Protein 4OH7 (pdb70)

CATH classification: 3.40.50.1370 (+1 more: 3.40.50.1370)

Radius of gyration: 27.57 Å; Cα contacts (8 Å, |Δi|>4): 1338; chains: 2; bounding box: 68×49×85 Å

Structure (mmCIF, N/CA/C/O backbone):
data_4OH7
#
_entry.id   4OH7
#
_cell.length_a   88.450
_cell.length_b   88.450
_cell.length_c   142.680
_cell.angle_alpha   90.000
_cell.angle_beta   90.000
_cell.angle_gamma   120.000
#
_symmetry.space_group_name_H-M   'P 63'
#
loop_
_entity.id
_entity.type
_entity.pdbx_description
1 polymer 'Ornithine carbamoyltransferase'
2 non-polymer 1,2-ETHANEDIOL
3 non-polymer 'CHLORIDE ION'
4 water water
#
loop_
_atom_site.group_PDB
_atom_site.id
_atom_site.type_symbol
_atom_site.label_atom_id
_atom_site.label_alt_id
_atom_site.label_comp_id
_atom_site.label_asym_id
_atom_site.label_entity_id
_atom_site.label_seq_id
_atom_site.pdbx_PDB_ins_code
_atom_site.Cartn_x
_atom_site.Cartn_y
_atom_site.Cartn_z
_atom_site.occupancy
_atom_site.B_iso_or_equiv
_atom_site.auth_seq_id
_atom_site.auth_comp_id
_atom_site.auth_asym_id
_atom_site.auth_atom_id
_atom_site.pdbx_PDB_model_num
ATOM 1 N N . GLY A 1 14 ? -30.729 103.679 6.611 1.00 35.47 6 GLY A N 1
ATOM 2 C CA . GLY A 1 14 ? -31.471 103.257 5.388 1.00 33.78 6 GLY A CA 1
ATOM 3 C C . GLY A 1 14 ? -32.496 102.157 5.644 1.00 31.37 6 GLY A C 1
ATOM 4 O O . GLY A 1 14 ? -33.493 102.059 4.930 1.00 32.25 6 GLY A O 1
ATOM 5 N N . ILE A 1 15 ? -32.252 101.334 6.667 1.00 27.99 7 ILE A N 1
ATOM 6 C CA . ILE A 1 15 ? -33.095 100.153 6.930 1.00 25.84 7 ILE A CA 1
ATOM 7 C C . ILE A 1 15 ? -34.512 100.605 7.275 1.00 23.21 7 ILE A C 1
ATOM 8 O O . ILE A 1 15 ? -34.704 101.510 8.087 1.00 23.18 7 ILE A O 1
ATOM 13 N N . LYS A 1 16 ? -35.493 99.942 6.669 1.00 20.88 8 LYS A N 1
ATOM 14 C CA . LYS A 1 16 ? -36.885 100.334 6.808 1.00 19.95 8 LYS A CA 1
ATOM 15 C C . LYS A 1 16 ? -37.533 99.691 8.034 1.00 17.68 8 LYS A C 1
ATOM 16 O O . LYS A 1 16 ? -38.398 98.817 7.896 1.00 17.20 8 LYS A O 1
ATOM 22 N N . HIS A 1 17 ? -37.122 100.145 9.220 1.00 16.90 9 HIS A N 1
ATOM 23 C CA . HIS A 1 17 ? -37.786 99.770 10.462 1.00 15.67 9 HIS A CA 1
ATOM 24 C C . HIS A 1 17 ? -39.192 100.340 10.496 1.00 15.26 9 HIS A C 1
ATOM 25 O O . HIS A 1 17 ? -39.457 101.394 9.914 1.00 15.37 9 HIS A O 1
ATOM 32 N N . PHE A 1 18 ? -40.099 99.632 11.163 1.00 14.47 10 PHE A N 1
ATOM 33 C CA . PHE A 1 18 ? -41.453 100.143 11.405 1.00 13.89 10 PHE A CA 1
ATOM 34 C C . PHE A 1 18 ? -41.682 100.197 12.913 1.00 14.11 10 PHE A C 1
ATOM 35 O O . PHE A 1 18 ? -42.177 99.249 13.503 1.00 14.33 10 PHE A O 1
ATOM 43 N N . ILE A 1 19 ? -41.287 101.316 13.522 1.00 14.90 11 ILE A N 1
ATOM 44 C CA . ILE A 1 19 ? -41.289 101.444 14.989 1.00 15.72 11 ILE A CA 1
ATOM 45 C C . ILE A 1 19 ? -42.586 102.081 15.496 1.00 15.07 11 ILE A C 1
ATOM 46 O O . ILE A 1 19 ? -43.186 101.572 16.414 1.00 15.07 11 ILE A O 1
ATOM 51 N N . ASP A 1 20 ? -42.994 103.197 14.906 1.00 14.90 12 ASP A N 1
ATOM 52 C CA . ASP A 1 20 ? -44.186 103.923 15.335 1.00 14.40 12 ASP A CA 1
ATOM 53 C C . ASP A 1 20 ? -44.669 104.776 14.188 1.00 14.39 12 ASP A C 1
ATOM 54 O O . ASP A 1 20 ? -43.909 105.097 13.280 1.00 13.80 12 ASP A O 1
ATOM 59 N N . LEU A 1 21 ? -45.922 105.184 14.250 1.00 13.44 13 LEU A N 1
ATOM 60 C CA . LEU A 1 21 ? -46.445 106.087 13.231 1.00 13.87 13 LEU A CA 1
ATOM 61 C C . LEU A 1 21 ? -45.682 107.396 13.203 1.00 14.91 13 LEU A C 1
ATOM 62 O O . LEU A 1 21 ? -45.452 107.940 12.122 1.00 15.43 13 LEU A O 1
ATOM 67 N N . SER A 1 22 ? -45.198 107.830 14.364 1.00 15.40 14 SER A N 1
ATOM 68 C CA . SER A 1 22 ? -44.433 109.074 14.447 1.00 16.76 14 SER A CA 1
ATOM 69 C C . SER A 1 22 ? -42.998 108.972 13.926 1.00 17.89 14 SER A C 1
ATOM 70 O O . SER A 1 22 ? -42.300 109.993 13.910 1.00 18.37 14 SER A O 1
ATOM 73 N N . THR A 1 23 ? -42.539 107.766 13.564 1.00 17.77 15 THR A N 1
ATOM 74 C CA . THR A 1 23 ? -41.200 107.541 12.992 1.00 18.62 15 THR A CA 1
ATOM 75 C C . THR A 1 23 ? -41.204 107.164 11.511 1.00 19.39 15 THR A C 1
ATOM 76 O O . THR A 1 23 ? -40.144 106.886 10.939 1.00 20.19 15 THR A O 1
ATOM 80 N N . VAL A 1 24 ? -42.375 107.178 10.869 1.00 17.60 16 VAL A N 1
ATOM 81 C CA . VAL A 1 24 ? -42.487 106.892 9.464 1.00 17.77 16 VAL A CA 1
ATOM 82 C C . VAL A 1 24 ? -43.170 108.087 8.799 1.00 17.90 16 VAL A C 1
ATOM 83 O O . VAL A 1 24 ? -44.161 108.614 9.328 1.00 17.50 16 VAL A O 1
ATOM 87 N N . PRO A 1 25 ? -42.682 108.531 7.633 1.00 18.89 17 PRO A N 1
ATOM 88 C CA . PRO A 1 25 ? -43.331 109.690 7.031 1.00 19.09 17 PRO A CA 1
ATOM 89 C C . PRO A 1 25 ? -44.786 109.455 6.611 1.00 17.96 17 PRO A C 1
ATOM 90 O O . PRO A 1 25 ? -45.172 108.350 6.227 1.00 16.87 17 PRO A O 1
ATOM 94 N N . ALA A 1 26 ? -45.579 110.512 6.690 1.00 18.12 18 ALA A N 1
ATOM 95 C CA . ALA A 1 26 ? -46.994 110.439 6.324 1.00 17.86 18 ALA A CA 1
ATOM 96 C C . ALA A 1 26 ? -47.210 109.853 4.929 1.00 17.69 18 ALA A C 1
ATOM 97 O O . ALA A 1 26 ? -48.099 109.030 4.723 1.00 17.27 18 ALA A O 1
ATOM 99 N N . THR A 1 27 ? -46.419 110.287 3.961 1.00 19.25 19 THR A N 1
ATOM 100 C CA . THR A 1 27 ? -46.592 109.795 2.603 1.00 19.86 19 THR A CA 1
ATOM 101 C C . THR A 1 27 ? -46.344 108.294 2.516 1.00 18.74 19 THR A C 1
ATOM 102 O O . THR A 1 27 ? -47.014 107.598 1.747 1.00 18.51 19 THR A O 1
ATOM 106 N N . GLU A 1 28 ? -45.388 107.798 3.292 1.00 18.16 20 GLU A N 1
ATOM 107 C CA . GLU A 1 28 ? -45.098 106.366 3.329 1.00 17.77 20 GLU A CA 1
ATOM 108 C C . GLU A 1 28 ? -46.208 105.581 4.028 1.00 15.88 20 GLU A C 1
ATOM 109 O O . GLU A 1 28 ? -46.589 104.485 3.592 1.00 15.49 20 GLU A O 1
ATOM 115 N N . LEU A 1 29 ? -46.726 106.117 5.132 1.00 14.99 21 LEU A N 1
ATOM 116 C CA . LEU A 1 29 ? -47.880 105.483 5.773 1.00 13.93 21 LEU A CA 1
ATOM 117 C C . LEU A 1 29 ? -49.072 105.396 4.826 1.00 13.79 21 LEU A C 1
ATOM 118 O O . LEU A 1 29 ? -49.822 104.427 4.827 1.00 13.16 21 LEU A O 1
ATOM 123 N N . ARG A 1 30 ? -49.291 106.456 4.058 1.00 14.08 22 ARG A N 1
ATOM 124 C CA . ARG A 1 30 ? -50.358 106.440 3.056 1.00 14.27 22 ARG A CA 1
ATOM 125 C C . ARG A 1 30 ? -50.068 105.381 1.975 1.00 14.16 22 ARG A C 1
ATOM 126 O O . ARG A 1 30 ? -50.949 104.596 1.619 1.00 13.71 22 ARG A O 1
ATOM 134 N N . ALA A 1 31 ? -48.819 105.290 1.527 1.00 14.56 23 ALA A N 1
ATOM 135 C CA . ALA A 1 31 ? -48.458 104.299 0.516 1.00 14.77 23 ALA A CA 1
ATOM 136 C C . ALA A 1 31 ? -48.710 102.883 1.035 1.00 14.16 23 ALA A C 1
ATOM 137 O O . ALA A 1 31 ? -49.185 102.018 0.332 1.00 14.71 23 ALA A O 1
ATOM 139 N N . ILE A 1 32 ? -48.388 102.668 2.297 1.00 13.30 24 ILE A N 1
ATOM 140 C CA . ILE A 1 32 ? -48.608 101.375 2.912 1.00 12.69 24 ILE A CA 1
ATOM 141 C C . ILE A 1 32 ? -50.117 101.052 2.951 1.00 12.62 24 ILE A C 1
ATOM 142 O O . ILE A 1 32 ? -50.524 99.924 2.625 1.00 12.46 24 ILE A O 1
ATOM 147 N N . LEU A 1 33 ? -50.941 102.014 3.343 1.00 12.83 25 LEU A N 1
ATOM 148 C CA A LEU A 1 33 ? -52.390 101.800 3.397 0.50 12.72 25 LEU A CA 1
ATOM 149 C CA B LEU A 1 33 ? -52.378 101.749 3.385 0.50 13.01 25 LEU A CA 1
ATOM 150 C C . LEU A 1 33 ? -52.935 101.452 2.003 1.00 13.09 25 LEU A C 1
ATOM 151 O O . LEU A 1 33 ? -53.788 100.563 1.841 1.00 12.92 25 LEU A O 1
ATOM 160 N N . GLU A 1 34 ? -52.469 102.175 0.985 1.00 13.14 26 GLU A N 1
ATOM 161 C CA . GLU A 1 34 ? -52.966 101.919 -0.363 1.00 13.92 26 GLU A CA 1
ATOM 162 C C . GLU A 1 34 ? -52.528 100.563 -0.887 1.00 13.99 26 GLU A C 1
ATOM 163 O O . GLU A 1 34 ? -53.296 99.878 -1.550 1.00 14.72 26 GLU A O 1
ATOM 169 N N . ASP A 1 35 ? -51.308 100.165 -0.572 1.00 13.67 27 ASP A N 1
ATOM 170 C CA . ASP A 1 35 ? -50.849 98.831 -0.903 1.00 13.86 27 ASP A CA 1
ATOM 171 C C . ASP A 1 35 ? -51.655 97.764 -0.146 1.00 13.37 27 ASP A C 1
ATOM 172 O O . ASP A 1 35 ? -51.972 96.712 -0.700 1.00 14.26 27 ASP A O 1
ATOM 177 N N . ALA A 1 36 ? -51.986 98.012 1.119 1.00 12.44 28 ALA A N 1
ATOM 178 C CA . ALA A 1 36 ? -52.826 97.075 1.844 1.00 12.46 28 ALA A CA 1
ATOM 179 C C . ALA A 1 36 ? -54.134 96.823 1.118 1.00 12.93 28 ALA A C 1
ATOM 180 O O . ALA A 1 36 ? -54.562 95.679 1.012 1.00 13.17 28 ALA A O 1
ATOM 182 N N . LYS A 1 37 ? -54.755 97.888 0.613 1.00 13.40 29 LYS A N 1
ATOM 183 C CA . LYS A 1 37 ? -56.013 97.752 -0.144 1.00 13.74 29 LYS A CA 1
ATOM 184 C C . LYS A 1 37 ? -55.783 96.954 -1.438 1.00 14.65 29 LYS A C 1
ATOM 185 O O . LYS A 1 37 ? -56.559 96.031 -1.740 1.00 15.12 29 LYS A O 1
ATOM 191 N N . ALA A 1 38 ? -54.703 97.268 -2.160 1.00 14.65 30 ALA A N 1
ATOM 192 C CA . ALA A 1 38 ? -54.380 96.569 -3.436 1.00 15.48 30 ALA A CA 1
ATOM 193 C C . ALA A 1 38 ? -54.155 95.086 -3.212 1.00 15.63 30 ALA A C 1
ATOM 194 O O . ALA A 1 38 ? -54.705 94.250 -3.922 1.00 16.23 30 ALA A O 1
ATOM 196 N N . ARG A 1 39 ? -53.339 94.733 -2.227 1.00 15.08 31 ARG A N 1
ATOM 197 C CA . ARG A 1 39 ? -53.066 93.330 -1.980 1.00 15.18 31 ARG A CA 1
ATOM 198 C C . ARG A 1 39 ? -54.314 92.568 -1.501 1.00 15.40 31 ARG A C 1
ATOM 199 O O . ARG A 1 39 ? -54.500 91.388 -1.831 1.00 16.22 31 ARG A O 1
ATOM 207 N N . LYS A 1 40 ? -55.115 93.201 -0.660 1.00 15.02 32 LYS A N 1
ATOM 208 C CA . LYS A 1 40 ? -56.361 92.618 -0.178 1.00 15.00 32 LYS A CA 1
ATOM 209 C C . LYS A 1 40 ? -57.309 92.304 -1.350 1.00 16.58 32 LYS A C 1
ATOM 210 O O . LYS A 1 40 ? -57.917 91.244 -1.379 1.00 16.64 32 LYS A O 1
ATOM 216 N N . ALA A 1 41 ? -57.403 93.229 -2.289 1.00 16.92 33 ALA A N 1
ATOM 217 C CA . ALA A 1 41 ? -58.259 93.035 -3.477 1.00 18.87 33 ALA A CA 1
ATOM 218 C C . ALA A 1 41 ? -57.793 91.817 -4.263 1.00 20.36 33 ALA A C 1
ATOM 219 O O . ALA A 1 41 ? -58.626 90.989 -4.668 1.00 21.98 33 ALA A O 1
ATOM 221 N N . ARG A 1 42 ? -56.489 91.691 -4.479 1.00 19.72 34 ARG A N 1
ATOM 222 C CA . ARG A 1 42 ? -55.969 90.521 -5.212 1.00 21.29 34 ARG A CA 1
ATOM 223 C C . ARG A 1 42 ? -56.263 89.236 -4.451 1.00 21.43 34 ARG A C 1
ATOM 224 O O . ARG A 1 42 ? -56.603 88.206 -5.045 1.00 22.97 34 ARG A O 1
ATOM 232 N N . LEU A 1 43 ? -56.168 89.277 -3.139 1.00 20.63 35 LEU A N 1
ATOM 233 C CA . LEU A 1 43 ? -56.389 88.080 -2.338 1.00 21.42 35 LEU A CA 1
ATOM 234 C C . LEU A 1 43 ? -57.850 87.631 -2.410 1.00 23.15 35 LEU A C 1
ATOM 235 O O . LEU A 1 43 ? -58.140 86.444 -2.620 1.00 23.82 35 LEU A O 1
ATOM 240 N N . LYS A 1 44 ? -58.762 88.583 -2.263 1.00 24.20 36 LYS A N 1
ATOM 241 C CA . LYS A 1 44 ? -60.189 88.287 -2.261 1.00 25.69 36 LYS A CA 1
ATOM 242 C C . LYS A 1 44 ? -60.602 87.769 -3.640 1.00 27.46 36 LYS A C 1
ATOM 243 O O . LYS A 1 44 ? -61.567 87.001 -3.748 1.00 30.30 36 LYS A O 1
ATOM 249 N N . ALA A 1 45 ? -59.881 88.185 -4.684 1.00 26.50 37 ALA A N 1
ATOM 250 C CA . ALA A 1 45 ? -60.125 87.696 -6.048 1.00 27.48 37 ALA A CA 1
ATOM 251 C C . ALA A 1 45 ? -59.576 86.289 -6.294 1.00 29.43 37 ALA A C 1
ATOM 252 O O . ALA A 1 45 ? -59.707 85.761 -7.414 1.00 30.03 37 ALA A O 1
ATOM 254 N N . GLY A 1 46 ? -58.958 85.677 -5.287 1.00 29.29 38 GLY A N 1
ATOM 255 C CA . GLY A 1 46 ? -58.523 84.269 -5.367 1.00 30.99 38 GLY A CA 1
ATOM 256 C C . GLY A 1 46 ? -57.082 84.065 -5.777 1.00 32.82 38 GLY A C 1
ATOM 257 O O . GLY A 1 46 ? -56.656 82.939 -6.070 1.00 35.27 38 GLY A O 1
ATOM 258 N N . GLU A 1 47 ? -56.301 85.135 -5.799 1.00 33.98 39 GLU A N 1
ATOM 259 C CA . GLU A 1 47 ? -54.919 85.028 -6.245 1.00 35.14 39 GLU A CA 1
ATOM 260 C C . GLU A 1 47 ? -54.029 84.594 -5.103 1.00 33.71 39 GLU A C 1
ATOM 261 O O . GLU A 1 47 ? -54.168 85.082 -3.988 1.00 31.92 39 GLU A O 1
ATOM 267 N N . VAL A 1 48 ? -53.160 83.624 -5.379 1.00 33.75 40 VAL A N 1
ATOM 268 C CA . VAL A 1 48 ? -52.168 83.158 -4.415 1.00 33.85 40 VAL A CA 1
ATOM 269 C C . VAL A 1 48 ? -50.819 83.467 -5.052 1.00 34.31 40 VAL A C 1
ATOM 270 O O . VAL A 1 48 ? -50.519 82.954 -6.118 1.00 35.10 40 VAL A O 1
ATOM 274 N N . GLU A 1 49 ? -50.019 84.316 -4.409 1.00 32.58 41 GLU A N 1
ATOM 275 C CA . GLU A 1 49 ? -48.784 84.820 -5.015 1.00 32.92 41 GLU A CA 1
ATOM 276 C C . GLU A 1 49 ? -47.676 84.742 -3.996 1.00 29.08 41 GLU A C 1
ATOM 277 O O . GLU A 1 49 ? -47.948 84.561 -2.799 1.00 27.84 41 GLU A O 1
ATOM 283 N N . ARG A 1 50 ? -46.431 84.867 -4.460 1.00 27.87 42 ARG A N 1
ATOM 284 C CA . ARG A 1 50 ? -45.284 84.671 -3.581 1.00 25.83 42 ARG A CA 1
ATOM 285 C C . ARG A 1 50 ? -44.141 85.657 -3.844 1.00 23.37 42 ARG A C 1
ATOM 286 O O . ARG A 1 50 ? -43.002 85.242 -4.043 1.00 23.49 42 ARG A O 1
ATOM 294 N N . PRO A 1 51 ? -44.426 86.970 -3.751 1.00 21.66 43 PRO A N 1
ATOM 295 C CA . PRO A 1 51 ? -43.390 87.991 -4.005 1.00 21.98 43 PRO A CA 1
ATOM 296 C C . PRO A 1 51 ? -42.199 87.956 -3.065 1.00 21.09 43 PRO A C 1
ATOM 297 O O . PRO A 1 51 ? -41.108 88.381 -3.431 1.00 21.66 43 PRO A O 1
ATOM 301 N N . TYR A 1 52 ? -42.413 87.485 -1.835 1.00 18.99 44 TYR A N 1
ATOM 302 C CA . TYR A 1 52 ? -41.348 87.395 -0.861 1.00 18.18 44 TYR A CA 1
ATOM 303 C C . TYR A 1 52 ? -41.012 85.950 -0.516 1.00 17.47 44 TYR A C 1
ATOM 304 O O . TYR A 1 52 ? -40.568 85.652 0.585 1.00 16.52 44 TYR A O 1
ATOM 313 N N . ALA A 1 53 ? -41.136 85.056 -1.501 1.00 18.37 45 ALA A N 1
ATOM 314 C CA . ALA A 1 53 ? -40.588 83.696 -1.373 1.00 18.72 45 ALA A CA 1
ATOM 315 C C . ALA A 1 53 ? -39.137 83.716 -0.890 1.00 19.01 45 ALA A C 1
ATOM 316 O O . ALA A 1 53 ? -38.346 84.532 -1.353 1.00 19.47 45 ALA A O 1
ATOM 318 N N . GLY A 1 54 ? -38.801 82.869 0.092 1.00 19.63 46 GLY A N 1
ATOM 319 C CA . GLY A 1 54 ? -37.450 82.815 0.644 1.00 19.66 46 GLY A CA 1
ATOM 320 C C . GLY A 1 54 ? -37.116 83.848 1.715 1.00 18.73 46 GLY A C 1
ATOM 321 O O . GLY A 1 54 ? -35.970 83.912 2.176 1.00 19.27 46 GLY A O 1
ATOM 322 N N . LYS A 1 55 ? -38.068 84.720 2.037 1.00 17.44 47 LYS A N 1
ATOM 323 C CA . LYS A 1 55 ? -37.877 85.681 3.117 1.00 16.82 47 LYS A CA 1
ATOM 324 C C . LYS A 1 55 ? -38.436 85.055 4.390 1.00 15.54 47 LYS A C 1
ATOM 325 O O . LYS A 1 55 ? -39.454 84.354 4.352 1.00 15.02 47 LYS A O 1
ATOM 331 N N . VAL A 1 56 ? -37.750 85.305 5.499 1.00 14.12 48 VAL A N 1
ATOM 332 C CA . VAL A 1 56 ? -38.131 84.813 6.821 1.00 13.89 48 VAL A CA 1
ATOM 333 C C . VAL A 1 56 ? -38.342 85.941 7.810 1.00 12.71 48 VAL A C 1
ATOM 334 O O . VAL A 1 56 ? -37.521 86.851 7.958 1.00 12.93 48 VAL A O 1
ATOM 338 N N . LEU A 1 57 ? -39.466 85.863 8.502 1.00 12.30 49 LEU A N 1
ATOM 339 C CA . LEU A 1 57 ? -39.807 86.778 9.590 1.00 11.98 49 LEU A CA 1
ATOM 340 C C . LEU A 1 57 ? -39.643 86.064 10.937 1.00 12.11 49 LEU A C 1
ATOM 341 O O . LEU A 1 57 ? -40.326 85.056 11.190 1.00 12.55 49 LEU A O 1
ATOM 346 N N . ALA A 1 58 ? -38.721 86.543 11.770 1.00 12.48 50 ALA A N 1
ATOM 347 C CA . ALA A 1 58 ? -38.681 86.122 13.164 1.00 12.49 50 ALA A CA 1
ATOM 348 C C . ALA A 1 58 ? -39.737 86.877 13.942 1.00 12.87 50 ALA A C 1
ATOM 349 O O . ALA A 1 58 ? -39.893 88.097 13.774 1.00 12.96 50 ALA A O 1
ATOM 351 N N . MET A 1 59 ? -40.504 86.164 14.760 1.00 12.97 51 MET A N 1
ATOM 352 C CA . MET A 1 59 ? -41.534 86.804 15.575 1.00 13.12 51 MET A CA 1
ATOM 353 C C . MET A 1 59 ? -41.195 86.594 17.032 1.00 13.21 51 MET A C 1
ATOM 354 O O . MET A 1 59 ? -41.307 85.488 17.512 1.00 13.84 51 MET A O 1
ATOM 359 N N . ILE A 1 60 ? -40.703 87.635 17.693 1.00 12.97 52 ILE A N 1
ATOM 360 C CA . ILE A 1 60 ? -40.288 87.573 19.113 1.00 13.70 52 ILE A CA 1
ATOM 361 C C . ILE A 1 60 ? -41.406 88.100 20.005 1.00 13.93 52 ILE A C 1
ATOM 362 O O . ILE A 1 60 ? -41.769 89.259 19.903 1.00 13.61 52 ILE A O 1
ATOM 367 N N . PHE A 1 61 ? -41.974 87.242 20.844 1.00 14.61 53 PHE A N 1
ATOM 368 C CA . PHE A 1 61 ? -43.041 87.637 21.761 1.00 15.70 53 PHE A CA 1
ATOM 369 C C . PHE A 1 61 ? -42.543 87.601 23.191 1.00 17.34 53 PHE A C 1
ATOM 370 O O . PHE A 1 61 ? -42.449 86.517 23.774 1.00 19.21 53 PHE A O 1
ATOM 378 N N . GLU A 1 62 ? -42.194 88.757 23.743 1.00 18.53 54 GLU A N 1
ATOM 379 C CA . GLU A 1 62 ? -41.832 88.827 25.182 1.00 21.03 54 GLU A CA 1
ATOM 380 C C . GLU A 1 62 ? -43.071 88.791 26.091 1.00 22.39 54 GLU A C 1
ATOM 381 O O . GLU A 1 62 ? -42.972 88.516 27.324 1.00 24.83 54 GLU A O 1
ATOM 387 N N . LYS A 1 63 ? -44.227 89.076 25.513 1.00 22.43 55 LYS A N 1
ATOM 388 C CA A LYS A 1 63 ? -45.516 88.899 26.177 0.50 23.65 55 LYS A CA 1
ATOM 389 C CA B LYS A 1 63 ? -45.502 88.877 26.180 0.50 23.51 55 LYS A CA 1
ATOM 390 C C . LYS A 1 63 ? -46.458 88.272 25.157 1.00 22.70 55 LYS A C 1
ATOM 391 O O . LYS A 1 63 ? -46.353 88.572 23.972 1.00 21.26 55 LYS A O 1
ATOM 402 N N . LEU A 1 64 ? -47.361 87.422 25.641 1.00 22.96 56 LEU A N 1
ATOM 403 C CA . LEU A 1 64 ? -48.363 86.727 24.833 1.00 23.08 56 LEU A CA 1
ATOM 404 C C . LEU A 1 64 ? -49.254 87.697 24.057 1.00 20.75 56 LEU A C 1
ATOM 405 O O . LEU A 1 64 ? -49.786 88.639 24.631 1.00 21.69 56 LEU A O 1
ATOM 410 N N . SER A 1 65 ? -49.416 87.475 22.747 1.00 18.39 57 SER A N 1
ATOM 411 C CA . SER A 1 65 ? -50.517 88.101 21.976 1.00 17.50 57 SER A CA 1
ATOM 412 C C . SER A 1 65 ? -50.879 87.233 20.798 1.00 16.26 57 SER A C 1
ATOM 413 O O . SER A 1 65 ? -50.334 87.388 19.690 1.00 15.09 57 SER A O 1
ATOM 416 N N . THR A 1 66 ? -51.813 86.325 21.010 1.00 16.21 58 THR A N 1
ATOM 417 C CA . THR A 1 66 ? -52.130 85.379 19.951 1.00 16.52 58 THR A CA 1
ATOM 418 C C . THR A 1 66 ? -52.729 86.021 18.701 1.00 15.19 58 THR A C 1
ATOM 419 O O . THR A 1 66 ? -52.384 85.640 17.564 1.00 14.63 58 THR A O 1
ATOM 423 N N . ARG A 1 67 ? -53.588 87.019 18.850 1.00 14.36 59 ARG A N 1
ATOM 424 C CA . ARG A 1 67 ? -54.160 87.646 17.651 1.00 14.51 59 ARG A CA 1
ATOM 425 C C . ARG A 1 67 ? -53.098 88.357 16.810 1.00 13.08 59 ARG A C 1
ATOM 426 O O . ARG A 1 67 ? -53.166 88.353 15.591 1.00 12.97 59 ARG A O 1
ATOM 434 N N . THR A 1 68 ? -52.088 88.915 17.465 1.00 12.83 60 THR A N 1
ATOM 435 C CA . THR A 1 68 ? -50.935 89.525 16.783 1.00 12.67 60 THR A CA 1
ATOM 436 C C . THR A 1 68 ? -50.088 88.443 16.063 1.00 12.30 60 THR A C 1
ATOM 437 O O . THR A 1 68 ? -49.704 88.612 14.908 1.00 11.90 60 THR A O 1
ATOM 441 N N . ARG A 1 69 ? -49.833 87.336 16.754 1.00 12.46 61 ARG A N 1
ATOM 442 C CA . ARG A 1 69 ? -49.115 86.212 16.157 1.00 12.99 61 ARG A CA 1
ATOM 443 C C . ARG A 1 69 ? -49.842 85.704 14.929 1.00 12.54 61 ARG A C 1
ATOM 444 O O . ARG A 1 69 ? -49.219 85.561 13.870 1.00 12.91 61 ARG A O 1
ATOM 452 N N . VAL A 1 70 ? -51.137 85.418 15.065 1.00 11.76 62 VAL A N 1
ATOM 453 C CA . VAL A 1 70 ? -51.825 84.767 13.955 1.00 11.65 62 VAL A CA 1
ATOM 454 C C . VAL A 1 70 ? -51.903 85.697 12.746 1.00 11.47 62 VAL A C 1
ATOM 455 O O . VAL A 1 70 ? -51.701 85.277 11.598 1.00 11.81 62 VAL A O 1
ATOM 459 N N . SER A 1 71 ? -52.232 86.954 12.997 1.00 11.51 63 SER A N 1
ATOM 460 C CA . SER A 1 71 ? -52.371 87.911 11.902 1.00 11.60 63 SER A CA 1
ATOM 461 C C . SER A 1 71 ? -51.040 88.155 11.177 1.00 11.77 63 SER A C 1
ATOM 462 O O . SER A 1 71 ? -51.030 88.185 9.931 1.00 12.28 63 SER A O 1
ATOM 465 N N . PHE A 1 72 ? -49.927 88.289 11.896 1.00 12.10 64 PHE A N 1
ATOM 466 C CA . PHE A 1 72 ? -48.628 88.416 11.216 1.00 12.10 64 PHE A CA 1
ATOM 467 C C . PHE A 1 72 ? -48.244 87.124 10.495 1.00 12.37 64 PHE A C 1
ATOM 468 O O . PHE A 1 72 ? -47.683 87.173 9.398 1.00 13.26 64 PHE A O 1
ATOM 476 N N . ASP A 1 73 ? -48.492 85.954 11.088 1.00 12.39 65 ASP A N 1
ATOM 477 C CA . ASP A 1 73 ? -48.063 84.683 10.522 1.00 13.66 65 ASP A CA 1
ATOM 478 C C . ASP A 1 73 ? -48.767 84.447 9.188 1.00 13.08 65 ASP A C 1
ATOM 479 O O . ASP A 1 73 ? -48.135 84.187 8.163 1.00 13.62 65 ASP A O 1
ATOM 484 N N . VAL A 1 74 ? -50.079 84.597 9.204 1.00 12.21 66 VAL A N 1
ATOM 485 C CA . VAL A 1 74 ? -50.833 84.371 7.983 1.00 12.23 66 VAL A CA 1
ATOM 486 C C . VAL A 1 74 ? -50.413 85.382 6.926 1.00 12.09 66 VAL A C 1
ATOM 487 O O . VAL A 1 74 ? -50.297 85.034 5.755 1.00 12.88 66 VAL A O 1
ATOM 491 N N . GLY A 1 75 ? -50.261 86.641 7.310 1.00 12.27 67 GLY A N 1
ATOM 492 C CA . GLY A 1 75 ? -49.858 87.690 6.371 1.00 12.71 67 GLY A CA 1
ATOM 493 C C . GLY A 1 75 ? -48.535 87.417 5.690 1.00 12.62 67 GLY A C 1
ATOM 494 O O . GLY A 1 75 ? -48.417 87.478 4.469 1.00 13.55 67 GLY A O 1
ATOM 495 N N . MET A 1 76 ? -47.537 87.033 6.474 1.00 12.50 68 MET A N 1
ATOM 496 C CA . MET A 1 76 ? -46.227 86.704 5.898 1.00 12.78 68 MET A CA 1
ATOM 497 C C . MET A 1 76 ? -46.315 85.519 4.945 1.00 13.18 68 MET A C 1
ATOM 498 O O . MET A 1 76 ? -45.741 85.541 3.844 1.00 13.19 68 MET A O 1
ATOM 503 N N . ARG A 1 77 ? -47.107 84.517 5.302 1.00 13.39 69 ARG A N 1
ATOM 504 C CA . ARG A 1 77 ? -47.241 83.357 4.448 1.00 14.72 69 ARG A CA 1
ATOM 505 C C . ARG A 1 77 ? -47.927 83.692 3.137 1.00 14.62 69 ARG A C 1
ATOM 506 O O . ARG A 1 77 ? -47.550 83.163 2.088 1.00 15.22 69 ARG A O 1
ATOM 514 N N . GLN A 1 78 ? -48.914 84.581 3.204 1.00 14.14 70 GLN A N 1
ATOM 515 C CA . GLN A 1 78 ? -49.595 85.032 1.976 1.00 14.22 70 GLN A CA 1
ATOM 516 C C . GLN A 1 78 ? -48.677 85.839 1.069 1.00 14.71 70 GLN A C 1
ATOM 517 O O . GLN A 1 78 ? -48.916 85.924 -0.131 1.00 15.85 70 GLN A O 1
ATOM 523 N N . LEU A 1 79 ? -47.625 86.444 1.614 1.00 14.03 71 LEU A N 1
ATOM 524 C CA . LEU A 1 79 ? -46.598 87.071 0.785 1.00 14.67 71 LEU A CA 1
ATOM 525 C C . LEU A 1 79 ? -45.601 86.063 0.188 1.00 15.28 71 LEU A C 1
ATOM 526 O O . LEU A 1 79 ? -44.706 86.457 -0.562 1.00 15.95 71 LEU A O 1
ATOM 531 N N . GLY A 1 80 ? -45.739 84.803 0.589 1.00 15.35 72 GLY A N 1
ATOM 532 C CA . GLY A 1 80 ? -44.852 83.717 0.201 1.00 16.25 72 GLY A CA 1
ATOM 533 C C . GLY A 1 80 ? -43.690 83.496 1.135 1.00 16.25 72 GLY A C 1
ATOM 534 O O . GLY A 1 80 ? -42.839 82.656 0.853 1.00 16.85 72 GLY A O 1
ATOM 535 N N . GLY A 1 81 ? -43.643 84.234 2.247 1.00 16.05 73 GLY A N 1
ATOM 536 C CA . GLY A 1 81 ? -42.549 84.076 3.188 1.00 16.44 73 GLY A CA 1
ATOM 537 C C . GLY A 1 81 ? -42.795 83.037 4.267 1.00 16.52 73 GLY A C 1
ATOM 538 O O . GLY A 1 81 ? -43.802 82.322 4.283 1.00 16.78 73 GLY A O 1
ATOM 539 N N . GLU A 1 82 ? -41.822 82.977 5.163 1.00 17.34 74 GLU A N 1
ATOM 540 C CA . GLU A 1 82 ? -41.732 82.027 6.244 1.00 18.51 74 GLU A CA 1
ATOM 541 C C . GLU A 1 82 ? -41.759 82.786 7.555 1.00 15.88 74 GLU A C 1
ATOM 542 O O . GLU A 1 82 ? -41.299 83.910 7.616 1.00 14.48 74 GLU A O 1
ATOM 548 N N . THR A 1 83 ? -42.239 82.146 8.609 1.00 15.35 75 THR A N 1
ATOM 549 C CA . THR A 1 83 ? -42.212 82.733 9.944 1.00 15.12 75 THR A CA 1
ATOM 550 C C . THR A 1 83 ? -41.631 81.766 10.946 1.00 14.36 75 THR A C 1
ATOM 551 O O . THR A 1 83 ? -41.745 80.562 10.792 1.00 14.31 75 THR A O 1
ATOM 555 N N . ILE A 1 84 ? -41.027 82.324 11.990 1.00 14.22 76 ILE A N 1
ATOM 556 C CA . ILE A 1 84 ? -40.503 81.542 13.107 1.00 14.18 76 ILE A CA 1
ATOM 557 C C . ILE A 1 84 ? -41.014 82.185 14.394 1.00 14.41 76 ILE A C 1
ATOM 558 O O . ILE A 1 84 ? -40.725 83.338 14.680 1.00 14.67 76 ILE A O 1
ATOM 563 N N . MET A 1 85 ? -41.800 81.431 15.158 1.00 14.44 77 MET A N 1
ATOM 564 C CA . MET A 1 85 ? -42.381 81.898 16.426 1.00 15.09 77 MET A CA 1
ATOM 565 C C . MET A 1 85 ? -41.426 81.667 17.587 1.00 15.59 77 MET A C 1
ATOM 566 O O . MET A 1 85 ? -41.052 80.512 17.845 1.00 16.16 77 MET A O 1
ATOM 571 N N . LEU A 1 86 ? -41.038 82.749 18.259 1.00 15.80 78 LEU A N 1
ATOM 572 C CA . LEU A 1 86 ? -40.152 82.678 19.412 1.00 17.35 78 LEU A CA 1
ATOM 573 C C . LEU A 1 86 ? -40.777 83.334 20.614 1.00 19.18 78 LEU A C 1
ATOM 574 O O . LEU A 1 86 ? -41.242 84.478 20.562 1.00 18.35 78 LEU A O 1
ATOM 579 N N . THR A 1 87 ? -40.757 82.622 21.730 1.00 22.73 79 THR A N 1
ATOM 580 C CA . THR A 1 87 ? -41.231 83.223 22.985 1.00 26.24 79 THR A CA 1
ATOM 581 C C . THR A 1 87 ? -40.163 83.929 23.786 1.00 28.37 79 THR A C 1
ATOM 582 O O . THR A 1 87 ? -38.949 83.834 23.512 1.00 28.21 79 THR A O 1
ATOM 586 N N . GLY A 1 88 ? -40.653 84.652 24.795 1.00 30.62 80 GLY A N 1
ATOM 587 C CA . GLY A 1 88 ? -39.846 85.282 25.808 1.00 31.41 80 GLY A CA 1
ATOM 588 C C . GLY A 1 88 ? -38.911 84.286 26.444 1.00 30.37 80 GLY A C 1
ATOM 589 O O . GLY A 1 88 ? -37.746 84.595 26.627 1.00 31.79 80 GLY A O 1
ATOM 590 N N . SER A 1 89 ? -39.409 83.085 26.739 1.00 32.78 81 SER A N 1
ATOM 591 C CA . SER A 1 89 ? -38.578 82.032 27.353 1.00 34.65 81 SER A CA 1
ATOM 592 C C . SER A 1 89 ? -37.524 81.478 26.381 1.00 32.60 81 SER A C 1
ATOM 593 O O . SER A 1 89 ? -36.460 81.044 26.814 1.00 34.52 81 SER A O 1
ATOM 596 N N . GLU A 1 90 ? -37.820 81.497 25.083 1.00 30.02 82 GLU A N 1
ATOM 597 C CA A GLU A 1 90 ? -36.837 81.097 24.081 0.40 30.76 82 GLU A CA 1
ATOM 598 C CA B GLU A 1 90 ? -36.842 81.128 24.047 0.60 29.69 82 GLU A CA 1
ATOM 599 C C . GLU A 1 90 ? -35.903 82.279 23.757 1.00 30.15 82 GLU A C 1
ATOM 600 O O . GLU A 1 90 ? -34.731 82.086 23.405 1.00 32.35 82 GLU A O 1
ATOM 611 N N . MET A 1 91 ? -36.422 83.486 23.905 1.00 30.20 83 MET A N 1
ATOM 612 C CA A MET A 1 91 ? -35.678 84.715 23.671 0.50 30.22 83 MET A CA 1
ATOM 613 C CA B MET A 1 91 ? -35.571 84.648 23.922 0.50 30.90 83 MET A CA 1
ATOM 614 C C . MET A 1 91 ? -36.206 85.856 24.552 1.00 31.37 83 MET A C 1
ATOM 615 O O . MET A 1 91 ? -37.324 86.330 24.256 1.00 31.76 83 MET A O 1
ATOM 624 N N . GLN A 1 92 ? -35.441 86.295 25.542 1.00 33.44 84 GLN A N 1
ATOM 625 C CA . GLN A 1 92 ? -35.673 87.554 26.218 1.00 34.24 84 GLN A CA 1
ATOM 626 C C . GLN A 1 92 ? -34.445 88.340 25.794 1.00 33.37 84 GLN A C 1
ATOM 627 O O . GLN A 1 92 ? -33.330 87.908 26.037 1.00 32.83 84 GLN A O 1
ATOM 629 N N . LEU A 1 93 ? -34.644 89.459 25.113 1.00 33.76 85 LEU A N 1
ATOM 630 C CA . LEU A 1 93 ? -33.513 90.283 24.731 1.00 33.32 85 LEU A CA 1
ATOM 631 C C . LEU A 1 93 ? -32.681 90.648 25.990 1.00 35.25 85 LEU A C 1
ATOM 632 O O . LEU A 1 93 ? -33.232 91.095 27.002 1.00 36.94 85 LEU A O 1
ATOM 637 N N . GLY A 1 94 ? -31.371 90.391 25.947 1.00 33.44 86 GLY A N 1
ATOM 638 C CA . GLY A 1 94 ? -30.451 90.836 26.986 1.00 33.65 86 GLY A CA 1
ATOM 639 C C . GLY A 1 94 ? -30.110 89.833 28.076 1.00 33.84 86 GLY A C 1
ATOM 640 O O . GLY A 1 94 ? -29.250 90.088 28.910 1.00 33.88 86 GLY A O 1
ATOM 641 N N . ARG A 1 95 ? -30.756 88.674 28.050 1.00 33.88 87 ARG A N 1
ATOM 642 C CA . ARG A 1 95 ? -30.612 87.687 29.111 1.00 34.72 87 ARG A CA 1
ATOM 643 C C . ARG A 1 95 ? -29.292 86.914 29.016 1.00 33.44 87 ARG A C 1
ATOM 644 O O . ARG A 1 95 ? -28.493 86.911 29.926 1.00 33.86 87 ARG A O 1
ATOM 652 N N . SER A 1 96 ? -29.076 86.273 27.876 1.00 30.18 88 SER A N 1
ATOM 653 C CA . SER A 1 96 ? -27.982 85.337 27.717 1.00 29.40 88 SER A CA 1
ATOM 654 C C . SER A 1 96 ? -26.809 85.930 26.957 1.00 26.16 88 SER A C 1
ATOM 655 O O . SER A 1 96 ? -25.752 85.333 26.913 1.00 25.12 88 SER A O 1
ATOM 658 N N . GLU A 1 97 ? -27.005 87.112 26.382 1.00 24.01 89 GLU A N 1
ATOM 659 C CA . GLU A 1 97 ? -25.948 87.805 25.623 1.00 22.63 89 GLU A CA 1
ATOM 660 C C . GLU A 1 97 ? -26.418 89.233 25.383 1.00 21.33 89 GLU A C 1
ATOM 661 O O . GLU A 1 97 ? -27.595 89.531 25.585 1.00 20.40 89 GLU A O 1
ATOM 667 N N . THR A 1 98 ? -25.542 90.122 24.932 1.00 20.56 90 THR A N 1
ATOM 668 C CA . THR A 1 98 ? -26.017 91.487 24.664 1.00 20.32 90 THR A CA 1
ATOM 669 C C . THR A 1 98 ? -27.068 91.502 23.569 1.00 19.30 90 THR A C 1
ATOM 670 O O . THR A 1 98 ? -27.125 90.636 22.682 1.00 17.91 90 THR A O 1
ATOM 674 N N . ILE A 1 99 ? -27.931 92.505 23.614 1.00 19.09 91 ILE A N 1
ATOM 675 C CA . ILE A 1 99 ? -28.911 92.660 22.554 1.00 18.95 91 ILE A CA 1
ATOM 676 C C . ILE A 1 99 ? -28.226 92.862 21.216 1.00 18.37 91 ILE A C 1
ATOM 677 O O . ILE A 1 99 ? -28.704 92.349 20.196 1.00 17.88 91 ILE A O 1
ATOM 682 N N . ALA A 1 100 ? -27.103 93.578 21.203 1.00 18.80 92 ALA A N 1
ATOM 683 C CA . ALA A 1 100 ? -26.344 93.743 19.962 1.00 18.45 92 ALA A CA 1
ATOM 684 C C . ALA A 1 100 ? -25.967 92.397 19.344 1.00 17.99 92 ALA A C 1
ATOM 685 O O . ALA A 1 100 ? -26.149 92.194 18.128 1.00 17.52 92 ALA A O 1
ATOM 687 N N . ASP A 1 101 ? -25.467 91.479 20.172 1.00 17.70 93 ASP A N 1
ATOM 688 C CA . ASP A 1 101 ? -25.086 90.162 19.657 1.00 17.33 93 ASP A CA 1
ATOM 689 C C . ASP A 1 101 ? -26.281 89.401 19.122 1.00 16.79 93 ASP A C 1
ATOM 690 O O . ASP A 1 101 ? -26.225 88.795 18.032 1.00 16.21 93 ASP A O 1
ATOM 695 N N . THR A 1 102 ? -27.404 89.443 19.830 1.00 16.85 94 THR A N 1
ATOM 696 C CA . THR A 1 102 ? -28.611 88.783 19.341 1.00 16.68 94 THR A CA 1
ATOM 697 C C . THR A 1 102 ? -29.051 89.354 17.996 1.00 15.74 94 THR A C 1
ATOM 698 O O . THR A 1 102 ? -29.402 88.623 17.055 1.00 16.01 94 THR A O 1
ATOM 702 N N . ALA A 1 103 ? -29.084 90.685 17.905 1.00 15.58 95 ALA A N 1
ATOM 703 C CA . ALA A 1 103 ? -29.494 91.344 16.695 1.00 15.56 95 ALA A CA 1
ATOM 704 C C . ALA A 1 103 ? -28.637 90.981 15.511 1.00 15.24 95 ALA A C 1
ATOM 705 O O . ALA A 1 103 ? -29.152 90.774 14.414 1.00 15.38 95 ALA A O 1
ATOM 707 N N . LYS A 1 104 ? -27.320 90.956 15.716 1.00 15.61 96 LYS A N 1
ATOM 708 C CA A LYS A 1 104 ? -26.424 90.689 14.615 0.50 15.72 96 LYS A CA 1
ATOM 709 C CA B LYS A 1 104 ? -26.388 90.677 14.629 0.50 15.86 96 LYS A CA 1
ATOM 710 C C . LYS A 1 104 ? -26.524 89.244 14.142 1.00 15.29 96 LYS A C 1
ATOM 711 O O . LYS A 1 104 ? -26.505 89.000 12.951 1.00 15.11 96 LYS A O 1
ATOM 722 N N . VAL A 1 105 ? -26.698 88.307 15.067 1.00 14.94 97 VAL A N 1
ATOM 723 C CA . VAL A 1 105 ? -26.866 86.911 14.668 1.00 14.96 97 VAL A CA 1
ATOM 724 C C . VAL A 1 105 ? -28.218 86.667 14.024 1.00 14.73 97 VAL A C 1
ATOM 725 O O . VAL A 1 105 ? -28.298 86.047 12.960 1.00 13.91 97 VAL A O 1
ATOM 729 N N . LEU A 1 106 ? -29.302 87.179 14.604 1.00 14.53 98 LEU A N 1
ATOM 730 C CA A LEU A 1 106 ? -30.588 86.937 14.007 0.50 14.58 98 LEU A CA 1
ATOM 731 C CA B LEU A 1 106 ? -30.634 87.042 13.990 0.50 14.57 98 LEU A CA 1
ATOM 732 C C . LEU A 1 106 ? -30.614 87.561 12.593 1.00 14.45 98 LEU A C 1
ATOM 733 O O . LEU A 1 106 ? -31.216 86.997 11.685 1.00 15.23 98 LEU A O 1
ATOM 742 N N . SER A 1 107 ? -29.939 88.699 12.402 1.00 14.75 99 SER A N 1
ATOM 743 C CA . SER A 1 107 ? -29.815 89.323 11.069 1.00 15.19 99 SER A CA 1
ATOM 744 C C . SER A 1 107 ? -29.133 88.462 10.027 1.00 15.30 99 SER A C 1
ATOM 745 O O . SER A 1 107 ? -29.361 88.657 8.838 1.00 16.81 99 SER A O 1
ATOM 748 N N . ARG A 1 108 ? -28.275 87.530 10.446 1.00 15.04 100 ARG A N 1
ATOM 749 C CA . ARG A 1 108 ? -27.660 86.586 9.522 1.00 15.07 100 ARG A CA 1
ATOM 750 C C . ARG A 1 108 ? -28.608 85.454 9.103 1.00 14.62 100 ARG A C 1
ATOM 751 O O . ARG A 1 108 ? -28.320 84.758 8.123 1.00 15.65 100 ARG A O 1
ATOM 759 N N . TYR A 1 109 ? -29.705 85.239 9.848 1.00 13.56 101 TYR A N 1
ATOM 760 C CA . TYR A 1 109 ? -30.601 84.107 9.585 1.00 12.98 101 TYR A CA 1
ATOM 761 C C . TYR A 1 109 ? -31.926 84.503 8.954 1.00 12.99 101 TYR A C 1
ATOM 762 O O . TYR A 1 109 ? -32.471 83.745 8.186 1.00 13.89 101 TYR A O 1
ATOM 771 N N . VAL A 1 110 ? -32.448 85.672 9.311 1.00 13.09 102 VAL A N 1
ATOM 772 C CA . VAL A 1 110 ? -33.794 86.089 8.895 1.00 13.25 102 VAL A CA 1
ATOM 773 C C . VAL A 1 110 ? -33.751 87.426 8.175 1.00 13.46 102 VAL A C 1
ATOM 774 O O . VAL A 1 110 ? -32.690 88.077 8.100 1.00 14.03 102 VAL A O 1
ATOM 778 N N . ASP A 1 111 ? -34.903 87.811 7.623 1.00 13.96 103 ASP A N 1
ATOM 779 C CA . ASP A 1 111 ? -35.002 89.007 6.781 1.00 14.61 103 ASP A CA 1
ATOM 780 C C . ASP A 1 111 ? -35.749 90.176 7.404 1.00 13.95 103 ASP A C 1
ATOM 781 O O . ASP A 1 111 ? -35.687 91.301 6.889 1.00 14.20 103 ASP A O 1
ATOM 786 N N . ALA A 1 112 ? -36.449 89.929 8.512 1.00 13.00 104 ALA A N 1
ATOM 787 C CA . ALA A 1 112 ? -37.135 90.959 9.262 1.00 12.87 104 ALA A CA 1
ATOM 788 C C . ALA A 1 112 ? -37.420 90.370 10.633 1.00 12.48 104 ALA A C 1
ATOM 789 O O . ALA A 1 112 ? -37.499 89.139 10.772 1.00 12.82 104 ALA A O 1
ATOM 791 N N . ILE A 1 113 ? -37.573 91.230 11.619 1.00 12.86 105 ILE A N 1
ATOM 792 C CA . ILE A 1 113 ? -37.847 90.798 12.993 1.00 13.54 105 ILE A CA 1
ATOM 793 C C . ILE A 1 113 ? -39.031 91.592 13.503 1.00 13.99 105 ILE A C 1
ATOM 794 O O . ILE A 1 113 ? -38.950 92.813 13.641 1.00 16.46 105 ILE A O 1
ATOM 799 N N . MET A 1 114 ? -40.108 90.906 13.819 1.00 13.37 106 MET A N 1
ATOM 800 C CA A MET A 1 114 ? -41.291 91.449 14.492 0.50 13.59 106 MET A CA 1
ATOM 801 C CA B MET A 1 114 ? -41.179 91.589 14.508 0.50 13.79 106 MET A CA 1
ATOM 802 C C . MET A 1 114 ? -41.043 91.260 15.970 1.00 14.00 106 MET A C 1
ATOM 803 O O . MET A 1 114 ? -40.595 90.154 16.341 1.00 13.99 106 MET A O 1
ATOM 812 N N . ILE A 1 115 ? -41.348 92.256 16.790 1.00 13.99 107 ILE A N 1
ATOM 813 C CA . ILE A 1 115 ? -41.214 92.082 18.243 1.00 15.32 107 ILE A CA 1
ATOM 814 C C . ILE A 1 115 ? -42.409 92.644 18.976 1.00 15.71 107 ILE A C 1
ATOM 815 O O . ILE A 1 115 ? -42.885 93.738 18.661 1.00 14.82 107 ILE A O 1
ATOM 820 N N . ARG A 1 116 ? -42.904 91.867 19.946 1.00 16.11 108 ARG A N 1
ATOM 821 C CA . ARG A 1 116 ? -43.872 92.331 20.922 1.00 18.09 108 ARG A CA 1
ATOM 822 C C . ARG A 1 116 ? -43.105 92.412 22.218 1.00 18.88 108 ARG A C 1
ATOM 823 O O . ARG A 1 116 ? -42.741 91.382 22.781 1.00 18.96 108 ARG A O 1
ATOM 831 N N . THR A 1 117 ? -42.835 93.623 22.673 1.00 20.29 109 THR A N 1
ATOM 832 C CA . THR A 1 117 ? -42.109 93.811 23.929 1.00 23.24 109 THR A CA 1
ATOM 833 C C . THR A 1 117 ? -42.986 94.606 24.916 1.00 24.70 109 THR A C 1
ATOM 834 O O . THR A 1 117 ? -44.124 95.005 24.626 1.00 25.06 109 THR A O 1
ATOM 838 N N . THR A 1 118 ? -42.488 94.763 26.126 1.00 28.88 110 THR A N 1
ATOM 839 C CA . THR A 1 118 ? -43.208 95.505 27.128 1.00 31.25 110 THR A CA 1
ATOM 840 C C . THR A 1 118 ? -42.792 96.950 26.918 1.00 31.00 110 THR A C 1
ATOM 841 O O . THR A 1 118 ? -43.553 97.755 26.360 1.00 29.16 110 THR A O 1
ATOM 845 N N . ALA A 1 119 ? -41.551 97.243 27.314 1.00 33.03 111 ALA A N 1
ATOM 846 C CA . ALA A 1 119 ? -40.981 98.577 27.179 1.00 33.23 111 ALA A CA 1
ATOM 847 C C . ALA A 1 119 ? -40.344 98.782 25.803 1.00 30.50 111 ALA A C 1
ATOM 848 O O . ALA A 1 119 ? -39.738 97.890 25.229 1.00 34.30 111 ALA A O 1
ATOM 850 N N . HIS A 1 120 ? -40.445 100.014 25.351 1.00 28.75 112 HIS A N 1
ATOM 851 C CA A HIS A 1 120 ? -39.929 100.413 24.032 0.70 26.62 112 HIS A CA 1
ATOM 852 C CA B HIS A 1 120 ? -39.932 100.488 24.086 0.30 27.19 112 HIS A CA 1
ATOM 853 C C . HIS A 1 120 ? -38.435 100.239 23.866 1.00 26.25 112 HIS A C 1
ATOM 854 O O . HIS A 1 120 ? -37.980 99.926 22.768 1.00 22.78 112 HIS A O 1
ATOM 867 N N . GLU A 1 121 ? -37.666 100.453 24.932 1.00 24.81 113 GLU A N 1
ATOM 868 C CA . GLU A 1 121 ? -36.205 100.560 24.814 1.00 25.46 113 GLU A CA 1
ATOM 869 C C . GLU A 1 121 ? -35.534 99.323 24.221 1.00 24.80 113 GLU A C 1
ATOM 870 O O . GLU A 1 121 ? -34.553 99.432 23.487 1.00 24.51 113 GLU A O 1
ATOM 872 N N . ARG A 1 122 ? -36.028 98.141 24.544 1.00 25.60 114 ARG A N 1
ATOM 873 C CA . ARG A 1 122 ? -35.350 96.953 24.032 1.00 26.57 114 ARG A CA 1
ATOM 874 C C . ARG A 1 122 ? -35.633 96.740 22.555 1.00 23.99 114 ARG A C 1
ATOM 875 O O . ARG A 1 122 ? -34.772 96.236 21.835 1.00 22.71 114 ARG A O 1
ATOM 883 N N . MET A 1 123 ? -36.802 97.179 22.111 1.00 22.40 115 MET A N 1
ATOM 884 C CA . MET A 1 123 ? -37.085 97.168 20.682 1.00 21.06 115 MET A CA 1
ATOM 885 C C . MET A 1 123 ? -36.128 98.129 19.945 1.00 20.57 115 MET A C 1
ATOM 886 O O . MET A 1 123 ? -35.596 97.797 18.879 1.00 18.85 115 MET A O 1
ATOM 891 N N . LEU A 1 124 ? -35.915 99.320 20.503 1.00 20.33 116 LEU A N 1
ATOM 892 C CA . LEU A 1 124 ? -35.061 100.309 19.847 1.00 21.36 116 LEU A CA 1
ATOM 893 C C . LEU A 1 124 ? -33.609 99.841 19.798 1.00 21.07 116 LEU A C 1
ATOM 894 O O . LEU A 1 124 ? -32.905 100.097 18.843 1.00 21.60 116 LEU A O 1
ATOM 899 N N . GLU A 1 125 ? -33.148 99.167 20.839 1.00 21.61 117 GLU A N 1
ATOM 900 C CA . GLU A 1 125 ? -31.781 98.642 20.794 1.00 22.19 117 GLU A CA 1
ATOM 901 C C . GLU A 1 125 ? -31.633 97.494 19.796 1.00 21.11 117 GLU A C 1
ATOM 902 O O . GLU A 1 125 ? -30.617 97.391 19.127 1.00 20.78 117 GLU A O 1
ATOM 908 N N . LEU A 1 126 ? -32.648 96.654 19.696 1.00 20.18 118 LEU A N 1
ATOM 909 C CA . LEU A 1 126 ? -32.646 95.629 18.673 1.00 19.59 118 LEU A CA 1
ATOM 910 C C . LEU A 1 126 ? -32.535 96.285 17.306 1.00 19.20 118 LEU A C 1
ATOM 911 O O . LEU A 1 126 ? -31.707 95.892 16.495 1.00 19.19 118 LEU A O 1
ATOM 916 N N . ALA A 1 127 ? -33.348 97.308 17.074 1.00 18.47 119 ALA A N 1
ATOM 917 C CA . ALA A 1 127 ? -33.314 98.008 15.794 1.00 19.46 119 ALA A CA 1
ATOM 918 C C . ALA A 1 127 ? -31.972 98.708 15.563 1.00 20.69 119 ALA A C 1
ATOM 919 O O . ALA A 1 127 ? -31.482 98.728 14.439 1.00 22.09 119 ALA A O 1
ATOM 921 N N . GLU A 1 128 ? -31.339 99.212 16.616 1.00 22.00 120 GLU A N 1
ATOM 922 C CA . GLU A 1 128 ? -30.048 99.890 16.455 1.00 24.12 120 GLU A CA 1
ATOM 923 C C . GLU A 1 128 ? -28.993 98.970 15.837 1.00 23.14 120 GLU A C 1
ATOM 924 O O . GLU A 1 128 ? -28.203 99.383 14.976 1.00 24.60 120 GLU A O 1
ATOM 930 N N . TYR A 1 129 ? -28.978 97.721 16.298 1.00 20.28 121 TYR A N 1
ATOM 931 C CA . TYR A 1 129 ? -27.949 96.789 15.899 1.00 19.99 121 TYR A CA 1
ATOM 932 C C . TYR A 1 129 ? -28.333 95.801 14.805 1.00 18.51 121 TYR A C 1
ATOM 933 O O . TYR A 1 129 ? -27.446 95.178 14.235 1.00 18.62 121 TYR A O 1
ATOM 942 N N . ALA A 1 130 ? -29.628 95.655 14.516 1.00 17.25 122 ALA A N 1
ATOM 943 C CA . ALA A 1 130 ? -30.046 94.749 13.452 1.00 17.03 122 ALA A CA 1
ATOM 944 C C . ALA A 1 130 ? -29.684 95.316 12.113 1.00 17.98 122 ALA A C 1
ATOM 945 O O . ALA A 1 130 ? -29.636 96.526 11.942 1.00 19.32 122 ALA A O 1
ATOM 947 N N . THR A 1 131 ? -29.426 94.448 11.143 1.00 18.44 123 THR A N 1
ATOM 948 C CA . THR A 1 131 ? -29.224 94.912 9.776 1.00 19.42 123 THR A CA 1
ATOM 949 C C . THR A 1 131 ? -30.393 94.510 8.899 1.00 17.75 123 THR A C 1
ATOM 950 O O . THR A 1 131 ? -30.293 94.537 7.692 1.00 18.94 123 THR A O 1
ATOM 954 N N . VAL A 1 132 ? -31.489 94.107 9.540 1.00 15.68 124 VAL A N 1
ATOM 955 C CA . VAL A 1 132 ? -32.777 93.813 8.893 1.00 15.22 124 VAL A CA 1
ATOM 956 C C . VAL A 1 132 ? -33.818 94.646 9.613 1.00 14.69 124 VAL A C 1
ATOM 957 O O . VAL A 1 132 ? -33.603 95.056 10.772 1.00 14.60 124 VAL A O 1
ATOM 961 N N . PRO A 1 133 ? -34.972 94.911 8.960 1.00 14.36 125 PRO A N 1
ATOM 962 C CA . PRO A 1 133 ? -36.009 95.718 9.606 1.00 14.42 125 PRO A CA 1
ATOM 963 C C . PRO A 1 133 ? -36.589 95.069 10.855 1.00 14.01 125 PRO A C 1
ATOM 964 O O . PRO A 1 133 ? -36.850 93.869 10.877 1.00 13.99 125 PRO A O 1
ATOM 968 N N . VAL A 1 134 ? -36.833 95.927 11.828 1.00 13.88 126 VAL A N 1
ATOM 969 C CA . VAL A 1 134 ? -37.488 95.610 13.077 1.00 13.90 126 VAL A CA 1
ATOM 970 C C . VAL A 1 134 ? -38.881 96.254 13.045 1.00 13.53 126 VAL A C 1
ATOM 971 O O . VAL A 1 134 ? -39.026 97.415 12.645 1.00 14.14 126 VAL A O 1
ATOM 975 N N . ILE A 1 135 ? -39.905 95.472 13.399 1.00 12.97 127 ILE A N 1
ATOM 976 C CA . ILE A 1 135 ? -41.298 95.899 13.345 1.00 12.98 127 ILE A CA 1
ATOM 977 C C . ILE A 1 135 ? -41.904 95.813 14.741 1.00 12.62 127 ILE A C 1
ATOM 978 O O . ILE A 1 135 ? -41.847 94.765 15.407 1.00 12.72 127 ILE A O 1
ATOM 983 N N . ASN A 1 136 ? -42.525 96.910 15.163 1.00 12.45 128 ASN A N 1
ATOM 984 C CA . ASN A 1 136 ? -43.228 96.973 16.437 1.00 12.91 128 ASN A CA 1
ATOM 985 C C . ASN A 1 136 ? -44.574 96.307 16.305 1.00 12.65 128 ASN A C 1
ATOM 986 O O . ASN A 1 136 ? -45.537 96.905 15.826 1.00 12.05 128 ASN A O 1
ATOM 991 N N . ALA A 1 137 ? -44.657 95.058 16.735 1.00 12.83 129 ALA A N 1
ATOM 992 C CA . ALA A 1 137 ? -45.934 94.370 16.699 1.00 13.24 129 ALA A CA 1
ATOM 993 C C . ALA A 1 137 ? -46.944 94.972 17.663 1.00 14.06 129 ALA A C 1
ATOM 994 O O . ALA A 1 137 ? -48.150 95.031 17.351 1.00 13.50 129 ALA A O 1
ATOM 996 N N . LEU A 1 138 ? -46.436 95.361 18.834 1.00 14.87 130 LEU A N 1
ATOM 997 C CA . LEU A 1 138 ? -47.044 96.278 19.821 1.00 16.63 130 LEU A CA 1
ATOM 998 C C . LEU A 1 138 ? -46.172 96.317 21.051 1.00 16.72 130 LEU A C 1
ATOM 999 O O . LEU A 1 138 ? -45.323 95.442 21.272 1.00 16.52 130 LEU A O 1
ATOM 1004 N N . THR A 1 139 ? -46.370 97.373 21.824 1.00 17.51 131 THR A N 1
ATOM 1005 C CA . THR A 1 139 ? -45.696 97.527 23.090 1.00 18.43 131 THR A CA 1
ATOM 1006 C C . THR A 1 139 ? -46.738 97.967 24.104 1.00 18.21 131 THR A C 1
ATOM 1007 O O . THR A 1 139 ? -47.904 98.161 23.766 1.00 17.32 131 THR A O 1
ATOM 1011 N N . ASP A 1 140 ? -46.300 98.133 25.349 1.00 19.49 132 ASP A N 1
ATOM 1012 C CA . ASP A 1 140 ? -47.198 98.690 26.338 1.00 20.51 132 ASP A CA 1
ATOM 1013 C C . ASP A 1 140 ? -47.613 100.123 26.022 1.00 19.62 132 ASP A C 1
ATOM 1014 O O . ASP A 1 140 ? -48.689 100.538 26.430 1.00 20.49 132 ASP A O 1
ATOM 1019 N N . ASP A 1 141 ? -46.767 100.875 25.325 1.00 19.09 133 ASP A N 1
ATOM 1020 C CA . ASP A 1 141 ? -47.012 102.287 25.107 1.00 19.31 133 ASP A CA 1
ATOM 1021 C C . ASP A 1 141 ? -47.584 102.675 23.747 1.00 17.03 133 ASP A C 1
ATOM 1022 O O . ASP A 1 141 ? -48.227 103.696 23.656 1.00 15.55 133 ASP A O 1
ATOM 1027 N N . THR A 1 142 ? -47.340 101.889 22.700 1.00 15.47 134 THR A N 1
ATOM 1028 C CA . THR A 1 142 ? -47.928 102.190 21.388 1.00 14.42 134 THR A CA 1
ATOM 1029 C C . THR A 1 142 ? -48.345 100.928 20.634 1.00 13.58 134 THR A C 1
ATOM 1030 O O . THR A 1 142 ? -47.879 99.824 20.937 1.00 13.22 134 THR A O 1
ATOM 1034 N N . HIS A 1 143 ? -49.229 101.113 19.645 1.00 12.58 135 HIS A N 1
ATOM 1035 C CA . HIS A 1 143 ? -49.773 99.991 18.868 1.00 12.09 135 HIS A CA 1
ATOM 1036 C C . HIS A 1 143 ? -50.009 100.446 17.429 1.00 11.61 135 HIS A C 1
ATOM 1037 O O . HIS A 1 143 ? -51.171 100.570 16.982 1.00 11.26 135 HIS A O 1
ATOM 1044 N N . PRO A 1 144 ? -48.943 100.768 16.712 1.00 11.37 136 PRO A N 1
ATOM 1045 C CA . PRO A 1 144 ? -49.106 101.292 15.354 1.00 11.53 136 PRO A CA 1
ATOM 1046 C C . PRO A 1 144 ? -49.830 100.362 14.421 1.00 11.31 136 PRO A C 1
ATOM 1047 O O . PRO A 1 144 ? -50.573 100.847 13.531 1.00 10.84 136 PRO A O 1
ATOM 1051 N N . CYS A 1 145 ? -49.617 99.063 14.546 1.00 10.88 137 CYS A N 1
ATOM 1052 C CA . CYS A 1 145 ? -50.257 98.117 13.604 1.00 10.71 137 CYS A CA 1
ATOM 1053 C C . CYS A 1 145 ? -51.776 98.085 13.802 1.00 10.55 137 CYS A C 1
ATOM 1054 O O . CYS A 1 145 ? -52.505 98.054 12.833 1.00 10.08 137 CYS A O 1
ATOM 1057 N N . GLN A 1 146 ? -52.264 98.147 15.034 1.00 10.82 138 GLN A N 1
ATOM 1058 C CA . GLN A 1 146 ? -53.688 98.206 15.272 1.00 11.35 138 GLN A CA 1
ATOM 1059 C C . GLN A 1 146 ? -54.289 99.457 14.636 1.00 10.68 138 GLN A C 1
ATOM 1060 O O . GLN A 1 146 ? -55.347 99.386 14.003 1.00 10.16 138 GLN A O 1
ATOM 1066 N N . ILE A 1 147 ? -53.609 100.589 14.760 1.00 10.33 139 ILE A N 1
ATOM 1067 C CA . ILE A 1 147 ? -54.130 101.825 14.236 1.00 10.46 139 ILE A CA 1
ATOM 1068 C C . ILE A 1 147 ? -54.066 101.860 12.707 1.00 10.08 139 ILE A C 1
ATOM 1069 O O . ILE A 1 147 ? -55.002 102.366 12.068 1.00 10.04 139 ILE A O 1
ATOM 1074 N N . MET A 1 148 ? -53.064 101.239 12.094 1.00 9.70 140 MET A N 1
ATOM 1075 C CA . MET A 1 148 ? -53.085 101.092 10.625 1.00 10.17 140 MET A CA 1
ATOM 1076 C C . MET A 1 148 ? -54.308 100.263 10.232 1.00 10.08 140 MET A C 1
ATOM 1077 O O . MET A 1 148 ? -54.974 100.575 9.210 1.00 10.35 140 MET A O 1
ATOM 1082 N N . ALA A 1 149 ? -54.568 99.172 10.946 1.00 10.04 141 ALA A N 1
ATOM 1083 C CA . ALA A 1 149 ? -55.794 98.400 10.668 1.00 9.76 141 ALA A CA 1
ATOM 1084 C C . ALA A 1 149 ? -57.055 99.243 10.826 1.00 10.05 141 ALA A C 1
ATOM 1085 O O . ALA A 1 149 ? -57.986 99.127 10.017 1.00 10.29 141 ALA A O 1
ATOM 1087 N N . ASP A 1 150 ? -57.096 100.095 11.833 1.00 10.14 142 ASP A N 1
ATOM 1088 C CA . ASP A 1 150 ? -58.280 100.944 12.071 1.00 10.55 142 ASP A CA 1
ATOM 1089 C C . ASP A 1 150 ? -58.511 101.969 10.967 1.00 10.81 142 ASP A C 1
ATOM 1090 O O . ASP A 1 150 ? -59.646 102.206 10.525 1.00 10.63 142 ASP A O 1
ATOM 1095 N N . VAL A 1 151 ? -57.447 102.617 10.533 1.00 10.46 143 VAL A N 1
ATOM 1096 C CA . VAL A 1 151 ? -57.562 103.625 9.469 1.00 10.97 143 VAL A CA 1
ATOM 1097 C C . VAL A 1 151 ? -57.995 102.925 8.184 1.00 10.67 143 VAL A C 1
ATOM 1098 O O . VAL A 1 151 ? -58.906 103.405 7.480 1.00 11.02 143 VAL A O 1
ATOM 1102 N N . LEU A 1 152 ? -57.404 101.763 7.888 1.00 10.44 144 LEU A N 1
ATOM 1103 C CA . LEU A 1 152 ? -57.840 100.964 6.734 1.00 10.56 144 LEU A CA 1
ATOM 1104 C C . LEU A 1 152 ? -59.347 100.672 6.811 1.00 10.25 144 LEU A C 1
ATOM 1105 O O . LEU A 1 152 ? -60.072 100.827 5.820 1.00 10.45 144 LEU A O 1
ATOM 1110 N N . THR A 1 153 ? -59.780 100.205 7.968 1.00 9.95 145 THR A N 1
ATOM 1111 C CA . THR A 1 153 ? -61.196 99.825 8.155 1.00 9.95 145 THR A CA 1
ATOM 1112 C C . THR A 1 153 ? -62.088 101.060 7.952 1.00 10.27 145 THR A C 1
ATOM 1113 O O . THR A 1 153 ? -63.105 100.975 7.251 1.00 10.51 145 THR A O 1
ATOM 1117 N N . TYR A 1 154 ? -61.704 102.179 8.544 1.00 10.25 146 TYR A N 1
ATOM 1118 C CA . TYR A 1 154 ? -62.487 103.397 8.408 1.00 10.58 146 TYR A CA 1
ATOM 1119 C C . TYR A 1 154 ? -62.673 103.746 6.912 1.00 10.99 146 TYR A C 1
ATOM 1120 O O . TYR A 1 154 ? -63.803 103.974 6.442 1.00 10.98 146 TYR A O 1
ATOM 1129 N N . GLU A 1 155 ? -61.576 103.781 6.185 1.00 11.28 147 GLU A N 1
ATOM 1130 C CA . GLU A 1 155 ? -61.634 104.198 4.793 1.00 12.03 147 GLU A CA 1
ATOM 1131 C C . GLU A 1 155 ? -62.418 103.194 3.960 1.00 12.37 147 GLU A C 1
ATOM 1132 O O . GLU A 1 155 ? -63.144 103.583 3.028 1.00 12.53 147 GLU A O 1
ATOM 1138 N N . GLU A 1 156 ? -62.333 101.910 4.282 1.00 12.34 148 GLU A N 1
ATOM 1139 C CA . GLU A 1 156 ? -63.122 100.928 3.547 1.00 13.12 148 GLU A CA 1
ATOM 1140 C C . GLU A 1 156 ? -64.607 101.114 3.702 1.00 12.94 148 GLU A C 1
ATOM 1141 O O . GLU A 1 156 ? -65.363 100.815 2.786 1.00 13.52 148 GLU A O 1
ATOM 1147 N N . HIS A 1 157 ? -65.026 101.520 4.886 1.00 12.16 149 HIS A N 1
ATOM 1148 C CA . HIS A 1 157 ? -66.456 101.689 5.191 1.00 12.27 149 HIS A CA 1
ATOM 1149 C C . HIS A 1 157 ? -66.958 103.062 4.867 1.00 12.17 149 HIS A C 1
ATOM 1150 O O . HIS A 1 157 ? -68.155 103.215 4.653 1.00 12.24 149 HIS A O 1
ATOM 1157 N N . ARG A 1 158 ? -66.081 104.074 4.853 1.00 11.84 150 ARG A N 1
ATOM 1158 C CA . ARG A 1 158 ? -66.558 105.485 4.882 1.00 12.10 150 ARG A CA 1
ATOM 1159 C C . ARG A 1 158 ? -65.830 106.435 3.940 1.00 12.27 150 ARG A C 1
ATOM 1160 O O . ARG A 1 158 ? -66.210 107.588 3.823 1.00 12.65 150 ARG A O 1
ATOM 1168 N N . GLY A 1 159 ? -64.797 105.942 3.256 1.00 12.25 151 GLY A N 1
ATOM 1169 C CA . GLY A 1 159 ? -63.983 106.788 2.397 1.00 12.74 151 GLY A CA 1
ATOM 1170 C C . GLY A 1 159 ? -62.860 107.543 3.087 1.00 12.56 151 GLY A C 1
ATOM 1171 O O . GLY A 1 159 ? -62.514 107.230 4.233 1.00 12.28 151 GLY A O 1
ATOM 1172 N N . PRO A 1 160 ? -62.332 108.566 2.417 1.00 13.14 152 PRO A N 1
ATOM 1173 C CA . PRO A 1 160 ? -61.151 109.276 2.954 1.00 13.19 152 PRO A CA 1
ATOM 1174 C C . PRO A 1 160 ? -61.337 109.710 4.391 1.00 12.95 152 PRO A C 1
ATOM 1175 O O . PRO A 1 160 ? -62.369 110.257 4.750 1.00 12.95 152 PRO A O 1
ATOM 1179 N N . ILE A 1 161 ? -60.314 109.469 5.206 1.00 12.80 153 ILE A N 1
ATOM 1180 C CA . ILE A 1 161 ? -60.377 109.777 6.637 1.00 12.63 153 ILE A CA 1
ATOM 1181 C C . ILE A 1 161 ? -60.066 111.240 6.903 1.00 13.33 153 ILE A C 1
ATOM 1182 O O . ILE A 1 161 ? -60.382 111.736 7.988 1.00 12.95 153 ILE A O 1
ATOM 1187 N N . LYS A 1 162 ? -59.511 111.941 5.917 1.00 14.56 154 LYS A N 1
ATOM 1188 C CA . LYS A 1 162 ? -59.082 113.345 6.154 1.00 16.34 154 LYS A CA 1
ATOM 1189 C C . LYS A 1 162 ? -60.224 114.197 6.710 1.00 16.15 154 LYS A C 1
ATOM 1190 O O . LYS A 1 162 ? -61.341 114.195 6.170 1.00 16.69 154 LYS A O 1
ATOM 1196 N N . GLY A 1 163 ? -59.949 114.918 7.808 1.00 16.23 155 GLY A N 1
ATOM 1197 C CA . GLY A 1 163 ? -60.908 115.818 8.413 1.00 16.95 155 GLY A CA 1
ATOM 1198 C C . GLY A 1 163 ? -61.987 115.192 9.272 1.00 16.29 155 GLY A C 1
ATOM 1199 O O . GLY A 1 163 ? -62.789 115.917 9.852 1.00 17.13 155 GLY A O 1
ATOM 1200 N N . LYS A 1 164 ? -62.026 113.865 9.330 1.00 15.50 156 LYS A N 1
ATOM 1201 C CA . LYS A 1 164 ? -63.010 113.175 10.152 1.00 15.01 156 LYS A CA 1
ATOM 1202 C C . LYS A 1 164 ? -62.658 113.327 11.629 1.00 14.69 156 LYS A C 1
ATOM 1203 O O . LYS A 1 164 ? -61.547 113.759 11.966 1.00 15.20 156 LYS A O 1
ATOM 1209 N N . THR A 1 165 ? -63.581 112.969 12.501 1.00 14.91 157 THR A N 1
ATOM 1210 C CA . THR A 1 165 ? -63.343 113.030 13.957 1.00 15.24 157 THR A CA 1
ATOM 1211 C C . THR A 1 165 ? -63.640 111.682 14.614 1.00 14.38 157 THR A C 1
ATOM 1212 O O . THR A 1 165 ? -64.737 111.125 14.476 1.00 15.05 157 THR A O 1
ATOM 1216 N N . PHE A 1 166 ? -62.646 111.164 15.318 1.00 13.95 158 PHE A N 1
ATOM 1217 C CA . PHE A 1 166 ? -62.763 109.954 16.109 1.00 13.43 158 PHE A CA 1
ATOM 1218 C C . PHE A 1 166 ? -62.903 110.392 17.550 1.00 13.84 158 PHE A C 1
ATOM 1219 O O . PHE A 1 166 ? -62.299 111.389 17.939 1.00 15.33 158 PHE A O 1
ATOM 1227 N N . ALA A 1 167 ? -63.728 109.712 18.321 1.00 13.24 159 ALA A N 1
ATOM 1228 C CA . ALA A 1 167 ? -63.880 110.009 19.749 1.00 13.71 159 ALA A CA 1
ATOM 1229 C C . ALA A 1 167 ? -63.505 108.745 20.536 1.00 13.95 159 ALA A C 1
ATOM 1230 O O . ALA A 1 167 ? -64.090 107.692 20.337 1.00 14.57 159 ALA A O 1
ATOM 1232 N N . TRP A 1 168 ? -62.525 108.897 21.420 1.00 14.11 160 TRP A N 1
ATOM 1233 C CA . TRP A 1 168 ? -62.074 107.862 22.309 1.00 14.05 160 TRP A CA 1
ATOM 1234 C C . TRP A 1 168 ? -62.728 108.051 23.670 1.00 14.63 160 TRP A C 1
ATOM 1235 O O . TRP A 1 168 ? -62.692 109.163 24.223 1.00 15.27 160 TRP A O 1
ATOM 1246 N N . MET A 1 169 ? -63.290 106.963 24.204 1.00 15.18 161 MET A N 1
ATOM 1247 C CA . MET A 1 169 ? -63.882 106.980 25.564 1.00 16.70 161 MET A CA 1
ATOM 1248 C C . MET A 1 169 ? -63.034 106.181 26.536 1.00 17.08 161 MET A C 1
ATOM 1249 O O . MET A 1 169 ? -62.729 105.031 26.295 1.00 16.96 161 MET A O 1
ATOM 1254 N N A GLY A 1 170 ? -62.738 106.805 27.672 0.50 17.72 162 GLY A N 1
ATOM 1255 N N B GLY A 1 170 ? -62.637 106.789 27.654 0.50 17.45 162 GLY A N 1
ATOM 1256 C CA A GLY A 1 170 ? -61.933 106.198 28.721 0.50 18.73 162 GLY A CA 1
ATOM 1257 C CA B GLY A 1 170 ? -61.953 106.042 28.729 0.50 18.24 162 GLY A CA 1
ATOM 1258 C C A GLY A 1 170 ? -60.560 106.830 28.690 0.50 18.96 162 GLY A C 1
ATOM 1259 C C B GLY A 1 170 ? -60.753 106.747 29.346 0.50 18.54 162 GLY A C 1
ATOM 1260 O O A GLY A 1 170 ? -60.360 107.894 28.068 0.50 19.07 162 GLY A O 1
ATOM 1261 O O B GLY A 1 170 ? -60.914 107.751 30.002 0.50 18.84 162 GLY A O 1
ATOM 1262 N N . ASP A 1 171 ? -59.576 106.138 29.238 1.00 18.91 163 ASP A N 1
ATOM 1263 C CA . ASP A 1 171 ? -58.295 106.773 29.480 1.00 19.67 163 ASP A CA 1
ATOM 1264 C C . ASP A 1 171 ? -57.328 106.202 28.461 1.00 19.21 163 ASP A C 1
ATOM 1265 O O . ASP A 1 171 ? -57.683 105.326 27.668 1.00 18.03 163 ASP A O 1
ATOM 1270 N N . GLY A 1 172 ? -56.103 106.697 28.495 1.00 18.78 164 GLY A N 1
ATOM 1271 C CA . GLY A 1 172 ? -55.119 106.316 27.508 1.00 18.53 164 GLY A CA 1
ATOM 1272 C C . GLY A 1 172 ? -54.562 104.925 27.648 1.00 17.75 164 GLY A C 1
ATOM 1273 O O . GLY A 1 172 ? -54.572 104.306 28.702 1.00 18.43 164 GLY A O 1
ATOM 1274 N N . ASN A 1 173 ? -54.070 104.444 26.520 1.00 16.70 165 ASN A N 1
ATOM 1275 C CA . ASN A 1 173 ? -53.347 103.209 26.442 1.00 16.30 165 ASN A CA 1
ATOM 1276 C C . ASN A 1 173 ? -52.582 103.208 25.112 1.00 15.65 165 ASN A C 1
ATOM 1277 O O . ASN A 1 173 ? -52.557 104.207 24.400 1.00 15.22 165 ASN A O 1
ATOM 1282 N N . ASN A 1 174 ? -51.932 102.093 24.819 1.00 15.34 166 ASN A N 1
ATOM 1283 C CA . ASN A 1 174 ? -51.153 101.981 23.604 1.00 14.61 166 ASN A CA 1
ATOM 1284 C C . ASN A 1 174 ? -51.902 102.302 22.328 1.00 13.54 166 ASN A C 1
ATOM 1285 O O . ASN A 1 174 ? -51.353 102.942 21.458 1.00 12.56 166 ASN A O 1
ATOM 1290 N N . VAL A 1 175 ? -53.161 101.860 22.242 1.00 12.95 167 VAL A N 1
ATOM 1291 C CA . VAL A 1 175 ? -53.975 102.109 21.062 1.00 13.04 167 VAL A CA 1
ATOM 1292 C C . VAL A 1 175 ? -54.279 103.595 20.919 1.00 12.93 167 VAL A C 1
ATOM 1293 O O . VAL A 1 175 ? -54.100 104.161 19.850 1.00 12.66 167 VAL A O 1
ATOM 1297 N N . LEU A 1 176 ? -54.743 104.245 21.986 1.00 12.77 168 LEU A N 1
ATOM 1298 C CA . LEU A 1 176 ? -55.036 105.674 21.896 1.00 13.11 168 LEU A CA 1
ATOM 1299 C C . LEU A 1 176 ? -53.750 106.437 21.523 1.00 13.37 168 LEU A C 1
ATOM 1300 O O . LEU A 1 176 ? -53.789 107.386 20.732 1.00 12.94 168 LEU A O 1
ATOM 1305 N N . HIS A 1 177 ? -52.607 106.050 22.090 1.00 13.52 169 HIS A N 1
ATOM 1306 C CA . HIS A 1 177 ? -51.394 106.786 21.778 1.00 13.95 169 HIS A CA 1
ATOM 1307 C C . HIS A 1 177 ? -51.091 106.772 20.279 1.00 13.30 169 HIS A C 1
ATOM 1308 O O . HIS A 1 177 ? -50.717 107.781 19.685 1.00 13.19 169 HIS A O 1
ATOM 1315 N N . SER A 1 178 ? -51.235 105.601 19.661 1.00 12.21 170 SER A N 1
ATOM 1316 C CA . SER A 1 178 ? -51.024 105.511 18.232 1.00 11.83 170 SER A CA 1
ATOM 1317 C C . SER A 1 178 ? -52.140 106.196 17.453 1.00 11.81 170 SER A C 1
ATOM 1318 O O . SER A 1 178 ? -51.903 106.733 16.368 1.00 11.64 170 SER A O 1
ATOM 1321 N N . LEU A 1 179 ? -53.358 106.205 17.986 1.00 11.70 171 LEU A N 1
ATOM 1322 C CA . LEU A 1 179 ? -54.463 106.879 17.297 1.00 11.66 171 LEU A CA 1
ATOM 1323 C C . LEU A 1 179 ? -54.212 108.376 17.162 1.00 12.36 171 LEU A C 1
ATOM 1324 O O . LEU A 1 179 ? -54.463 108.981 16.109 1.00 12.71 171 LEU A O 1
ATOM 1329 N N . VAL A 1 180 ? -53.736 108.982 18.248 1.00 12.35 172 VAL A N 1
ATOM 1330 C CA A VAL A 1 180 ? -53.458 110.410 18.150 0.50 12.99 172 VAL A CA 1
ATOM 1331 C CA B VAL A 1 180 ? -53.349 110.384 18.283 0.50 13.11 172 VAL A CA 1
ATOM 1332 C C . VAL A 1 180 ? -52.285 110.672 17.214 1.00 12.86 172 VAL A C 1
ATOM 1333 O O . VAL A 1 180 ? -52.344 111.651 16.472 1.00 13.66 172 VAL A O 1
ATOM 1340 N N . GLU A 1 181 ? -51.272 109.801 17.164 1.00 12.57 173 GLU A N 1
ATOM 1341 C CA . GLU A 1 181 ? -50.236 109.936 16.134 1.00 12.95 173 GLU A CA 1
ATOM 1342 C C . GLU A 1 181 ? -50.832 109.838 14.722 1.00 12.76 173 GLU A C 1
ATOM 1343 O O . GLU A 1 181 ? -50.440 110.586 13.826 1.00 13.65 173 GLU A O 1
ATOM 1349 N N . ALA A 1 182 ? -51.749 108.902 14.526 1.00 12.01 174 ALA A N 1
ATOM 1350 C CA . ALA A 1 182 ? -52.417 108.743 13.222 1.00 12.06 174 ALA A CA 1
ATOM 1351 C C . ALA A 1 182 ? -53.218 109.966 12.832 1.00 12.15 174 ALA A C 1
ATOM 1352 O O . ALA A 1 182 ? -53.277 110.313 11.621 1.00 12.27 174 ALA A O 1
ATOM 1354 N N . ALA A 1 183 ? -53.821 110.644 13.801 1.00 12.64 175 ALA A N 1
ATOM 1355 C CA . ALA A 1 183 ? -54.580 111.887 13.525 1.00 13.05 175 ALA A CA 1
ATOM 1356 C C . ALA A 1 183 ? -53.682 112.922 12.866 1.00 13.88 175 ALA A C 1
ATOM 1357 O O . ALA A 1 183 ? -54.103 113.632 11.942 1.00 14.17 175 ALA A O 1
ATOM 1359 N N . ALA A 1 184 ? -52.419 112.983 13.297 1.00 14.08 176 ALA A N 1
ATOM 1360 C CA . ALA A 1 184 ? -51.461 113.846 12.654 1.00 15.08 176 ALA A CA 1
ATOM 1361 C C . ALA A 1 184 ? -51.104 113.346 11.241 1.00 15.11 176 ALA A C 1
ATOM 1362 O O . ALA A 1 184 ? -51.164 114.092 10.249 1.00 16.58 176 ALA A O 1
ATOM 1364 N N . ARG A 1 185 ? -50.680 112.089 11.163 1.00 14.89 177 ARG A N 1
ATOM 1365 C CA . ARG A 1 185 ? -50.176 111.542 9.906 1.00 15.28 177 ARG A CA 1
ATOM 1366 C C . ARG A 1 185 ? -51.226 111.457 8.792 1.00 15.24 177 ARG A C 1
ATOM 1367 O O . ARG A 1 185 ? -50.868 111.573 7.605 1.00 16.52 177 ARG A O 1
ATOM 1375 N N . PHE A 1 186 ? -52.494 111.233 9.167 1.00 14.73 178 PHE A N 1
ATOM 1376 C CA . PHE A 1 186 ? -53.606 111.122 8.197 1.00 14.74 178 PHE A CA 1
ATOM 1377 C C . PHE A 1 186 ? -54.584 112.320 8.241 1.00 15.47 178 PHE A C 1
ATOM 1378 O O . PHE A 1 186 ? -55.647 112.293 7.616 1.00 15.34 178 PHE A O 1
ATOM 1386 N N . ASP A 1 187 ? -54.205 113.372 8.971 1.00 15.73 179 ASP A N 1
ATOM 1387 C CA A ASP A 1 187 ? -54.914 114.646 8.934 0.70 16.86 179 ASP A CA 1
ATOM 1388 C CA B ASP A 1 187 ? -54.903 114.647 8.936 0.30 16.38 179 ASP A CA 1
ATOM 1389 C C . ASP A 1 187 ? -56.369 114.511 9.354 1.00 16.09 179 ASP A C 1
ATOM 1390 O O . ASP A 1 187 ? -57.285 114.944 8.633 1.00 16.44 179 ASP A O 1
ATOM 1399 N N . PHE A 1 188 ? -56.584 113.958 10.546 1.00 15.02 180 PHE A N 1
ATOM 1400 C CA . PHE A 1 188 ? -57.920 113.912 11.123 1.00 14.79 180 PHE A CA 1
ATOM 1401 C C . PHE A 1 188 ? -57.892 114.366 12.574 1.00 15.20 180 PHE A C 1
ATOM 1402 O O . PHE A 1 188 ? -56.860 114.900 13.031 1.00 16.30 180 PHE A O 1
ATOM 1410 N N . ASN A 1 189 ? -59.033 114.261 13.244 1.00 15.20 181 ASN A N 1
ATOM 1411 C CA . ASN A 1 189 ? -59.206 114.795 14.582 1.00 16.28 181 ASN A CA 1
ATOM 1412 C C . ASN A 1 189 ? -59.581 113.717 15.558 1.00 15.32 181 ASN A C 1
ATOM 1413 O O . ASN A 1 189 ? -60.273 112.746 15.203 1.00 14.57 181 ASN A O 1
ATOM 1418 N N . VAL A 1 190 ? -59.161 113.907 16.812 1.00 15.19 182 VAL A N 1
ATOM 1419 C CA . VAL A 1 190 ? -59.540 112.997 17.865 1.00 15.04 182 VAL A CA 1
ATOM 1420 C C . VAL A 1 190 ? -60.055 113.782 19.068 1.00 15.44 182 VAL A C 1
ATOM 1421 O O . VAL A 1 190 ? -59.382 114.700 19.545 1.00 15.77 182 VAL A O 1
ATOM 1425 N N . ASN A 1 191 ? -61.267 113.421 19.509 1.00 15.37 183 ASN A N 1
ATOM 1426 C CA . ASN A 1 191 ? -61.827 113.904 20.772 1.00 15.96 183 ASN A CA 1
ATOM 1427 C C . ASN A 1 191 ? -61.659 112.805 21.803 1.00 16.27 183 ASN A C 1
ATOM 1428 O O . ASN A 1 191 ? -61.943 111.626 21.529 1.00 15.88 183 ASN A O 1
ATOM 1433 N N . ILE A 1 192 ? -61.198 113.180 22.988 1.00 16.39 184 ILE A N 1
ATOM 1434 C CA . ILE A 1 192 ? -60.833 112.199 23.995 1.00 17.05 184 ILE A CA 1
ATOM 1435 C C . ILE A 1 192 ? -61.572 112.541 25.272 1.00 17.66 184 ILE A C 1
ATOM 1436 O O . ILE A 1 192 ? -61.345 113.616 25.837 1.00 18.35 184 ILE A O 1
ATOM 1441 N N . ALA A 1 193 ? -62.458 111.635 25.702 1.00 17.68 185 ALA A N 1
ATOM 1442 C CA . ALA A 1 193 ? -63.199 111.807 26.945 1.00 17.96 185 ALA A CA 1
ATOM 1443 C C . ALA A 1 193 ? -62.610 110.894 27.994 1.00 18.63 185 ALA A C 1
ATOM 1444 O O . ALA A 1 193 ? -62.693 109.687 27.899 1.00 17.40 185 ALA A O 1
ATOM 1446 N N . THR A 1 194 ? -62.030 111.498 29.016 1.00 19.45 186 THR A N 1
ATOM 1447 C CA A THR A 1 194 ? -61.250 110.805 30.018 0.60 20.76 186 THR A CA 1
ATOM 1448 C CA B THR A 1 194 ? -61.374 110.723 30.077 0.40 20.15 186 THR A CA 1
ATOM 1449 C C . THR A 1 194 ? -61.518 111.434 31.384 1.00 21.77 186 THR A C 1
ATOM 1450 O O . THR A 1 194 ? -61.781 112.641 31.440 1.00 22.02 186 THR A O 1
ATOM 1457 N N . PRO A 1 195 ? -61.394 110.669 32.483 1.00 23.62 187 PRO A N 1
ATOM 1458 C CA . PRO A 1 195 ? -61.500 111.340 33.773 1.00 25.80 187 PRO A CA 1
ATOM 1459 C C . PRO A 1 195 ? -60.421 112.391 33.985 1.00 26.97 187 PRO A C 1
ATOM 1460 O O . PRO A 1 195 ? -60.550 113.222 34.882 1.00 28.82 187 PRO A O 1
ATOM 1464 N N . LYS A 1 196 ? -59.333 112.314 33.226 1.00 27.99 188 LYS A N 1
ATOM 1465 C CA . LYS A 1 196 ? -58.241 113.291 33.329 1.00 31.27 188 LYS A CA 1
ATOM 1466 C C . LYS A 1 196 ? -58.580 114.682 32.814 1.00 31.23 188 LYS A C 1
ATOM 1467 O O . LYS A 1 196 ? -57.904 115.636 33.178 1.00 33.08 188 LYS A O 1
ATOM 1473 N N . GLY A 1 197 ? -59.611 114.800 31.978 1.00 29.69 189 GLY A N 1
ATOM 1474 C CA . GLY A 1 197 ? -60.134 116.103 31.578 1.00 30.77 189 GLY A CA 1
ATOM 1475 C C . GLY A 1 197 ? -59.319 116.754 30.491 1.00 32.05 189 GLY A C 1
ATOM 1476 O O . GLY A 1 197 ? -58.716 116.062 29.677 1.00 30.82 189 GLY A O 1
ATOM 1477 N N . SER A 1 198 ? -59.303 118.086 30.467 1.00 33.99 190 SER A N 1
ATOM 1478 C CA . SER A 1 198 ? -58.512 118.814 29.475 1.00 37.09 190 SER A CA 1
ATOM 1479 C C . SER A 1 198 ? -57.036 118.944 29.895 1.00 40.11 190 SER A C 1
ATOM 1480 O O . SER A 1 198 ? -56.280 119.640 29.228 1.00 44.14 190 SER A O 1
ATOM 1483 N N . GLU A 1 199 ? -56.636 118.262 30.978 1.00 43.00 191 GLU A N 1
ATOM 1484 C CA . GLU A 1 199 ? -55.244 118.227 31.468 1.00 43.72 191 GLU A CA 1
ATOM 1485 C C . GLU A 1 199 ? -54.647 116.817 31.387 1.00 44.33 191 GLU A C 1
ATOM 1486 O O . GLU A 1 199 ? -54.238 116.240 32.408 1.00 45.87 191 GLU A O 1
ATOM 1488 N N . PRO A 1 200 ? -54.588 116.239 30.172 1.00 41.26 192 PRO A N 1
ATOM 1489 C CA . PRO A 1 200 ? -54.093 114.864 30.110 1.00 41.06 192 PRO A CA 1
ATOM 1490 C C . PRO A 1 200 ? -52.584 114.720 30.351 1.00 41.07 192 PRO A C 1
ATOM 1491 O O . PRO A 1 200 ? -52.150 113.663 30.821 1.00 44.87 192 PRO A O 1
ATOM 1495 N N . LYS A 1 201 ? -51.806 115.758 30.026 1.00 40.32 193 LYS A N 1
ATOM 1496 C CA . LYS A 1 201 ? -50.336 115.697 30.067 1.00 39.26 193 LYS A CA 1
ATOM 1497 C C . LYS A 1 201 ? -49.781 114.506 29.271 1.00 36.03 193 LYS A C 1
ATOM 1498 O O . LYS A 1 201 ? -49.311 113.526 29.854 1.00 38.05 193 LYS A O 1
ATOM 1500 N N . SER A 1 202 ? -49.837 114.596 27.941 1.00 33.20 194 SER A N 1
ATOM 1501 C CA . SER A 1 202 ? -49.482 113.476 27.062 1.00 28.58 194 SER A CA 1
ATOM 1502 C C . SER A 1 202 ? -48.468 113.894 25.985 1.00 27.25 194 SER A C 1
ATOM 1503 O O . SER A 1 202 ? -48.712 114.837 25.204 1.00 26.57 194 SER A O 1
ATOM 1506 N N . GLN A 1 203 ? -47.328 113.201 25.964 1.00 25.96 195 GLN A N 1
ATOM 1507 C CA . GLN A 1 203 ? -46.308 113.381 24.921 1.00 26.48 195 GLN A CA 1
ATOM 1508 C C . GLN A 1 203 ? -46.884 113.095 23.541 1.00 23.96 195 GLN A C 1
ATOM 1509 O O . GLN A 1 203 ? -46.457 113.686 22.553 1.00 23.23 195 GLN A O 1
ATOM 1515 N N . TYR A 1 204 ? -47.828 112.167 23.477 1.00 22.59 196 TYR A N 1
ATOM 1516 C CA . TYR A 1 204 ? -48.413 111.806 22.178 1.00 21.58 196 TYR A CA 1
ATOM 1517 C C . TYR A 1 204 ? -49.287 112.912 21.640 1.00 20.27 196 TYR A C 1
ATOM 1518 O O . TYR A 1 204 ? -49.194 113.270 20.452 1.00 20.39 196 TYR A O 1
ATOM 1527 N N . ILE A 1 205 ? -50.140 113.463 22.507 1.00 20.25 197 ILE A N 1
ATOM 1528 C CA . ILE A 1 205 ? -51.005 114.599 22.135 1.00 20.32 197 ILE A CA 1
ATOM 1529 C C . ILE A 1 205 ? -50.135 115.781 21.723 1.00 21.37 197 ILE A C 1
ATOM 1530 O O . ILE A 1 205 ? -50.378 116.442 20.707 1.00 21.35 197 ILE A O 1
ATOM 1535 N N . ASP A 1 206 ? -49.114 116.065 22.519 1.00 23.21 198 ASP A N 1
ATOM 1536 C CA . ASP A 1 206 ? -48.237 117.177 22.188 1.00 24.84 198 ASP A CA 1
ATOM 1537 C C . ASP A 1 206 ? -47.574 116.993 20.818 1.00 23.59 198 ASP A C 1
ATOM 1538 O O . ASP A 1 206 ? -47.538 117.917 20.011 1.00 24.80 198 ASP A O 1
ATOM 1543 N N . TRP A 1 207 ? -47.068 115.798 20.544 1.00 22.01 199 TRP A N 1
ATOM 1544 C CA . TRP A 1 207 ? -46.470 115.525 19.228 1.00 21.40 199 TRP A CA 1
ATOM 1545 C C . TRP A 1 207 ? -47.506 115.638 18.109 1.00 20.73 199 TRP A C 1
ATOM 1546 O O . TRP A 1 207 ? -47.258 116.244 17.063 1.00 20.95 199 TRP A O 1
ATOM 1557 N N . ALA A 1 208 ? -48.681 115.058 18.324 1.00 20.09 200 ALA A N 1
ATOM 1558 C CA . ALA A 1 208 ? -49.717 115.084 17.285 1.00 19.64 200 ALA A CA 1
ATOM 1559 C C . ALA A 1 208 ? -50.139 116.512 16.902 1.00 21.03 200 ALA A C 1
ATOM 1560 O O . ALA A 1 208 ? -50.291 116.862 15.722 1.00 20.47 200 ALA A O 1
ATOM 1562 N N . ARG A 1 209 ? -50.347 117.337 17.909 1.00 22.48 201 ARG A N 1
ATOM 1563 C CA . ARG A 1 209 ? -50.719 118.720 17.649 1.00 24.56 201 ARG A CA 1
ATOM 1564 C C . ARG A 1 209 ? -49.657 119.466 16.876 1.00 25.36 201 ARG A C 1
ATOM 1565 O O . ARG A 1 209 ? -49.971 120.272 15.990 1.00 26.27 201 ARG A O 1
ATOM 1573 N N . ALA A 1 210 ? -48.398 119.181 17.195 1.00 25.99 202 ALA A N 1
ATOM 1574 C CA . ALA A 1 210 ? -47.277 119.846 16.524 1.00 27.21 202 ALA A CA 1
ATOM 1575 C C . ALA A 1 210 ? -47.149 119.364 15.088 1.00 28.01 202 ALA A C 1
ATOM 1576 O O . ALA A 1 210 ? -46.539 120.054 14.263 1.00 28.78 202 ALA A O 1
ATOM 1578 N N . ASN A 1 211 ? -47.724 118.191 14.795 1.00 26.97 203 ASN A N 1
ATOM 1579 C CA . ASN A 1 211 ? -47.641 117.557 13.469 1.00 27.07 203 ASN A CA 1
ATOM 1580 C C . ASN A 1 211 ? -48.950 117.436 12.679 1.00 27.00 203 ASN A C 1
ATOM 1581 O O . ASN A 1 211 ? -49.042 116.601 11.788 1.00 28.28 203 ASN A O 1
ATOM 1586 N N . GLY A 1 212 ? -49.932 118.280 12.993 1.00 28.43 204 GLY A N 1
ATOM 1587 C CA . GLY A 1 212 ? -51.131 118.440 12.144 1.00 28.37 204 GLY A CA 1
ATOM 1588 C C . GLY A 1 212 ? -52.467 117.913 12.655 1.00 27.14 204 GLY A C 1
ATOM 1589 O O . GLY A 1 212 ? -53.493 118.082 11.992 1.00 29.03 204 GLY A O 1
ATOM 1590 N N . ALA A 1 213 ? -52.484 117.285 13.824 1.00 24.74 205 ALA A N 1
ATOM 1591 C CA . ALA A 1 213 ? -53.723 116.742 14.363 1.00 22.90 205 ALA A CA 1
ATOM 1592 C C . ALA A 1 213 ? -54.544 117.801 15.098 1.00 21.98 205 ALA A C 1
ATOM 1593 O O . ALA A 1 213 ? -54.006 118.660 15.770 1.00 23.01 205 ALA A O 1
ATOM 1595 N N . GLY A 1 214 ? -55.860 117.667 15.035 1.00 20.85 206 GLY A N 1
ATOM 1596 C CA . GLY A 1 214 ? -56.750 118.388 15.931 1.00 20.60 206 GLY A CA 1
ATOM 1597 C C . GLY A 1 214 ? -57.098 117.444 17.074 1.00 19.92 206 GLY A C 1
ATOM 1598 O O . GLY A 1 214 ? -57.654 116.382 16.842 1.00 19.22 206 GLY A O 1
ATOM 1599 N N . ILE A 1 215 ? -56.747 117.818 18.300 1.00 19.64 20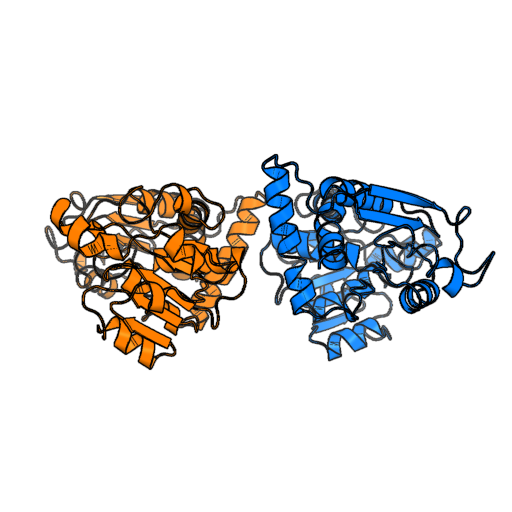7 ILE A N 1
ATOM 1600 C CA . ILE A 1 215 ? -57.035 117.004 19.481 1.00 19.58 207 ILE A CA 1
ATOM 1601 C C . ILE A 1 215 ? -57.813 117.844 20.492 1.00 20.15 207 ILE A C 1
ATOM 1602 O O . ILE A 1 215 ? -57.442 118.976 20.767 1.00 21.27 207 ILE A O 1
ATOM 1607 N N . MET A 1 216 ? -58.927 117.323 20.983 1.00 19.80 208 MET A N 1
ATOM 1608 C CA . MET A 1 216 ? -59.690 117.958 22.052 1.00 21.19 208 MET A CA 1
ATOM 1609 C C . MET A 1 216 ? -59.836 116.948 23.190 1.00 21.03 208 MET A C 1
ATOM 1610 O O . MET A 1 216 ? -60.188 115.788 22.974 1.00 20.17 208 MET A O 1
ATOM 1615 N N . SER A 1 217 ? -59.529 117.380 24.407 1.00 21.52 209 SER A N 1
ATOM 1616 C CA . SER A 1 217 ? -59.596 116.525 25.590 1.00 22.52 209 SER A CA 1
ATOM 1617 C C . SER A 1 217 ? -60.674 117.085 26.525 1.00 22.18 209 SER A C 1
ATOM 1618 O O . SER A 1 217 ? -60.744 118.300 26.725 1.00 22.40 209 SER A O 1
ATOM 1621 N N . THR A 1 218 ? -61.525 116.201 27.060 1.00 21.13 210 THR A N 1
ATOM 1622 C CA . THR A 1 218 ? -62.659 116.604 27.895 1.00 21.39 210 THR A CA 1
ATOM 1623 C C . THR A 1 218 ? -62.955 115.508 28.911 1.00 21.01 210 THR A C 1
ATOM 1624 O O . THR A 1 218 ? -62.610 114.355 28.688 1.00 20.21 210 THR A O 1
ATOM 1628 N N . THR A 1 219 ? -63.591 115.869 30.029 1.00 21.66 211 THR A N 1
ATOM 1629 C CA . THR A 1 219 ? -64.174 114.842 30.911 1.00 21.69 211 THR A CA 1
ATOM 1630 C C . THR A 1 219 ? -65.524 114.285 30.431 1.00 21.36 211 THR A C 1
ATOM 1631 O O . THR A 1 219 ? -65.982 113.269 30.941 1.00 21.28 211 THR A O 1
ATOM 1635 N N . ASP A 1 220 ? -66.154 114.936 29.448 1.00 21.05 212 ASP A N 1
ATOM 1636 C CA . ASP A 1 220 ? -67.550 114.727 29.121 1.00 22.19 212 ASP A CA 1
ATOM 1637 C C . ASP A 1 220 ? -67.717 113.830 27.879 1.00 21.29 212 ASP A C 1
ATOM 1638 O O . ASP A 1 220 ? -67.392 114.244 26.759 1.00 20.67 212 ASP A O 1
ATOM 1643 N N . PRO A 1 221 ? -68.257 112.605 28.062 1.00 21.06 213 PRO A N 1
ATOM 1644 C CA . PRO A 1 221 ? -68.372 111.723 26.893 1.00 20.80 213 PRO A CA 1
ATOM 1645 C C . PRO A 1 221 ? -69.258 112.291 25.811 1.00 20.50 213 PRO A C 1
ATOM 1646 O O . PRO A 1 221 ? -68.963 112.107 24.619 1.00 19.51 213 PRO A O 1
ATOM 1650 N N . GLU A 1 222 ? -70.369 112.927 26.192 1.00 20.54 214 GLU A N 1
ATOM 1651 C CA . GLU A 1 222 ? -71.281 113.484 25.213 1.00 20.90 214 GLU A CA 1
ATOM 1652 C C . GLU A 1 222 ? -70.589 114.562 24.380 1.00 20.77 214 GLU A C 1
ATOM 1653 O O . GLU A 1 222 ? -70.768 114.620 23.171 1.00 20.85 214 GLU A O 1
ATOM 1655 N N . LYS A 1 223 ? -69.762 115.399 24.997 1.00 20.54 215 LYS A N 1
ATOM 1656 C CA . LYS A 1 223 ? -69.045 116.443 24.252 1.00 20.69 215 LYS A CA 1
ATOM 1657 C C . LYS A 1 223 ? -68.082 115.850 23.231 1.00 19.84 215 LYS A C 1
ATOM 1658 O O . LYS A 1 223 ? -67.954 116.365 22.105 1.00 20.01 215 LYS A O 1
ATOM 1664 N N . ALA A 1 224 ? -67.385 114.800 23.625 1.00 19.08 216 ALA A N 1
ATOM 1665 C CA . ALA A 1 224 ? -66.456 114.114 22.693 1.00 18.29 216 ALA A CA 1
ATOM 1666 C C . ALA A 1 224 ? -67.180 113.405 21.575 1.00 17.89 216 ALA A C 1
ATOM 1667 O O . ALA A 1 224 ? -66.743 113.468 20.417 1.00 17.46 216 ALA A O 1
ATOM 1669 N N . ALA A 1 225 ? -68.275 112.725 21.918 1.00 17.53 217 ALA A N 1
ATOM 1670 C CA . ALA A 1 225 ? -68.990 111.900 20.946 1.00 17.56 217 ALA A CA 1
ATOM 1671 C C . ALA A 1 225 ? -69.778 112.723 19.948 1.00 17.45 217 ALA A C 1
ATOM 1672 O O . ALA A 1 225 ? -70.010 112.247 18.845 1.00 16.70 217 ALA A O 1
ATOM 1674 N N . SER A 1 226 ? -70.206 113.928 20.332 1.00 18.31 218 SER A N 1
ATOM 1675 C CA . SER A 1 226 ? -71.178 114.668 19.525 1.00 18.93 218 SER A CA 1
ATOM 1676 C C . SER A 1 226 ? -70.691 114.835 18.096 1.00 18.07 218 SER A C 1
ATOM 1677 O O . SER A 1 226 ? -69.651 115.459 17.855 1.00 19.11 218 SER A O 1
ATOM 1680 N N . GLY A 1 227 ? -71.454 114.298 17.152 1.00 17.34 219 GLY A N 1
ATOM 1681 C CA . GLY A 1 227 ? -71.192 114.448 15.730 1.00 17.25 219 GLY A CA 1
ATOM 1682 C C . GLY A 1 227 ? -69.998 113.649 15.226 1.00 17.00 219 GLY A C 1
ATOM 1683 O O . GLY A 1 227 ? -69.649 113.764 14.056 1.00 17.33 219 GLY A O 1
ATOM 1684 N N . ALA A 1 228 ? -69.375 112.845 16.084 1.00 15.94 220 ALA A N 1
ATOM 1685 C CA . ALA A 1 228 ? -68.169 112.104 15.687 1.00 15.21 220 ALA A CA 1
ATOM 1686 C C . ALA A 1 228 ? -68.438 111.039 14.632 1.00 15.26 220 ALA A C 1
ATOM 1687 O O . ALA A 1 228 ? -69.523 110.471 14.560 1.00 14.94 220 ALA A O 1
ATOM 1689 N N . ASP A 1 229 ? -67.402 110.722 13.868 1.00 14.68 221 ASP A N 1
ATOM 1690 C CA . ASP A 1 229 ? -67.483 109.768 12.766 1.00 14.52 221 ASP A CA 1
ATOM 1691 C C . ASP A 1 229 ? -67.134 108.351 13.191 1.00 14.03 221 ASP A C 1
ATOM 1692 O O . ASP A 1 229 ? -67.448 107.400 12.504 1.00 13.67 221 ASP A O 1
ATOM 1697 N N . CYS A 1 230 ? -66.491 108.216 14.361 1.00 13.70 222 CYS A N 1
ATOM 1698 C CA . CYS A 1 230 ? -66.093 106.905 14.854 1.00 13.60 222 CYS A CA 1
ATOM 1699 C C . CYS A 1 230 ? -65.954 107.036 16.349 1.00 13.33 222 CYS A C 1
ATOM 1700 O O . CYS A 1 230 ? -65.420 108.026 16.807 1.00 13.83 222 CYS A O 1
ATOM 1703 N N . ILE A 1 231 ? -66.522 106.073 17.061 1.00 13.02 223 ILE A N 1
ATOM 1704 C CA . ILE A 1 231 ? -66.448 106.010 18.520 1.00 13.48 223 ILE A CA 1
ATOM 1705 C C . ILE A 1 231 ? -65.584 104.793 18.805 1.00 13.27 223 ILE A C 1
ATOM 1706 O O . ILE A 1 231 ? -65.860 103.703 18.286 1.00 13.52 223 ILE A O 1
ATOM 1711 N N . VAL A 1 232 ? -64.579 104.974 19.683 1.00 12.88 224 VAL A N 1
ATOM 1712 C CA . VAL A 1 232 ? -63.594 103.949 19.979 1.00 13.22 224 VAL A CA 1
ATOM 1713 C C . VAL A 1 232 ? -63.442 103.854 21.489 1.00 13.16 224 VAL A C 1
ATOM 1714 O O . VAL A 1 232 ? -63.489 104.881 22.203 1.00 13.41 224 VAL A O 1
ATOM 1718 N N . THR A 1 233 ? -63.259 102.621 21.968 1.00 12.94 225 THR A N 1
ATOM 1719 C CA . THR A 1 233 ? -62.914 102.428 23.392 1.00 13.40 225 THR A CA 1
ATOM 1720 C C . THR A 1 233 ? -62.091 101.153 23.528 1.00 13.38 225 THR A C 1
ATOM 1721 O O . THR A 1 233 ? -61.692 100.550 22.540 1.00 13.19 225 THR A O 1
ATOM 1725 N N . ASP A 1 234 ? -61.772 100.784 24.766 1.00 13.74 226 ASP A N 1
ATOM 1726 C CA . ASP A 1 234 ? -60.998 99.575 25.010 1.00 13.91 226 ASP A CA 1
ATOM 1727 C C . ASP A 1 234 ? -61.348 99.129 26.430 1.00 14.20 226 ASP A C 1
ATOM 1728 O O . ASP A 1 234 ? -62.157 99.773 27.089 1.00 14.03 226 ASP A O 1
ATOM 1733 N N . THR A 1 235 ? -60.782 98.009 26.867 1.00 14.35 227 THR A N 1
ATOM 1734 C CA . THR A 1 235 ? -61.133 97.450 28.177 1.00 15.09 227 THR A CA 1
ATOM 1735 C C . THR A 1 235 ? -60.667 98.323 29.328 1.00 15.68 227 THR A C 1
ATOM 1736 O O . THR A 1 235 ? -59.670 99.048 29.214 1.00 15.38 227 THR A O 1
ATOM 1740 N N . TRP A 1 236 ? -61.385 98.202 30.432 1.00 16.27 228 TRP A N 1
ATOM 1741 C CA . TRP A 1 236 ? -61.033 98.892 31.673 1.00 17.15 228 TRP A CA 1
ATOM 1742 C C . TRP A 1 236 ? -59.623 98.541 32.124 1.00 17.77 228 TRP A C 1
ATOM 1743 O O . TRP A 1 236 ? -58.858 99.456 32.458 1.00 17.87 228 TRP A O 1
ATOM 1754 N N . VAL A 1 237 ? -59.230 97.268 32.065 1.00 17.83 229 VAL A N 1
ATOM 1755 C CA A VAL A 1 237 ? -57.856 96.887 32.390 0.70 18.60 229 VAL A CA 1
ATOM 1756 C CA B VAL A 1 237 ? -57.848 96.914 32.409 0.30 18.56 229 VAL A CA 1
ATOM 1757 C C . VAL A 1 237 ? -56.829 97.550 31.475 1.00 18.24 229 VAL A C 1
ATOM 1758 O O . VAL A 1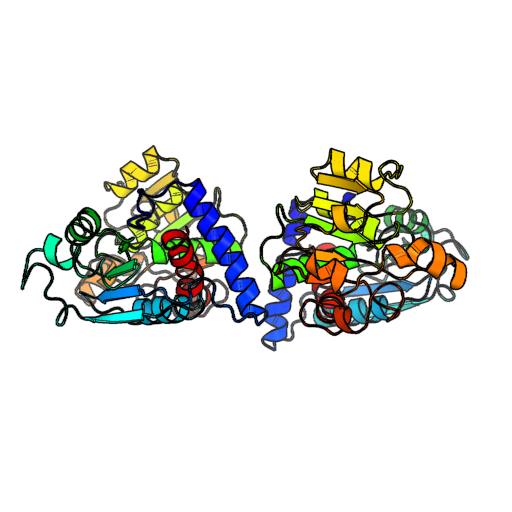 237 ? -55.783 98.008 31.935 1.00 19.16 229 VAL A O 1
ATOM 1765 N N . SER A 1 238 ? -57.108 97.584 30.170 1.00 17.57 230 SER A N 1
ATOM 1766 C CA . SER A 1 238 ? -56.136 98.134 29.257 1.00 18.25 230 SER A CA 1
ATOM 1767 C C . SER A 1 238 ? -55.949 99.623 29.472 1.00 19.24 230 SER A C 1
ATOM 1768 O O . SER A 1 238 ? -54.902 100.148 29.126 1.00 19.41 230 SER A O 1
ATOM 1771 N N . MET A 1 239 ? -56.983 100.271 30.011 1.00 20.06 231 MET A N 1
ATOM 1772 C CA . MET A 1 239 ? -57.005 101.705 30.293 1.00 20.65 231 MET A CA 1
ATOM 1773 C C . MET A 1 239 ? -56.578 102.058 31.708 1.00 22.20 231 MET A C 1
ATOM 1774 O O . MET A 1 239 ? -56.794 103.197 32.137 1.00 23.50 231 MET A O 1
ATOM 1779 N N . GLY A 1 240 ? -55.968 101.099 32.414 1.00 22.73 232 GLY A N 1
ATOM 1780 C CA . GLY A 1 240 ? -55.261 101.372 33.658 1.00 24.40 232 GLY A CA 1
ATOM 1781 C C . GLY A 1 240 ? -55.981 101.011 34.936 1.00 25.67 232 GLY A C 1
ATOM 1782 O O . GLY A 1 240 ? -55.472 101.297 36.021 1.00 26.49 232 GLY A O 1
ATOM 1783 N N . GLN A 1 241 ? -57.161 100.403 34.845 1.00 25.91 233 GLN A N 1
ATOM 1784 C CA . GLN A 1 241 ? -57.880 99.986 36.061 1.00 28.11 233 GLN A CA 1
ATOM 1785 C C . GLN A 1 241 ? -57.830 98.480 36.199 1.00 30.23 233 GLN A C 1
ATOM 1786 O O . GLN A 1 241 ? -58.579 97.752 35.540 1.00 28.25 233 GLN A O 1
ATOM 1792 N N . GLU A 1 242 ? -56.932 98.020 37.070 1.00 33.46 234 GLU A N 1
ATOM 1793 C CA . GLU A 1 242 ? -56.739 96.600 37.335 1.00 36.27 234 GLU A CA 1
ATOM 1794 C C . GLU A 1 242 ? -57.915 96.046 38.152 1.00 38.61 234 GLU A C 1
ATOM 1795 O O . GLU A 1 242 ? -58.264 94.881 38.017 1.00 40.92 234 GLU A O 1
ATOM 1797 N N . ASP A 1 243 ? -58.522 96.881 38.985 1.00 40.85 235 ASP A N 1
ATOM 1798 C CA . ASP A 1 243 ? -59.656 96.453 39.802 1.00 44.09 235 ASP A CA 1
ATOM 1799 C C . ASP A 1 243 ? -60.968 96.544 39.015 1.00 44.97 235 ASP A C 1
ATOM 1800 O O . ASP A 1 243 ? -61.219 97.549 38.346 1.00 45.24 235 ASP A O 1
ATOM 1805 N N . HIS A 1 244 ? -61.807 95.508 39.117 1.00 46.28 236 HIS A N 1
ATOM 1806 C CA . HIS A 1 244 ? -63.072 95.452 38.372 1.00 45.33 236 HIS A CA 1
ATOM 1807 C C . HIS A 1 244 ? -64.081 96.473 38.889 1.00 45.08 236 HIS A C 1
ATOM 1808 O O . HIS A 1 244 ? -64.657 97.226 38.108 1.00 43.30 236 HIS A O 1
ATOM 1810 N N . ALA A 1 245 ? -64.287 96.495 40.206 1.00 44.84 237 ALA A N 1
ATOM 1811 C CA . ALA A 1 245 ? -65.222 97.437 40.830 1.00 45.01 237 ALA A CA 1
ATOM 1812 C C . ALA A 1 245 ? -64.744 98.874 40.710 1.00 43.96 237 ALA A C 1
ATOM 1813 O O . ALA A 1 245 ? -65.549 99.770 40.494 1.00 44.13 237 ALA A O 1
ATOM 1815 N N . ARG A 1 246 ? -63.442 99.092 40.877 1.00 43.51 238 ARG A N 1
ATOM 1816 C CA . ARG A 1 246 ? -62.860 100.421 40.689 1.00 42.72 238 ARG A CA 1
ATOM 1817 C C . ARG A 1 246 ? -62.997 100.836 39.210 1.00 41.21 238 ARG A C 1
ATOM 1818 O O . ARG A 1 246 ? -63.470 101.943 38.902 1.00 40.69 238 ARG A O 1
ATOM 1820 N N . GLY A 1 247 ? -62.615 99.924 38.313 1.00 40.57 239 GLY A N 1
ATOM 1821 C CA . GLY A 1 247 ? -62.776 100.101 36.863 1.00 37.13 239 GLY A CA 1
ATOM 1822 C C . GLY A 1 247 ? -64.206 100.509 36.556 1.00 37.43 239 GLY A C 1
ATOM 1823 O O . GLY A 1 247 ? -64.441 101.579 36.000 1.00 34.49 239 GLY A O 1
ATOM 1824 N N . HIS A 1 248 ? -65.160 99.659 36.951 1.00 37.06 240 HIS A N 1
ATOM 1825 C CA . HIS A 1 248 ? -66.580 99.960 36.826 1.00 35.60 240 HIS A CA 1
ATOM 1826 C C . HIS A 1 248 ? -66.833 101.346 37.346 1.00 37.05 240 HIS A C 1
ATOM 1827 O O . HIS A 1 248 ? -67.517 102.154 36.693 1.00 37.28 240 HIS A O 1
ATOM 1829 N N . ASN A 1 249 ? -66.277 101.620 38.528 1.00 35.53 241 ASN A N 1
ATOM 1830 C CA . ASN A 1 249 ? -66.437 102.917 39.138 1.00 37.28 241 ASN A CA 1
ATOM 1831 C C . ASN A 1 249 ? -65.911 104.083 38.288 1.00 33.12 241 ASN A C 1
ATOM 1832 O O . ASN A 1 249 ? -66.713 104.982 38.040 1.00 36.95 241 ASN A O 1
ATOM 1837 N N . VAL A 1 250 ? -64.627 104.132 37.879 1.00 29.92 242 VAL A N 1
ATOM 1838 C CA . VAL A 1 250 ? -64.177 105.362 37.173 1.00 27.98 242 VAL A CA 1
ATOM 1839 C C . VAL A 1 250 ? -64.604 105.378 35.718 1.00 25.16 242 VAL A C 1
ATOM 1840 O O . VAL A 1 250 ? -64.809 106.453 35.159 1.00 24.40 242 VAL A O 1
ATOM 1844 N N . PHE A 1 251 ? -64.768 104.197 35.141 1.00 23.75 243 PHE A N 1
ATOM 1845 C CA . PHE A 1 251 ? -65.083 104.116 33.705 1.00 22.25 243 PHE A CA 1
ATOM 1846 C C . PHE A 1 251 ? -66.555 103.954 33.347 1.00 23.07 243 PHE A C 1
ATOM 1847 O O . PHE A 1 251 ? -66.909 104.188 32.178 1.00 21.59 243 PHE A O 1
ATOM 1855 N N . ILE A 1 252 ? -67.444 103.581 34.281 1.00 24.97 244 ILE A N 1
ATOM 1856 C CA . ILE A 1 252 ? -68.846 103.371 33.856 1.00 26.27 244 ILE A CA 1
ATOM 1857 C C . ILE A 1 252 ? -69.453 104.606 33.176 1.00 25.11 244 ILE A C 1
ATOM 1858 O O . ILE A 1 252 ? -70.194 104.445 32.217 1.00 24.93 244 ILE A O 1
ATOM 1863 N N . PRO A 1 253 ? -69.106 105.841 33.620 1.00 24.13 245 PRO A N 1
ATOM 1864 C CA . PRO A 1 253 ? -69.693 106.960 32.872 1.00 23.60 245 PRO A CA 1
ATOM 1865 C C . PRO A 1 253 ? -69.237 107.078 31.407 1.00 21.75 245 PRO A C 1
ATOM 1866 O O . PRO A 1 253 ? -69.886 107.755 30.613 1.00 22.28 245 PRO A O 1
ATOM 1870 N N . TYR A 1 254 ? -68.130 106.413 31.076 1.00 20.70 246 TYR A N 1
ATOM 1871 C CA . TYR A 1 254 ? -67.540 106.451 29.734 1.00 19.53 246 TYR A CA 1
ATOM 1872 C C . TYR A 1 254 ? -67.976 105.288 28.867 1.00 18.91 246 TYR A C 1
ATOM 1873 O O . TYR A 1 254 ? -67.503 105.161 27.730 1.00 18.20 246 TYR A O 1
ATOM 1882 N N . GLN A 1 255 ? -68.887 104.448 29.373 1.00 18.60 247 GLN A N 1
ATOM 1883 C CA . GLN A 1 255 ? -69.347 103.303 28.601 1.00 18.53 247 GLN A CA 1
ATOM 1884 C C . GLN A 1 255 ? -69.911 103.691 27.239 1.00 17.77 247 GLN A C 1
ATOM 1885 O O . GLN A 1 255 ? -70.715 104.636 27.140 1.00 17.95 247 GLN A O 1
ATOM 1891 N N . VAL A 1 256 ? -69.553 102.921 26.209 1.00 16.79 248 VAL A N 1
ATOM 1892 C CA . VAL A 1 256 ? -70.142 103.087 24.888 1.00 16.60 248 VAL A CA 1
ATOM 1893 C C . VAL A 1 256 ? -71.432 102.250 24.843 1.00 16.75 248 VAL A C 1
ATOM 1894 O O . VAL A 1 256 ? -71.397 101.036 24.814 1.00 17.37 248 VAL A O 1
ATOM 1898 N N . ASN A 1 257 ? -72.565 102.938 24.832 1.00 17.14 249 ASN A N 1
ATOM 1899 C CA . ASN A 1 257 ? -73.886 102.305 24.848 1.00 18.04 249 ASN A CA 1
ATOM 1900 C C . ASN A 1 257 ? -74.703 102.979 23.745 1.00 18.52 249 ASN A C 1
ATOM 1901 O O . ASN A 1 257 ? -74.225 103.925 23.083 1.00 17.07 249 ASN A O 1
ATOM 1906 N N . ALA A 1 258 ? -75.950 102.542 23.563 1.00 19.58 250 ALA A N 1
ATOM 1907 C CA . ALA A 1 258 ? -76.778 103.100 22.506 1.00 19.68 250 ALA A CA 1
ATOM 1908 C C . ALA A 1 258 ? -77.011 104.600 22.665 1.00 20.18 250 ALA A C 1
ATOM 1909 O O . ALA A 1 258 ? -76.977 105.353 21.689 1.00 20.02 250 ALA A O 1
ATOM 1911 N N . ASN A 1 259 ? -77.216 105.051 23.892 1.00 21.48 251 ASN A N 1
ATOM 1912 C CA . ASN A 1 259 ? -77.370 106.470 24.136 1.00 23.07 251 ASN A CA 1
ATOM 1913 C C . ASN A 1 259 ? -76.164 107.297 23.695 1.00 21.42 251 ASN A C 1
ATOM 1914 O O . ASN A 1 259 ? -76.314 108.366 23.146 1.00 21.98 251 ASN A O 1
ATOM 1919 N N . LEU A 1 260 ? -74.962 106.790 23.915 1.00 20.25 252 LEU A N 1
ATOM 1920 C CA . LEU A 1 260 ? -73.783 107.500 23.493 1.00 19.37 252 LEU A CA 1
ATOM 1921 C C . LEU A 1 260 ? -73.637 107.499 21.963 1.00 18.53 252 LEU A C 1
ATOM 1922 O O . LEU A 1 260 ? -73.316 108.521 21.369 1.00 18.44 252 LEU A O 1
ATOM 1927 N N . MET A 1 261 ? -73.843 106.338 21.347 1.00 17.88 253 MET A N 1
ATOM 1928 C CA . MET A 1 261 ? -73.747 106.231 19.895 1.00 17.97 253 MET A CA 1
ATOM 1929 C C . MET A 1 261 ? -74.743 107.160 19.208 1.00 18.49 253 MET A C 1
ATOM 1930 O O . MET A 1 261 ? -74.444 107.723 18.144 1.00 18.14 253 MET A O 1
ATOM 1935 N N . ALA A 1 262 ? -75.923 107.358 19.802 1.00 19.53 254 ALA A N 1
ATOM 1936 C CA . ALA A 1 262 ? -76.926 108.249 19.201 1.00 20.54 254 ALA A CA 1
ATOM 1937 C C . ALA A 1 262 ? -76.479 109.724 19.169 1.00 20.54 254 ALA A C 1
ATOM 1938 O O . ALA A 1 262 ? -77.032 110.525 18.397 1.00 22.27 254 ALA A O 1
ATOM 1940 N N . LYS A 1 263 ? -75.496 110.095 19.993 1.00 20.37 255 LYS A N 1
ATOM 1941 C CA . LYS A 1 263 ? -74.939 111.456 19.968 1.00 20.75 255 LYS A CA 1
ATOM 1942 C C . LYS A 1 263 ? -73.970 111.658 18.815 1.00 19.29 255 LYS A C 1
ATOM 1943 O O . LYS A 1 263 ? -73.672 112.765 18.426 1.00 18.63 255 LYS A O 1
ATOM 1949 N N . ALA A 1 264 ? -73.425 110.566 18.302 1.00 18.02 256 ALA A N 1
ATOM 1950 C CA . ALA A 1 264 ? -72.474 110.668 17.197 1.00 17.36 256 ALA A CA 1
ATOM 1951 C C . ALA A 1 264 ? -73.153 110.915 15.840 1.00 17.65 256 ALA A C 1
ATOM 1952 O O . ALA A 1 264 ? -74.379 110.944 15.750 1.00 17.82 256 ALA A O 1
ATOM 1954 N N . ASP A 1 265 ? -72.359 111.147 14.798 1.00 17.15 257 ASP A N 1
ATOM 1955 C CA . ASP A 1 265 ? -72.909 111.242 13.459 1.00 17.11 257 ASP A CA 1
ATOM 1956 C C . ASP A 1 265 ? -73.746 110.004 13.204 1.00 16.85 257 ASP A C 1
ATOM 1957 O O . ASP A 1 265 ? -73.379 108.931 13.626 1.00 16.20 257 ASP A O 1
ATOM 1962 N N . PRO A 1 266 ? -74.852 110.124 12.450 1.00 17.22 258 PRO A N 1
ATOM 1963 C CA . PRO A 1 266 ? -75.672 108.955 12.179 1.00 17.91 258 PRO A CA 1
ATOM 1964 C C . PRO A 1 266 ? -74.955 107.828 11.470 1.00 17.00 258 PRO A C 1
ATOM 1965 O O . PRO A 1 266 ? -75.362 106.684 11.615 1.00 17.87 258 PRO A O 1
ATOM 1969 N N . LYS A 1 267 ? -73.883 108.137 10.730 1.00 16.19 259 LYS A N 1
ATOM 1970 C CA . LYS A 1 267 ? -73.136 107.120 10.034 1.00 15.62 259 LYS A CA 1
ATOM 1971 C C . LYS A 1 267 ? -71.911 106.672 10.835 1.00 14.64 259 LYS A C 1
ATOM 1972 O O . LYS A 1 267 ? -71.030 105.998 10.282 1.00 15.24 259 LYS A O 1
ATOM 1978 N N . ALA A 1 268 ? -71.852 107.019 12.123 1.00 14.40 260 ALA A N 1
ATOM 1979 C CA . ALA A 1 268 ? -70.657 106.676 12.903 1.00 13.67 260 ALA A CA 1
ATOM 1980 C C . ALA A 1 268 ? -70.409 105.184 12.940 1.00 13.16 260 ALA A C 1
ATOM 1981 O O . ALA A 1 268 ? -71.323 104.365 12.933 1.00 13.53 260 ALA A O 1
ATOM 1983 N N . LEU A 1 269 ? -69.124 104.855 12.985 1.00 12.76 261 LEU A N 1
ATOM 1984 C CA . LEU A 1 269 ? -68.679 103.490 13.216 1.00 12.69 261 LEU A CA 1
ATOM 1985 C C . LEU A 1 269 ? -68.305 103.344 14.700 1.00 12.53 261 LEU A C 1
ATOM 1986 O O . LEU A 1 269 ? -67.980 104.329 15.359 1.00 12.80 261 LEU A O 1
ATOM 1991 N N . PHE A 1 270 ? -68.349 102.103 15.163 1.00 12.25 262 PHE A N 1
ATOM 1992 C CA . PHE A 1 270 ? -67.796 101.735 16.484 1.00 12.21 262 PHE A CA 1
ATOM 1993 C C . PHE A 1 270 ? -66.599 100.797 16.302 1.00 12.03 262 PHE A C 1
ATOM 1994 O O . PHE A 1 270 ? -66.682 99.798 15.560 1.00 12.03 262 PHE A O 1
ATOM 2002 N N . MET A 1 271 ? -65.488 101.147 16.948 1.00 11.97 263 MET A N 1
ATOM 2003 C CA . MET A 1 271 ? -64.249 100.351 16.918 1.00 12.12 263 MET A CA 1
ATOM 2004 C C . MET A 1 271 ? -63.761 99.998 18.299 1.00 12.42 263 MET A C 1
ATOM 2005 O O . MET A 1 271 ? -64.036 100.698 19.270 1.00 13.26 263 MET A O 1
ATOM 2010 N N . HIS A 1 272 ? -63.055 98.869 18.370 1.00 12.73 264 HIS A N 1
ATOM 2011 C CA . HIS A 1 272 ? -62.503 98.348 19.631 1.00 13.49 264 HIS A CA 1
ATOM 2012 C C . HIS A 1 272 ? -61.458 97.321 19.231 1.00 14.03 264 HIS A C 1
ATOM 2013 O O . HIS A 1 272 ? -61.770 96.374 18.472 1.00 14.11 264 HIS A O 1
ATOM 2020 N N A CYS A 1 273 ? -60.227 97.566 19.692 0.50 13.76 265 CYS A N 1
ATOM 2021 N N B CYS A 1 273 ? -60.244 97.423 19.752 0.50 13.98 265 CYS A N 1
ATOM 2022 C CA A CYS A 1 273 ? -59.156 96.571 19.644 0.50 14.52 265 CYS A CA 1
ATOM 2023 C CA B CYS A 1 273 ? -59.144 96.551 19.267 0.50 14.68 265 CYS A CA 1
ATOM 2024 C C A CYS A 1 273 ? -59.539 95.548 20.689 0.50 15.54 265 CYS A C 1
ATOM 2025 C C B CYS A 1 273 ? -59.121 95.044 19.655 0.50 15.68 265 CYS A C 1
ATOM 2026 O O A CYS A 1 273 ? -59.580 95.839 21.863 0.50 16.82 265 CYS A O 1
ATOM 2027 O O B CYS A 1 273 ? -58.249 94.333 19.169 0.50 16.60 265 CYS A O 1
ATOM 2032 N N . LEU A 1 274 ? -60.171 94.519 20.253 1.00 16.95 266 LEU A N 1
ATOM 2033 C CA . LEU A 1 274 ? -60.256 93.242 20.942 1.00 16.73 266 LEU A CA 1
ATOM 2034 C C . LEU A 1 274 ? -59.092 92.738 21.793 1.00 16.96 266 LEU A C 1
ATOM 2035 O O . LEU A 1 274 ? -57.927 93.002 21.511 1.00 18.81 266 LEU A O 1
ATOM 2040 N N . PRO A 1 275 ? -59.400 91.980 22.850 1.00 16.47 267 PRO A N 1
ATOM 2041 C CA . PRO A 1 275 ? -60.710 91.516 23.274 1.00 16.31 267 PRO A CA 1
ATOM 2042 C C . PRO A 1 275 ? -61.567 92.599 23.911 1.00 16.21 267 PRO A C 1
ATOM 2043 O O . PRO A 1 275 ? -61.018 93.575 24.421 1.00 16.31 267 PRO A O 1
ATOM 2047 N N . ALA A 1 276 ? -62.880 92.404 23.872 1.00 15.88 268 ALA A N 1
ATOM 2048 C CA . ALA A 1 276 ? -63.859 93.291 24.487 1.00 16.23 268 ALA A CA 1
ATOM 2049 C C . ALA A 1 276 ? -64.600 92.580 25.603 1.00 17.28 268 ALA A C 1
ATOM 2050 O O . ALA A 1 276 ? -64.694 91.351 25.613 1.00 17.02 268 ALA A O 1
ATOM 2052 N N . HIS A 1 277 ? -65.122 93.366 26.547 1.00 17.92 269 HIS A N 1
ATOM 2053 C CA . HIS A 1 277 ? -65.984 92.839 27.622 1.00 19.47 269 HIS A CA 1
ATOM 2054 C C . HIS A 1 277 ? -67.356 93.455 27.607 1.00 19.37 269 HIS A C 1
ATOM 2055 O O . HIS A 1 277 ? -67.543 94.560 28.106 1.00 18.44 269 HIS A O 1
ATOM 2062 N N . ARG A 1 278 ? -68.326 92.763 27.000 1.00 18.73 270 ARG A N 1
ATOM 2063 C CA . ARG A 1 278 ? -69.668 93.269 26.877 1.00 19.48 270 ARG A CA 1
ATOM 2064 C C . ARG A 1 278 ? -70.235 93.553 28.248 1.00 20.00 270 ARG A C 1
ATOM 2065 O O . ARG A 1 278 ? -70.039 92.761 29.185 1.00 20.93 270 ARG A O 1
ATOM 2073 N N . GLY A 1 279 ? -70.907 94.694 28.341 1.00 19.82 271 GLY A N 1
ATOM 2074 C CA . GLY A 1 279 ? -71.533 95.158 29.558 1.00 21.16 271 GLY A CA 1
ATOM 2075 C C . GLY A 1 279 ? -70.610 96.012 30.409 1.00 20.97 271 GLY A C 1
ATOM 2076 O O . GLY A 1 279 ? -71.055 96.551 31.422 1.00 22.42 271 GLY A O 1
ATOM 2077 N N . GLU A 1 280 ? -69.325 96.070 30.062 1.00 19.59 272 GLU A N 1
ATOM 2078 C CA . GLU A 1 280 ? -68.370 96.941 30.732 1.00 19.28 272 GLU A CA 1
ATOM 2079 C C . GLU A 1 280 ? -68.130 98.191 29.890 1.00 18.28 272 GLU A C 1
ATOM 2080 O O . GLU A 1 280 ? -68.947 99.096 29.937 1.00 18.41 272 GLU A O 1
ATOM 2086 N N . GLU A 1 281 ? -67.078 98.215 29.060 1.00 17.06 273 GLU A N 1
ATOM 2087 C CA . GLU A 1 281 ? -66.769 99.419 28.257 1.00 16.54 273 GLU A CA 1
ATOM 2088 C C . GLU A 1 281 ? -67.735 99.628 27.058 1.00 16.67 273 GLU A C 1
ATOM 2089 O O . GLU A 1 281 ? -67.811 100.725 26.497 1.00 16.26 273 GLU A O 1
ATOM 2095 N N . VAL A 1 282 ? -68.450 98.563 26.674 1.00 16.67 274 VAL A N 1
ATOM 2096 C CA . VAL A 1 282 ? -69.389 98.628 25.541 1.00 16.64 274 VAL A CA 1
ATOM 2097 C C . VAL A 1 282 ? -70.509 97.638 25.820 1.00 17.28 274 VAL A C 1
ATOM 2098 O O . VAL A 1 282 ? -70.252 96.603 26.402 1.00 17.46 274 VAL A O 1
ATOM 2102 N N . THR A 1 283 ? -71.728 97.965 25.405 1.00 17.91 275 THR A N 1
ATOM 2103 C CA . THR A 1 283 ? -72.838 97.049 25.542 1.00 19.52 275 THR A CA 1
ATOM 2104 C C . THR A 1 283 ? -72.942 96.113 24.347 1.00 20.10 275 THR A C 1
ATOM 2105 O O . THR A 1 283 ? -72.450 96.432 23.256 1.00 19.07 275 THR A O 1
ATOM 2109 N N . ASP A 1 284 ? -73.627 94.992 24.546 1.00 22.19 276 ASP A N 1
ATOM 2110 C CA . ASP A 1 284 ? -73.867 94.016 23.480 1.00 23.71 276 ASP A CA 1
ATOM 2111 C C . ASP A 1 284 ? -74.470 94.707 22.291 1.00 22.41 276 ASP A C 1
ATOM 2112 O O . ASP A 1 284 ? -74.071 94.444 21.148 1.00 22.03 276 ASP A O 1
ATOM 2117 N N . GLU A 1 285 ? -75.445 95.577 22.531 1.00 23.13 277 GLU A N 1
ATOM 2118 C CA . GLU A 1 285 ? -76.222 96.083 21.428 1.00 22.83 277 GLU A CA 1
ATOM 2119 C C . GLU A 1 285 ? -75.376 96.981 20.518 1.00 20.81 277 GLU A C 1
ATOM 2120 O O . GLU A 1 285 ? -75.648 97.060 19.358 1.00 20.34 277 GLU A O 1
ATOM 2126 N N . VAL A 1 286 ? -74.364 97.663 21.056 1.00 18.60 278 VAL A N 1
ATOM 2127 C CA . VAL A 1 286 ? -73.440 98.429 20.226 1.00 17.19 278 VAL A CA 1
ATOM 2128 C C . VAL A 1 286 ? -72.430 97.516 19.511 1.00 16.50 278 VAL A C 1
ATOM 2129 O O . VAL A 1 286 ? -72.308 97.561 18.281 1.00 15.89 278 VAL A O 1
ATOM 2133 N N . ILE A 1 287 ? -71.670 96.695 20.240 1.00 16.15 279 ILE A N 1
ATOM 2134 C CA . ILE A 1 287 ? -70.602 95.928 19.604 1.00 15.93 279 ILE A CA 1
ATOM 2135 C C . ILE A 1 287 ? -71.127 94.891 18.627 1.00 16.36 279 ILE A C 1
ATOM 2136 O O . ILE A 1 287 ? -70.444 94.556 17.653 1.00 16.05 279 ILE A O 1
ATOM 2141 N N . ASP A 1 288 ? -72.335 94.400 18.870 1.00 17.15 280 ASP A N 1
ATOM 2142 C CA . ASP A 1 288 ? -72.950 93.408 17.957 1.00 18.64 280 ASP A CA 1
ATOM 2143 C C . ASP A 1 288 ? -74.023 94.053 17.077 1.00 19.30 280 ASP A C 1
ATOM 2144 O O . ASP A 1 288 ? -74.781 93.334 16.385 1.00 21.62 280 ASP A O 1
ATOM 2149 N N . GLY A 1 289 ? -74.060 95.373 17.046 1.00 18.28 281 GLY A N 1
ATOM 2150 C CA . GLY A 1 289 ? -75.059 96.105 16.290 1.00 18.54 281 GLY A CA 1
ATOM 2151 C C . GLY A 1 289 ? -74.540 96.589 14.954 1.00 18.00 281 GLY A C 1
ATOM 2152 O O . GLY A 1 289 ? -73.382 96.335 14.580 1.00 17.02 281 GLY A O 1
ATOM 2153 N N . PRO A 1 290 ? -75.362 97.353 14.246 1.00 18.92 282 PRO A N 1
ATOM 2154 C CA . PRO A 1 290 ? -75.031 97.700 12.877 1.00 19.06 282 PRO A CA 1
ATOM 2155 C C . PRO A 1 290 ? -73.953 98.762 12.654 1.00 17.71 282 PRO A C 1
ATOM 2156 O O . PRO A 1 290 ? -73.516 98.930 11.510 1.00 18.22 282 PRO A O 1
ATOM 2160 N N . GLN A 1 291 ? -73.517 99.470 13.693 1.00 16.14 283 GLN A N 1
ATOM 2161 C CA . GLN A 1 291 ? -72.465 100.450 13.567 1.00 15.41 283 GLN A CA 1
ATOM 2162 C C . GLN A 1 291 ? -71.109 99.851 13.898 1.00 14.11 283 GLN A C 1
ATOM 2163 O O . GLN A 1 291 ? -70.093 100.482 13.641 1.00 13.39 283 GLN A O 1
ATOM 2169 N N . SER A 1 292 ? -71.087 98.639 14.422 1.00 13.92 284 SER A N 1
ATOM 2170 C CA . SER A 1 292 ? -69.823 98.038 14.849 1.00 13.71 284 SER A CA 1
ATOM 2171 C C . SER A 1 292 ? -69.050 97.484 13.664 1.00 13.82 284 SER A C 1
ATOM 2172 O O . SER A 1 292 ? -69.615 96.802 12.814 1.00 14.80 284 SER A O 1
ATOM 2175 N N . VAL A 1 293 ? -67.737 97.716 13.649 1.00 12.99 285 VAL A N 1
ATOM 2176 C CA . VAL A 1 293 ? -66.863 97.152 12.621 1.00 13.24 285 VAL A CA 1
ATOM 2177 C C . VAL A 1 293 ? -65.713 96.367 13.281 1.00 13.28 285 VAL A C 1
ATOM 2178 O O . VAL A 1 293 ? -64.663 96.133 12.684 1.00 13.22 285 VAL A O 1
ATOM 2182 N N . VAL A 1 294 ? -65.928 95.907 14.517 1.00 13.24 286 VAL A N 1
ATOM 2183 C CA . VAL A 1 294 ? -64.827 95.304 15.272 1.00 12.92 286 VAL A CA 1
ATOM 2184 C C . VAL A 1 294 ? -64.232 94.075 14.593 1.00 13.01 286 VAL A C 1
ATOM 2185 O O . VAL A 1 294 ? -63.036 93.866 14.686 1.00 12.41 286 VAL A O 1
ATOM 2189 N N . PHE A 1 295 ? -65.047 93.261 13.914 1.00 13.07 287 PHE A N 1
ATOM 2190 C CA . PHE A 1 295 ? -64.505 92.038 13.282 1.00 13.83 287 PHE A CA 1
ATOM 2191 C C . PHE A 1 295 ? -63.781 92.344 11.974 1.00 13.81 287 PHE A C 1
ATOM 2192 O O . PHE A 1 295 ? -62.762 91.726 11.669 1.00 13.15 287 PHE A O 1
ATOM 2200 N N . ASP A 1 296 ? -64.274 93.322 11.226 1.00 14.65 288 ASP A N 1
ATOM 2201 C CA . ASP A 1 296 ? -63.552 93.805 10.047 1.00 14.47 288 ASP A CA 1
ATOM 2202 C C . ASP A 1 296 ? -62.217 94.432 10.459 1.00 13.71 288 ASP A C 1
ATOM 2203 O O . ASP A 1 296 ? -61.173 94.249 9.829 1.00 13.35 288 ASP A O 1
ATOM 2208 N N . GLU A 1 297 ? -62.242 95.183 11.534 1.00 13.47 289 GLU A N 1
ATOM 2209 C CA . GLU A 1 297 ? -61.065 95.793 12.111 1.00 13.67 289 GLU A CA 1
ATOM 2210 C C . GLU A 1 297 ? -60.014 94.702 12.449 1.00 12.62 289 GLU A C 1
ATOM 2211 O O . GLU A 1 297 ? -58.826 94.806 12.131 1.00 12.30 289 GLU A O 1
ATOM 2217 N N . ALA A 1 298 ? -60.479 93.629 13.086 1.00 12.29 290 ALA A N 1
ATOM 2218 C CA . ALA A 1 298 ? -59.626 92.484 13.422 1.00 11.99 290 ALA A CA 1
ATOM 2219 C C . ALA A 1 298 ? -59.072 91.828 12.168 1.00 11.86 290 ALA A C 1
ATOM 2220 O O . ALA A 1 298 ? -57.890 91.550 12.078 1.00 11.41 290 ALA A O 1
ATOM 2222 N N . GLU A 1 299 ? -59.920 91.611 11.170 1.00 11.67 291 GLU A N 1
ATOM 2223 C CA . GLU A 1 299 ? -59.441 91.035 9.914 1.00 11.94 291 GLU A CA 1
ATOM 2224 C C . GLU A 1 299 ? -58.351 91.911 9.335 1.00 11.40 291 GLU A C 1
ATOM 2225 O O . GLU A 1 299 ? -57.364 91.409 8.805 1.00 11.38 291 GLU A O 1
ATOM 2231 N N . ASN A 1 300 ? -58.528 93.218 9.426 1.00 10.73 292 ASN A N 1
ATOM 2232 C CA . ASN A 1 300 ? -57.584 94.138 8.831 1.00 10.62 292 ASN A CA 1
ATOM 2233 C C . ASN A 1 300 ? -56.231 94.209 9.512 1.00 10.55 292 ASN A C 1
ATOM 2234 O O . ASN A 1 300 ? -55.311 94.794 8.969 1.00 11.07 292 ASN A O 1
ATOM 2239 N N . ARG A 1 301 ? -56.091 93.602 10.697 1.00 10.48 293 ARG A N 1
ATOM 2240 C CA . ARG A 1 301 ? -54.745 93.368 11.185 1.00 10.67 293 ARG A CA 1
ATOM 2241 C C . ARG A 1 301 ? -53.929 92.585 10.170 1.00 10.55 293 ARG A C 1
ATOM 2242 O O . ARG A 1 301 ? -52.777 92.907 9.922 1.00 10.36 293 ARG A O 1
ATOM 2250 N N . LEU A 1 302 ? -54.502 91.516 9.639 1.00 10.72 294 LEU A N 1
ATOM 2251 C CA . LEU A 1 302 ? -53.831 90.715 8.608 1.00 11.11 294 LEU A CA 1
ATOM 2252 C C . LEU A 1 302 ? -53.468 91.601 7.400 1.00 11.04 294 LEU A C 1
ATOM 2253 O O . LEU A 1 302 ? -52.308 91.670 6.974 1.00 10.56 294 LEU A O 1
ATOM 2258 N N . HIS A 1 303 ? -54.449 92.336 6.864 1.00 10.61 295 HIS A N 1
ATOM 2259 C CA . HIS A 1 303 ? -54.216 93.030 5.591 1.00 10.71 295 HIS A CA 1
ATOM 2260 C C . HIS A 1 303 ? -53.284 94.223 5.746 1.00 10.47 295 HIS A C 1
ATOM 2261 O O . HIS A 1 303 ? -52.436 94.438 4.903 1.00 10.76 295 HIS A O 1
ATOM 2268 N N . ALA A 1 304 ? -53.409 94.944 6.858 1.00 10.33 296 ALA A N 1
ATOM 2269 C CA . ALA A 1 304 ? -52.513 96.075 7.124 1.00 10.51 296 ALA A CA 1
ATOM 2270 C C . ALA A 1 304 ? -51.083 95.608 7.390 1.00 10.55 296 ALA A C 1
ATOM 2271 O O . ALA A 1 304 ? -50.119 96.190 6.889 1.00 10.88 296 ALA A O 1
ATOM 2273 N N . GLN A 1 305 ? -50.955 94.558 8.187 1.00 10.61 297 GLN A N 1
ATOM 2274 C CA . GLN A 1 305 ? -49.626 94.069 8.555 1.00 10.84 297 GLN A CA 1
ATOM 2275 C C . GLN A 1 305 ? -48.921 93.445 7.365 1.00 11.32 297 GLN A C 1
ATOM 2276 O O . GLN A 1 305 ? -47.699 93.509 7.276 1.00 11.68 297 GLN A O 1
ATOM 2282 N N . LYS A 1 306 ? -49.665 92.898 6.409 1.00 11.27 298 LYS A N 1
ATOM 2283 C CA A LYS A 1 306 ? -49.065 92.404 5.161 0.50 11.54 298 LYS A CA 1
ATOM 2284 C CA B LYS A 1 306 ? -49.048 92.393 5.212 0.50 11.55 298 LYS A CA 1
ATOM 2285 C C . LYS A 1 306 ? -48.363 93.529 4.430 1.00 11.68 298 LYS A C 1
ATOM 2286 O O . LYS A 1 306 ? -47.263 93.375 3.909 1.00 11.63 298 LYS A O 1
ATOM 2297 N N . ALA A 1 307 ? -49.035 94.672 4.340 1.00 11.34 299 ALA A N 1
ATOM 2298 C CA . ALA A 1 307 ? -48.489 95.815 3.643 1.00 11.35 299 ALA A CA 1
ATOM 2299 C C . ALA A 1 307 ? -47.299 96.405 4.407 1.00 11.35 299 ALA A C 1
ATOM 2300 O O . ALA A 1 307 ? -46.340 96.829 3.819 1.00 12.41 299 ALA A O 1
ATOM 2302 N N . ILE A 1 308 ? -47.342 96.383 5.731 1.00 10.83 300 ILE A N 1
ATOM 2303 C CA . ILE A 1 308 ? -46.163 96.818 6.524 1.00 10.87 300 ILE A CA 1
ATOM 2304 C C . ILE A 1 308 ? -44.972 95.871 6.255 1.00 11.13 300 ILE A C 1
ATOM 2305 O O . ILE A 1 308 ? -43.854 96.321 5.974 1.00 11.90 300 ILE A O 1
ATOM 2310 N N . LEU A 1 309 ? -45.220 94.572 6.289 1.00 10.95 301 LEU A N 1
ATOM 2311 C CA . LEU A 1 309 ? -44.161 93.596 5.992 1.00 11.40 301 LEU A CA 1
ATOM 2312 C C . LEU A 1 309 ? -43.575 93.836 4.598 1.00 12.07 301 LEU A C 1
ATOM 2313 O O . LEU A 1 309 ? -42.373 93.844 4.433 1.00 12.74 301 LEU A O 1
ATOM 2318 N N . ALA A 1 310 ? -44.440 94.037 3.619 1.00 12.08 302 ALA A N 1
ATOM 2319 C CA . ALA A 1 310 ? -43.991 94.234 2.258 1.00 12.62 302 ALA A CA 1
ATOM 2320 C C . ALA A 1 310 ? -43.140 95.485 2.131 1.00 13.14 302 ALA A C 1
ATOM 2321 O O . ALA A 1 310 ? -42.129 95.489 1.395 1.00 15.20 302 ALA A O 1
ATOM 2323 N N . TRP A 1 311 ? -43.530 96.548 2.814 1.00 12.87 303 TRP A N 1
ATOM 2324 C CA . TRP A 1 311 ? -42.799 97.795 2.834 1.00 13.97 303 TRP A CA 1
ATOM 2325 C C . TRP A 1 311 ? -41.418 97.614 3.455 1.00 14.33 303 TRP A C 1
ATOM 2326 O O . TRP A 1 311 ? -40.422 98.129 2.971 1.00 15.18 303 TRP A O 1
ATOM 2337 N N . CYS A 1 312 ? -41.374 96.910 4.571 1.00 13.59 304 CYS A N 1
ATOM 2338 C CA . CYS A 1 312 ? -40.093 96.633 5.248 1.00 14.40 304 CYS A CA 1
ATOM 2339 C C . CYS A 1 312 ? -39.158 95.766 4.399 1.00 14.88 304 CYS A C 1
ATOM 2340 O O . CYS A 1 312 ? -37.934 95.968 4.399 1.00 15.36 304 CYS A O 1
ATOM 2343 N N . LEU A 1 313 ? -39.728 94.794 3.700 1.00 16.16 305 LEU A N 1
ATOM 2344 C CA . LEU A 1 313 ? -38.943 93.797 2.950 1.00 16.71 305 LEU A CA 1
ATOM 2345 C C . LEU A 1 313 ? -38.498 94.266 1.561 1.00 19.33 305 LEU A C 1
ATOM 2346 O O . LEU A 1 313 ? -37.610 93.659 0.986 1.00 21.50 305 LEU A O 1
ATOM 2351 N N . GLN A 1 314 ? -39.078 95.359 1.073 1.00 20.14 306 GLN A N 1
ATOM 2352 C CA . GLN A 1 314 ? -38.865 95.818 -0.304 1.00 22.27 306 GLN A CA 1
ATOM 2353 C C . GLN A 1 314 ? -37.392 96.137 -0.539 1.00 25.67 306 GLN A C 1
ATOM 2354 O O . GLN A 1 314 ? -36.682 96.490 0.386 1.00 26.05 306 GLN A O 1
ATOM 2356 N N . ASP A 1 315 ? -36.970 96.012 -1.798 1.00 30.06 307 ASP A N 1
ATOM 2357 C CA . ASP A 1 315 ? -35.648 96.474 -2.295 1.00 35.62 307 ASP A CA 1
ATOM 2358 C C . ASP A 1 315 ? -34.532 95.553 -1.859 1.00 37.82 307 ASP A C 1
ATOM 2359 O O . ASP A 1 315 ? -33.834 94.993 -2.709 1.00 46.16 307 ASP A O 1
ATOM 2361 N N . GLY B 1 14 ? -78.749 130.518 -9.105 1.00 34.08 6 GLY B N 1
ATOM 2362 C CA . GLY B 1 14 ? -78.054 129.559 -8.181 1.00 32.98 6 GLY B CA 1
ATOM 2363 C C . GLY B 1 14 ? -78.327 128.062 -8.385 1.00 29.82 6 GLY B C 1
ATOM 2364 O O . GLY B 1 14 ? -77.941 127.233 -7.550 1.00 31.67 6 GLY B O 1
ATOM 2365 N N . ILE B 1 15 ? -78.972 127.705 -9.490 1.00 25.80 7 ILE B N 1
ATOM 2366 C CA . ILE B 1 15 ? -79.251 126.284 -9.789 1.00 22.75 7 ILE B CA 1
ATOM 2367 C C . ILE B 1 15 ? -77.928 125.600 -10.110 1.00 20.74 7 ILE B C 1
ATOM 2368 O O . ILE B 1 15 ? -77.148 126.126 -10.899 1.00 21.48 7 ILE B O 1
ATOM 2373 N N . LYS B 1 16 ? -77.701 124.418 -9.526 1.00 18.12 8 LYS B N 1
ATOM 2374 C CA . LYS B 1 16 ? -76.422 123.743 -9.642 1.00 17.08 8 LYS B CA 1
ATOM 2375 C C . LYS B 1 16 ? -76.423 122.852 -10.873 1.00 15.22 8 LYS B C 1
ATOM 2376 O O . LYS B 1 16 ? -76.418 121.613 -10.784 1.00 14.49 8 LYS B O 1
ATOM 2382 N N . HIS B 1 17 ? -76.378 123.478 -12.035 1.00 14.60 9 HIS B N 1
ATOM 2383 C CA . HIS B 1 17 ? -76.201 122.730 -13.263 1.00 13.73 9 HIS B CA 1
ATOM 2384 C C . HIS B 1 17 ? -74.821 122.096 -13.311 1.00 13.38 9 HIS B C 1
ATOM 2385 O O . HIS B 1 17 ? -73.861 122.628 -12.717 1.00 13.42 9 HIS B O 1
ATOM 2392 N N . PHE B 1 18 ? -74.694 121.004 -14.067 1.00 12.62 10 PHE B N 1
ATOM 2393 C CA . PHE B 1 18 ? -73.390 120.376 -14.273 1.00 11.85 10 PHE B CA 1
ATOM 2394 C C . PHE B 1 18 ? -73.173 120.249 -15.771 1.00 12.04 10 PHE B C 1
ATOM 2395 O O . PHE B 1 18 ? -73.458 119.194 -16.370 1.00 11.55 10 PHE B O 1
ATOM 2403 N N . ILE B 1 19 ? -72.716 121.341 -16.371 1.00 12.45 11 ILE B N 1
ATOM 2404 C CA . ILE B 1 19 ? -72.595 121.454 -17.836 1.00 13.68 11 ILE B CA 1
ATOM 2405 C C . ILE B 1 19 ? -71.241 120.987 -18.338 1.00 13.63 11 ILE B C 1
ATOM 2406 O O . ILE B 1 19 ? -71.167 120.243 -19.323 1.00 13.96 11 ILE B O 1
ATOM 2411 N N . ASP B 1 20 ? -70.161 121.472 -17.729 1.00 13.11 12 ASP B N 1
ATOM 2412 C CA . ASP B 1 20 ? -68.815 121.099 -18.153 1.00 13.10 12 ASP B CA 1
ATOM 2413 C C . ASP B 1 20 ? -67.864 121.305 -16.979 1.00 12.87 12 ASP B C 1
ATOM 2414 O O . ASP B 1 20 ? -68.147 122.071 -16.054 1.00 13.10 12 ASP B O 1
ATOM 2419 N N . LEU B 1 21 ? -66.692 120.683 -17.050 1.00 11.95 13 LEU B N 1
ATOM 2420 C CA . LEU B 1 21 ? -65.677 120.892 -16.036 1.00 12.42 13 LEU B CA 1
ATOM 2421 C C . LEU B 1 21 ? -65.269 122.380 -15.975 1.00 13.19 13 LEU B C 1
ATOM 2422 O O . LEU B 1 21 ? -65.020 122.887 -14.887 1.00 13.40 13 LEU B O 1
ATOM 2427 N N . SER B 1 22 ? -65.276 123.058 -17.132 1.00 13.69 14 SER B N 1
ATOM 2428 C CA . SER B 1 22 ? -64.928 124.492 -17.173 1.00 14.95 14 SER B CA 1
ATOM 2429 C C . SER B 1 22 ? -66.021 125.410 -16.650 1.00 15.56 14 SER B C 1
ATOM 2430 O O . SER B 1 22 ? -65.781 126.610 -16.603 1.00 16.98 14 SER B O 1
ATOM 2433 N N . THR B 1 23 ? -67.185 124.877 -16.265 1.00 15.37 15 THR B N 1
ATOM 2434 C CA . THR B 1 23 ? -68.279 125.697 -15.759 1.00 16.22 15 THR B CA 1
ATOM 2435 C C . THR B 1 23 ? -68.562 125.417 -14.302 1.00 15.82 15 THR B C 1
ATOM 2436 O O . THR B 1 23 ? -69.504 125.988 -13.743 1.00 17.29 15 THR B O 1
ATOM 2440 N N . VAL B 1 24 ? -67.736 124.564 -13.688 1.00 14.81 16 VAL B N 1
ATOM 2441 C CA . VAL B 1 24 ? -67.878 124.246 -12.269 1.00 14.84 16 VAL B CA 1
ATOM 2442 C C . VAL B 1 24 ? -66.562 124.566 -11.570 1.00 15.32 16 VAL B C 1
ATOM 2443 O O . VAL B 1 24 ? -65.493 124.244 -12.081 1.00 15.70 16 VAL B O 1
ATOM 2447 N N . PRO B 1 25 ? -66.598 125.196 -10.382 1.00 15.86 17 PRO B N 1
ATOM 2448 C CA . PRO B 1 25 ? -65.321 125.543 -9.741 1.00 16.30 17 PRO B CA 1
ATOM 2449 C C . PRO B 1 25 ? -64.477 124.331 -9.382 1.00 16.08 17 PRO B C 1
ATOM 2450 O O . PRO B 1 25 ? -64.998 123.280 -8.979 1.00 15.10 17 PRO B O 1
ATOM 2454 N N . ALA B 1 26 ? -63.171 124.507 -9.487 1.00 16.54 18 ALA B N 1
ATOM 2455 C CA . ALA B 1 26 ? -62.203 123.486 -9.118 1.00 16.51 18 ALA B CA 1
ATOM 2456 C C . ALA B 1 26 ? -62.448 122.914 -7.721 1.00 16.11 18 ALA B C 1
ATOM 2457 O O . ALA B 1 26 ? -62.433 121.682 -7.573 1.00 15.79 18 ALA B O 1
ATOM 2459 N N . THR B 1 27 ? -62.744 123.749 -6.728 1.00 16.90 19 THR B N 1
ATOM 2460 C CA . THR B 1 27 ? -62.950 123.214 -5.377 1.00 16.96 19 THR B CA 1
ATOM 2461 C C . THR B 1 27 ? -64.198 122.363 -5.278 1.00 16.48 19 THR B C 1
ATOM 2462 O O . THR B 1 27 ? -64.234 121.387 -4.503 1.00 15.87 19 THR B O 1
ATOM 2466 N N . GLU B 1 28 ? -65.209 122.705 -6.064 1.00 15.34 20 GLU B N 1
ATOM 2467 C CA . GLU B 1 28 ? -66.461 121.917 -6.082 1.00 15.04 20 GLU B CA 1
ATOM 2468 C C . GLU B 1 28 ? -66.203 120.573 -6.771 1.00 13.76 20 GLU B C 1
ATOM 2469 O O . GLU B 1 28 ? -66.704 119.526 -6.340 1.00 13.42 20 GLU B O 1
ATOM 2475 N N . LEU B 1 29 ? -65.489 120.588 -7.892 1.00 12.99 21 LEU B N 1
ATOM 2476 C CA . LEU B 1 29 ? -65.147 119.342 -8.569 1.00 12.45 21 LEU B CA 1
ATOM 2477 C C . LEU B 1 29 ? -64.354 118.409 -7.672 1.00 12.42 21 LEU B C 1
ATOM 2478 O O . LEU B 1 29 ? -64.591 117.194 -7.648 1.00 12.43 21 LEU B O 1
ATOM 2483 N N . ARG B 1 30 ? -63.400 118.951 -6.916 1.00 12.91 22 ARG B N 1
ATOM 2484 C CA . ARG B 1 30 ? -62.661 118.143 -5.953 1.00 13.37 22 ARG B CA 1
ATOM 2485 C C . ARG B 1 30 ? -63.624 117.606 -4.875 1.00 13.10 22 ARG B C 1
ATOM 2486 O O . ARG B 1 30 ? -63.580 116.414 -4.542 1.00 12.77 22 ARG B O 1
ATOM 2494 N N . ALA B 1 31 ? -64.525 118.439 -4.374 1.00 13.19 23 ALA B N 1
ATOM 2495 C CA . ALA B 1 31 ? -65.479 117.978 -3.356 1.00 13.41 23 ALA B CA 1
ATOM 2496 C C . ALA B 1 31 ? -66.348 116.842 -3.902 1.00 12.60 23 ALA B C 1
ATOM 2497 O O . ALA B 1 31 ? -66.635 115.877 -3.195 1.00 12.40 23 ALA B O 1
ATOM 2499 N N . ILE B 1 32 ? -66.710 116.911 -5.178 1.00 11.66 24 ILE B N 1
ATOM 2500 C CA . ILE B 1 32 ? -67.530 115.867 -5.795 1.00 11.26 24 ILE B CA 1
ATOM 2501 C C . ILE B 1 32 ? -66.715 114.573 -5.836 1.00 11.11 24 ILE B C 1
ATOM 2502 O O . ILE B 1 32 ? -67.245 113.509 -5.508 1.00 10.50 24 ILE B O 1
ATOM 2507 N N . LEU B 1 33 ? -65.439 114.648 -6.237 1.00 11.51 25 LEU B N 1
ATOM 2508 C CA . LEU B 1 33 ? -64.617 113.445 -6.289 1.00 12.08 25 LEU B CA 1
ATOM 2509 C C . LEU B 1 33 ? -64.426 112.815 -4.919 1.00 11.59 25 LEU B C 1
ATOM 2510 O O . LEU B 1 33 ? -64.505 111.590 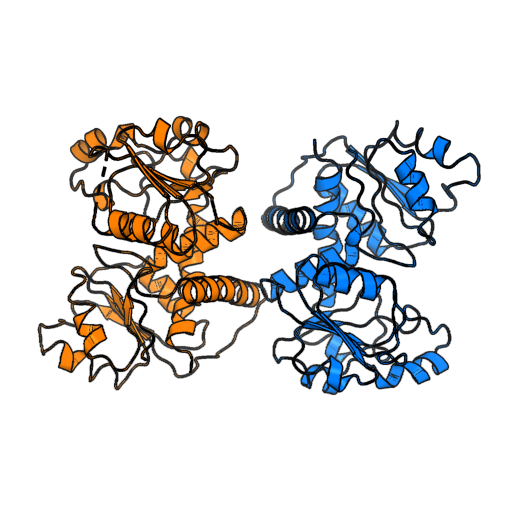-4.763 1.00 11.39 25 LEU B O 1
ATOM 2515 N N . GLU B 1 34 ? -64.218 113.640 -3.915 1.00 11.76 26 GLU B N 1
ATOM 2516 C CA . GLU B 1 34 ? -64.037 113.082 -2.554 1.00 11.81 26 GLU B CA 1
ATOM 2517 C C . GLU B 1 34 ? -65.340 112.454 -2.054 1.00 11.57 26 GLU B C 1
ATOM 2518 O O . GLU B 1 34 ? -65.334 111.384 -1.436 1.00 11.52 26 GLU B O 1
ATOM 2524 N N . ASP B 1 35 ? -66.461 113.091 -2.338 1.00 10.92 27 ASP B N 1
ATOM 2525 C CA . ASP B 1 35 ? -67.752 112.488 -2.010 1.00 10.77 27 ASP B CA 1
ATOM 2526 C C . ASP B 1 35 ? -67.978 111.188 -2.795 1.00 10.15 27 ASP B C 1
ATOM 2527 O O . ASP B 1 35 ? -68.565 110.229 -2.267 1.00 10.53 27 ASP B O 1
ATOM 2532 N N . ALA B 1 36 ? -67.554 111.137 -4.059 1.00 9.71 28 ALA B N 1
ATOM 2533 C CA . ALA B 1 36 ? -67.659 109.875 -4.802 1.00 9.29 28 ALA B CA 1
ATOM 2534 C C . ALA B 1 36 ? -66.943 108.726 -4.108 1.00 9.34 28 ALA B C 1
ATOM 2535 O O . ALA B 1 36 ? -67.440 107.608 -4.065 1.00 9.07 28 ALA B O 1
ATOM 2537 N N . LYS B 1 37 ? -65.764 109.017 -3.559 1.00 9.74 29 LYS B N 1
ATOM 2538 C CA . LYS B 1 37 ? -64.995 107.997 -2.826 1.00 10.05 29 LYS B CA 1
ATOM 2539 C C . LYS B 1 37 ? -65.737 107.532 -1.581 1.00 10.36 29 LYS B C 1
ATOM 2540 O O . LYS B 1 37 ? -65.804 106.325 -1.282 1.00 10.65 29 LYS B O 1
ATOM 2546 N N . ALA B 1 38 ? -66.330 108.479 -0.863 1.00 10.41 30 ALA B N 1
ATOM 2547 C CA . ALA B 1 38 ? -67.068 108.167 0.349 1.00 10.67 30 ALA B CA 1
ATOM 2548 C C . ALA B 1 38 ? -68.298 107.321 0.064 1.00 10.26 30 ALA B C 1
ATOM 2549 O O . ALA B 1 38 ? -68.534 106.301 0.710 1.00 10.56 30 ALA B O 1
ATOM 2551 N N . ARG B 1 39 ? -69.113 107.747 -0.917 1.00 9.80 31 ARG B N 1
ATOM 2552 C CA . ARG B 1 39 ? -70.330 107.018 -1.214 1.00 9.73 31 ARG B CA 1
ATOM 2553 C C . ARG B 1 39 ? -70.028 105.617 -1.737 1.00 9.44 31 ARG B C 1
ATOM 2554 O O . ARG B 1 39 ? -70.746 104.664 -1.440 1.00 10.14 31 ARG B O 1
ATOM 2562 N N . LYS B 1 40 ? -68.957 105.491 -2.514 1.00 8.98 32 LYS B N 1
ATOM 2563 C CA . LYS B 1 40 ? -68.562 104.185 -3.044 1.00 9.16 32 LYS B CA 1
ATOM 2564 C C . LYS B 1 40 ? -68.172 103.251 -1.916 1.00 9.69 32 LYS B C 1
ATOM 2565 O O . LYS B 1 40 ? -68.586 102.082 -1.892 1.00 9.55 32 LYS B O 1
ATOM 2571 N N . ALA B 1 41 ? -67.409 103.762 -0.951 1.00 9.92 33 ALA B N 1
ATOM 2572 C CA . ALA B 1 41 ? -67.015 102.940 0.192 1.00 10.60 33 ALA B CA 1
ATOM 2573 C C . ALA B 1 41 ? -68.237 102.484 0.967 1.00 10.74 33 ALA B C 1
ATOM 2574 O O . ALA B 1 41 ? -68.377 101.320 1.303 1.00 11.09 33 ALA B O 1
ATOM 2576 N N . ARG B 1 42 ? -69.164 103.408 1.251 1.00 10.79 34 ARG B N 1
ATOM 2577 C CA . ARG B 1 42 ? -70.358 103.027 1.999 1.00 11.05 34 ARG B CA 1
ATOM 2578 C C . ARG B 1 42 ? -71.158 101.964 1.252 1.00 10.95 34 ARG B C 1
ATOM 2579 O O . ARG B 1 42 ? -71.642 100.984 1.866 1.00 11.48 34 ARG B O 1
ATOM 2587 N N . LEU B 1 43 ? -71.236 102.111 -0.065 1.00 10.91 35 LEU B N 1
ATOM 2588 C CA . LEU B 1 43 ? -71.969 101.134 -0.880 1.00 11.15 35 LEU B CA 1
ATOM 2589 C C . LEU B 1 43 ? -71.308 99.757 -0.812 1.00 11.55 35 LEU B C 1
ATOM 2590 O O . LEU B 1 43 ? -71.979 98.740 -0.584 1.00 12.37 35 LEU B O 1
ATOM 2595 N N . LYS B 1 44 ? -69.998 99.732 -1.006 1.00 12.10 36 LYS B N 1
ATOM 2596 C CA . LYS B 1 44 ? -69.264 98.482 -0.981 1.00 13.18 36 LYS B CA 1
ATOM 2597 C C . LYS B 1 44 ? -69.356 97.817 0.377 1.00 13.84 36 LYS B C 1
ATOM 2598 O O . LYS B 1 44 ? -69.281 96.584 0.465 1.00 15.12 36 LYS B O 1
ATOM 2604 N N . ALA B 1 45 ? -69.456 98.602 1.448 1.00 13.41 37 ALA B N 1
ATOM 2605 C CA . ALA B 1 45 ? -69.587 98.070 2.782 1.00 14.38 37 ALA B CA 1
ATOM 2606 C C . ALA B 1 45 ? -70.995 97.626 3.146 1.00 14.83 37 ALA B C 1
ATOM 2607 O O . ALA B 1 45 ? -71.225 97.115 4.257 1.00 16.30 37 ALA B O 1
ATOM 2609 N N . GLY B 1 46 ? -71.954 97.772 2.254 1.00 14.34 38 GLY B N 1
ATOM 2610 C CA . GLY B 1 46 ? -73.285 97.246 2.457 1.00 14.79 38 GLY B CA 1
ATOM 2611 C C . GLY B 1 46 ? -74.392 98.235 2.809 1.00 15.04 38 GLY B C 1
ATOM 2612 O O . GLY B 1 46 ? -75.555 97.849 3.023 1.00 16.90 38 GLY B O 1
ATOM 2613 N N . GLU B 1 47 ? -74.082 99.525 2.818 1.00 14.64 39 GLU B N 1
ATOM 2614 C CA . GLU B 1 47 ? -75.100 100.514 3.080 1.00 14.89 39 GLU B CA 1
ATOM 2615 C C . GLU B 1 47 ? -76.086 100.623 1.932 1.00 14.23 39 GLU B C 1
ATOM 2616 O O . GLU B 1 47 ? -75.690 100.808 0.794 1.00 14.13 39 GLU B O 1
ATOM 2622 N N . VAL B 1 48 ? -77.362 100.592 2.287 1.00 14.79 40 VAL B N 1
ATOM 2623 C CA . VAL B 1 48 ? -78.453 100.944 1.409 1.00 14.96 40 VAL B CA 1
ATOM 2624 C C . VAL B 1 48 ? -79.147 102.116 2.069 1.00 15.22 40 VAL B C 1
ATOM 2625 O O . VAL B 1 48 ? -79.692 101.994 3.194 1.00 16.81 40 VAL B O 1
ATOM 2629 N N . GLU B 1 49 ? -79.067 103.268 1.423 1.00 13.86 41 GLU B N 1
ATOM 2630 C CA . GLU B 1 49 ? -79.654 104.490 1.959 1.00 14.59 41 GLU B CA 1
ATOM 2631 C C . GLU B 1 49 ? -80.474 105.198 0.920 1.00 14.11 41 GLU B C 1
ATOM 2632 O O . GLU B 1 49 ? -80.321 104.940 -0.293 1.00 13.29 41 GLU B O 1
ATOM 2638 N N . ARG B 1 50 ? -81.283 106.148 1.386 1.00 14.95 42 ARG B N 1
ATOM 2639 C CA . ARG B 1 50 ? -82.216 106.879 0.528 1.00 15.32 42 ARG B CA 1
ATOM 2640 C C . ARG B 1 50 ? -82.254 108.370 0.828 1.00 14.68 42 ARG B C 1
ATOM 2641 O O . ARG B 1 50 ? -83.346 108.928 1.010 1.00 14.77 42 ARG B O 1
ATOM 2649 N N . PRO B 1 51 ? -81.094 109.053 0.764 1.00 13.95 43 PRO B N 1
ATOM 2650 C CA . PRO B 1 51 ? -81.044 110.480 1.035 1.00 14.51 43 PRO B CA 1
ATOM 2651 C C . PRO B 1 51 ? -81.862 111.345 0.086 1.00 14.48 43 PRO B C 1
ATOM 2652 O O . PRO B 1 51 ? -82.277 112.439 0.460 1.00 15.64 43 PRO B O 1
ATOM 2656 N N . TYR B 1 52 ? -82.055 110.877 -1.148 1.00 13.13 44 TYR B N 1
ATOM 2657 C CA . TYR B 1 52 ? -82.834 111.616 -2.146 1.00 13.43 44 TYR B CA 1
ATOM 2658 C C . TYR B 1 52 ? -84.107 110.860 -2.528 1.00 12.95 44 TYR B C 1
ATOM 2659 O O . TYR B 1 52 ? -84.605 110.970 -3.669 1.00 12.23 44 TYR B O 1
ATOM 2668 N N . ALA B 1 53 ? -84.681 110.165 -1.542 1.00 13.27 45 ALA B N 1
ATOM 2669 C CA . ALA B 1 53 ? -86.022 109.606 -1.694 1.00 13.57 45 ALA B CA 1
ATOM 2670 C C . ALA B 1 53 ? -86.977 110.738 -2.154 1.00 13.75 45 ALA B C 1
ATOM 2671 O O . ALA B 1 53 ? -86.912 111.884 -1.683 1.00 14.66 45 ALA B O 1
ATOM 2673 N N . GLY B 1 54 ? -87.834 110.424 -3.131 1.00 14.10 46 GLY B N 1
ATOM 2674 C CA . GLY B 1 54 ? -88.758 111.403 -3.655 1.00 14.56 46 GLY B CA 1
ATOM 2675 C C . GLY B 1 54 ? -88.240 112.325 -4.733 1.00 14.05 46 GLY B C 1
ATOM 2676 O O . GLY B 1 54 ? -88.972 113.210 -5.223 1.00 16.34 46 GLY B O 1
ATOM 2677 N N . LYS B 1 55 ? -86.954 112.189 -5.089 1.00 13.32 47 LYS B N 1
ATOM 2678 C CA . LYS B 1 55 ? -86.406 112.948 -6.185 1.00 13.30 47 LYS B CA 1
ATOM 2679 C C . LYS B 1 55 ? -86.410 112.105 -7.453 1.00 11.83 47 LYS B C 1
ATOM 2680 O O . LYS B 1 55 ? -86.204 110.902 -7.405 1.00 12.05 47 LYS B O 1
ATOM 2686 N N . VAL B 1 56 ? -86.607 112.783 -8.584 1.00 11.31 48 VAL B N 1
ATOM 2687 C CA . VAL B 1 56 ? -86.688 112.113 -9.893 1.00 10.61 48 VAL B CA 1
ATOM 2688 C C . VAL B 1 56 ? -85.747 112.757 -10.865 1.00 10.25 48 VAL B C 1
ATOM 2689 O O . VAL B 1 56 ? -85.675 113.996 -10.988 1.00 10.31 48 VAL B O 1
ATOM 2693 N N . LEU B 1 57 ? -84.992 111.902 -11.562 1.00 9.53 49 LEU B N 1
ATOM 2694 C CA . LEU B 1 57 ? -84.136 112.298 -12.641 1.00 9.55 49 LEU B CA 1
ATOM 2695 C C . LEU B 1 57 ? -84.767 111.941 -14.004 1.00 9.46 49 LEU B C 1
ATOM 2696 O O . LEU B 1 57 ? -84.985 110.779 -14.263 1.00 9.98 49 LEU B O 1
ATOM 2701 N N . ALA B 1 58 ? -85.067 112.934 -14.828 1.00 9.55 50 ALA B N 1
ATOM 2702 C CA . ALA B 1 58 ? -85.413 112.695 -16.232 1.00 9.85 50 ALA B CA 1
ATOM 2703 C C . ALA B 1 58 ? -84.128 112.472 -16.972 1.00 10.21 50 ALA B C 1
ATOM 2704 O O . ALA B 1 58 ? -83.160 113.219 -16.787 1.00 10.45 50 ALA B O 1
ATOM 2706 N N . MET B 1 59 ? -84.079 111.441 -17.811 1.00 10.37 51 MET B N 1
ATOM 2707 C CA . MET B 1 59 ? -82.896 111.177 -18.637 1.00 9.91 51 MET B CA 1
ATOM 2708 C C . MET B 1 59 ? -83.293 111.292 -20.098 1.00 10.43 51 MET B C 1
ATOM 2709 O O . MET B 1 59 ? -83.981 110.405 -20.620 1.00 11.55 51 MET B O 1
ATOM 2714 N N . ILE B 1 60 ? -82.879 112.375 -20.736 1.00 10.31 52 ILE B N 1
ATOM 2715 C CA . ILE B 1 60 ? -83.196 112.618 -22.144 1.00 10.66 52 ILE B CA 1
ATOM 2716 C C . ILE B 1 60 ? -82.038 112.167 -22.998 1.00 11.11 52 ILE B C 1
ATOM 2717 O O . ILE B 1 60 ? -80.938 112.720 -22.916 1.00 11.42 52 ILE B O 1
ATOM 2722 N N . PHE B 1 61 ? -82.271 111.154 -23.827 1.00 11.23 53 PHE B N 1
ATOM 2723 C CA . PHE B 1 61 ? -81.232 110.637 -24.721 1.00 12.21 53 PHE B CA 1
ATOM 2724 C C . PHE B 1 61 ? -81.575 110.951 -26.157 1.00 13.96 53 PHE B C 1
ATOM 2725 O O . PHE B 1 61 ? -82.370 110.244 -26.767 1.00 16.21 53 PHE B O 1
ATOM 2733 N N . GLU B 1 62 ? -80.980 111.995 -26.686 1.00 14.55 54 GLU B N 1
ATOM 2734 C CA . GLU B 1 62 ? -81.179 112.310 -28.112 1.00 17.20 54 GLU B CA 1
ATOM 2735 C C . GLU B 1 62 ? -80.316 111.434 -28.991 1.00 18.53 54 GLU B C 1
ATOM 2736 O O . GLU B 1 62 ? -80.503 111.392 -30.231 1.00 21.30 54 GLU B O 1
ATOM 2742 N N . LYS B 1 63 ? -79.309 110.821 -28.408 1.00 19.97 55 LYS B N 1
ATOM 2743 C CA A LYS B 1 63 ? -78.595 109.749 -29.070 0.50 21.33 55 LYS B CA 1
ATOM 2744 C CA B LYS B 1 63 ? -78.520 109.786 -29.065 0.50 21.01 55 LYS B CA 1
ATOM 2745 C C . LYS B 1 63 ? -78.367 108.647 -28.044 1.00 20.06 55 LYS B C 1
ATOM 2746 O O . LYS B 1 63 ? -78.229 108.916 -26.836 1.00 18.77 55 LYS B O 1
ATOM 2757 N N . LEU B 1 64 ? -78.382 107.420 -28.547 1.00 20.91 56 LEU B N 1
ATOM 2758 C CA . LEU B 1 64 ? -78.200 106.187 -27.755 1.00 20.77 56 LEU B CA 1
ATOM 2759 C C . LEU B 1 64 ? -76.891 106.169 -26.957 1.00 18.58 56 LEU B C 1
ATOM 2760 O O . LEU B 1 64 ? -75.825 106.393 -27.515 1.00 19.51 56 LEU B O 1
ATOM 2765 N N . SER B 1 65 ? -76.965 105.889 -25.656 1.00 16.43 57 SER B N 1
ATOM 2766 C CA . SER B 1 65 ? -75.774 105.498 -24.892 1.00 15.52 57 SER B CA 1
ATOM 2767 C C . SER B 1 65 ? -76.203 104.630 -23.760 1.00 14.11 57 SER B C 1
ATOM 2768 O O . SER B 1 65 ? -76.497 105.130 -22.670 1.00 13.33 57 SER B O 1
ATOM 2771 N N . THR B 1 66 ? -76.184 103.335 -23.962 1.00 14.04 58 THR B N 1
ATOM 2772 C CA . THR B 1 66 ? -76.657 102.416 -22.964 1.00 13.88 58 THR B CA 1
ATOM 2773 C C . THR B 1 66 ? -75.804 102.418 -21.691 1.00 12.78 58 THR B C 1
ATOM 2774 O O . THR B 1 66 ? -76.336 102.362 -20.576 1.00 13.09 58 THR B O 1
ATOM 2778 N N . ARG B 1 67 ? -74.493 102.504 -21.831 1.00 12.28 59 ARG B N 1
ATOM 2779 C CA . ARG B 1 67 ? -73.672 102.528 -20.631 1.00 11.94 59 ARG B CA 1
ATOM 2780 C C . ARG B 1 67 ? -73.913 103.740 -19.769 1.00 11.15 59 ARG B C 1
ATOM 2781 O O . ARG B 1 67 ? -73.865 103.660 -18.522 1.00 10.30 59 ARG B O 1
ATOM 2789 N N . THR B 1 68 ? -74.194 104.871 -20.403 1.00 10.90 60 THR B N 1
ATOM 2790 C CA . THR B 1 68 ? -74.543 106.097 -19.717 1.00 10.49 60 THR B CA 1
ATOM 2791 C C . THR B 1 68 ? -75.905 105.977 -19.038 1.00 10.09 60 THR B C 1
ATOM 2792 O O . THR B 1 68 ? -76.083 106.351 -17.860 1.00 9.76 60 THR B O 1
ATOM 2796 N N . ARG B 1 69 ? -76.868 105.423 -19.752 1.00 10.28 61 ARG B N 1
ATOM 2797 C CA . ARG B 1 69 ? -78.159 105.162 -19.148 1.00 10.55 61 ARG B CA 1
ATOM 2798 C C . ARG B 1 69 ? -78.099 104.273 -17.911 1.00 10.12 61 ARG B C 1
ATOM 2799 O O . ARG B 1 69 ? -78.635 104.611 -16.855 1.00 10.22 61 ARG B O 1
ATOM 2807 N N . VAL B 1 70 ? -77.415 103.144 -18.035 1.00 9.77 62 VAL B N 1
ATOM 2808 C CA . VAL B 1 70 ? -77.387 102.214 -16.930 1.00 9.43 62 VAL B CA 1
ATOM 2809 C C . VAL B 1 70 ? -76.695 102.810 -15.734 1.00 9.46 62 VAL B C 1
ATOM 2810 O O . VAL B 1 70 ? -77.158 102.651 -14.592 1.00 9.30 62 VAL B O 1
ATOM 2814 N N . SER B 1 71 ? -75.551 103.443 -15.962 1.00 9.12 63 SER B N 1
ATOM 2815 C CA . SER B 1 71 ? -74.771 104.010 -14.858 1.00 9.61 63 SER B CA 1
ATOM 2816 C C . SER B 1 71 ? -75.515 105.116 -14.135 1.00 9.67 63 SER B C 1
ATOM 2817 O O . SER B 1 71 ? -75.515 105.147 -12.893 1.00 10.22 63 SER B O 1
ATOM 2820 N N . PHE B 1 72 ? -76.184 106.013 -14.855 1.00 9.82 64 PHE B N 1
ATOM 2821 C CA . PHE B 1 72 ? -77.008 107.026 -14.204 1.00 9.63 64 PHE B CA 1
ATOM 2822 C C . PHE B 1 72 ? -78.213 106.438 -13.488 1.00 10.07 64 PHE B C 1
ATOM 2823 O O . PHE B 1 72 ? -78.561 106.846 -12.363 1.00 10.36 64 PHE B O 1
ATOM 2831 N N . ASP B 1 73 ? -78.863 105.459 -14.105 1.00 10.27 65 ASP B N 1
ATOM 2832 C CA . ASP B 1 73 ? -80.055 104.820 -13.523 1.00 11.25 65 ASP B CA 1
ATOM 2833 C C . ASP B 1 73 ? -79.701 104.176 -12.202 1.00 10.70 65 ASP B C 1
ATOM 2834 O O . ASP B 1 73 ? -80.340 104.447 -11.186 1.00 11.16 65 ASP B O 1
ATOM 2839 N N . VAL B 1 74 ? -78.668 103.346 -12.179 1.00 9.37 66 VAL B N 1
ATOM 2840 C CA . VAL B 1 74 ? -78.316 102.665 -10.940 1.00 9.38 66 VAL B CA 1
ATOM 2841 C C . VAL B 1 74 ? -77.873 103.690 -9.874 1.00 9.07 66 VAL B C 1
ATOM 2842 O O . VAL B 1 74 ? -78.204 103.542 -8.670 1.00 9.71 66 VAL B O 1
ATOM 2846 N N . GLY B 1 75 ? -77.129 104.709 -10.286 1.00 9.18 67 GLY B N 1
ATOM 2847 C CA . GLY B 1 75 ? -76.648 105.684 -9.338 1.00 9.53 67 GLY B CA 1
ATOM 2848 C C . GLY B 1 75 ? -77.779 106.427 -8.666 1.00 9.51 67 GLY B C 1
ATOM 2849 O O . GLY B 1 75 ? -77.808 106.598 -7.435 1.00 10.11 67 GLY B O 1
ATOM 2850 N N . MET B 1 76 ? -78.714 106.893 -9.460 1.00 9.33 68 MET B N 1
ATOM 2851 C CA . MET B 1 76 ? -79.865 107.608 -8.886 1.00 9.97 68 MET B CA 1
ATOM 2852 C C . MET B 1 76 ? -80.664 106.720 -7.968 1.00 10.74 68 MET B C 1
ATOM 2853 O O . MET B 1 76 ? -81.083 107.126 -6.850 1.00 10.98 68 MET B O 1
ATOM 2858 N N . ARG B 1 77 ? -80.852 105.465 -8.340 1.00 10.79 69 ARG B N 1
ATOM 2859 C CA A ARG B 1 77 ? -81.585 104.545 -7.482 0.50 11.45 69 ARG B CA 1
ATOM 2860 C CA B ARG B 1 77 ? -81.576 104.557 -7.476 0.50 12.12 69 ARG B CA 1
ATOM 2861 C C . ARG B 1 77 ? -80.853 104.280 -6.161 1.00 11.17 69 ARG B C 1
ATOM 2862 O O . ARG B 1 77 ? -81.495 104.174 -5.111 1.00 11.00 69 ARG B O 1
ATOM 2877 N N . GLN B 1 78 ? -79.526 104.192 -6.210 1.00 10.09 70 GLN B N 1
ATOM 2878 C CA . GLN B 1 78 ? -78.749 104.030 -4.961 1.00 10.09 70 GLN B CA 1
ATOM 2879 C C . GLN B 1 78 ? -78.831 105.244 -4.049 1.00 10.63 70 GLN B C 1
ATOM 2880 O O . GLN B 1 78 ? -78.592 105.106 -2.842 1.00 11.43 70 GLN B O 1
ATOM 2886 N N . LEU B 1 79 ? -79.154 106.416 -4.590 1.00 9.79 71 LEU B N 1
ATOM 2887 C CA . LEU B 1 79 ? -79.411 107.604 -3.766 1.00 10.05 71 LEU B CA 1
ATOM 2888 C C . LEU B 1 79 ? -80.841 107.628 -3.226 1.00 10.40 71 LEU B C 1
ATOM 2889 O O . LEU B 1 79 ? -81.211 108.542 -2.477 1.00 10.91 71 LEU B O 1
ATOM 2894 N N . GLY B 1 80 ? -81.644 106.642 -3.619 1.00 10.80 72 GLY B N 1
ATOM 2895 C CA . GLY B 1 80 ? -83.052 106.576 -3.249 1.00 11.57 72 GLY B CA 1
ATOM 2896 C C . GLY B 1 80 ? -84.006 107.221 -4.198 1.00 12.06 72 GLY B C 1
ATOM 2897 O O . GLY B 1 80 ? -85.220 107.254 -3.918 1.00 13.45 72 GLY B O 1
ATOM 2898 N N . GLY B 1 81 ? -83.485 107.722 -5.318 1.00 11.59 73 GLY B N 1
ATOM 2899 C CA . GLY B 1 81 ? -84.302 108.423 -6.294 1.00 12.51 73 GLY B CA 1
ATOM 2900 C C . GLY B 1 81 ? -84.859 107.490 -7.349 1.00 12.79 73 GLY B C 1
ATOM 2901 O O . GLY B 1 81 ? -84.672 106.257 -7.310 1.00 13.52 73 GLY B O 1
ATOM 2902 N N . GLU B 1 82 ? -85.546 108.131 -8.280 1.00 13.21 74 GLU B N 1
ATOM 2903 C CA A GLU B 1 82 ? -86.263 107.547 -9.389 0.70 14.31 74 GLU B CA 1
ATOM 2904 C CA B GLU B 1 82 ? -86.160 107.422 -9.381 0.30 13.54 74 GLU B CA 1
ATOM 2905 C C . GLU B 1 82 ? -85.677 108.068 -10.675 1.00 12.44 74 GLU B C 1
ATOM 2906 O O . GLU B 1 82 ? -85.230 109.195 -10.678 1.00 11.81 74 GLU B O 1
ATOM 2917 N N . THR B 1 83 ? -85.719 107.296 -11.757 1.00 12.12 75 THR B N 1
ATOM 2918 C CA . THR B 1 83 ? -85.345 107.788 -13.066 1.00 12.09 75 THR B CA 1
ATOM 2919 C C . THR B 1 83 ? -86.461 107.534 -14.085 1.00 10.93 75 THR B C 1
ATOM 2920 O O . THR B 1 83 ? -87.265 106.641 -13.927 1.00 10.98 75 THR B O 1
ATOM 2924 N N . ILE B 1 84 ? -86.489 108.403 -15.088 1.00 10.98 76 ILE B N 1
ATOM 2925 C CA . ILE B 1 84 ? -87.387 108.241 -16.245 1.00 10.74 76 ILE B CA 1
ATOM 2926 C C . ILE B 1 84 ? -86.584 108.291 -17.508 1.00 10.79 76 ILE B C 1
ATOM 2927 O O . ILE B 1 84 ? -85.947 109.305 -17.798 1.00 11.61 76 ILE B O 1
ATOM 2932 N N . MET B 1 85 ? -86.562 107.207 -18.250 1.00 11.12 77 MET B N 1
ATOM 2933 C CA . MET B 1 85 ? -85.808 107.112 -19.511 1.00 11.34 77 MET B CA 1
ATOM 2934 C C . MET B 1 85 ? -86.614 107.643 -20.667 1.00 11.58 77 MET B C 1
ATOM 2935 O O . MET B 1 85 ? -87.675 107.104 -20.972 1.00 12.11 77 MET B O 1
ATOM 2940 N N . LEU B 1 86 ? -86.127 108.706 -21.298 1.00 11.76 78 LEU B N 1
ATOM 2941 C CA . LEU B 1 86 ? -86.801 109.301 -22.456 1.00 13.07 78 LEU B CA 1
ATOM 2942 C C . LEU B 1 86 ? -85.901 109.249 -23.664 1.00 14.29 78 LEU B C 1
ATOM 2943 O O . LEU B 1 86 ? -84.805 109.757 -23.651 1.00 13.21 78 LEU B O 1
ATOM 2948 N N . THR B 1 87 ? -86.401 108.671 -24.747 1.00 16.58 79 THR B N 1
ATOM 2949 C CA . THR B 1 87 ? -85.641 108.717 -26.015 1.00 20.38 79 THR B CA 1
ATOM 2950 C C . THR B 1 87 ? -85.858 110.027 -26.800 1.00 22.20 79 THR B C 1
ATOM 2951 O O . THR B 1 87 ? -86.783 110.793 -26.533 1.00 20.52 79 THR B O 1
ATOM 2955 N N . GLY B 1 88 ? -85.025 110.282 -27.828 1.00 24.06 80 GLY B N 1
ATOM 2956 C CA . GLY B 1 88 ? -85.158 111.513 -28.619 1.00 25.33 80 GLY B CA 1
ATOM 2957 C C . GLY B 1 88 ? -86.489 111.525 -29.361 1.00 24.15 80 GLY B C 1
ATOM 2958 O O . GLY B 1 88 ? -87.109 112.590 -29.560 1.00 27.21 80 GLY B O 1
ATOM 2959 N N . SER B 1 89 ? -86.916 110.326 -29.736 1.00 25.97 81 SER B N 1
ATOM 2960 C CA . SER B 1 89 ? -88.226 110.053 -30.327 1.00 29.35 81 SER B CA 1
ATOM 2961 C C . SER B 1 89 ? -89.384 110.477 -29.407 1.00 27.40 81 SER B C 1
ATOM 2962 O O . SER B 1 89 ? -90.360 111.067 -29.860 1.00 29.78 81 SER B O 1
ATOM 2965 N N . GLU B 1 90 ? -89.255 110.203 -28.116 1.00 24.31 82 GLU B N 1
ATOM 2966 C CA . GLU B 1 90 ? -90.226 110.681 -27.125 1.00 23.38 82 GLU B CA 1
ATOM 2967 C C . GLU B 1 90 ? -90.161 112.190 -26.798 1.00 23.98 82 GLU B C 1
ATOM 2968 O O . GLU B 1 90 ? -91.189 112.805 -26.437 1.00 24.87 82 GLU B O 1
ATOM 2974 N N . MET B 1 91 ? -88.995 112.816 -26.888 1.00 24.42 83 MET B N 1
ATOM 2975 C CA A MET B 1 91 ? -88.922 114.227 -26.496 0.70 25.97 83 MET B CA 1
ATOM 2976 C CA B MET B 1 91 ? -88.848 114.222 -26.490 0.30 25.27 83 MET B CA 1
ATOM 2977 C C . MET B 1 91 ? -89.210 115.213 -27.609 1.00 28.63 83 MET B C 1
ATOM 2978 O O . MET B 1 91 ? -89.854 116.244 -27.362 1.00 33.27 83 MET B O 1
ATOM 2987 N N . GLN B 1 92 ? -88.752 114.910 -28.822 1.00 30.58 84 GLN B N 1
ATOM 2988 C CA . GLN B 1 92 ? -88.875 115.822 -29.975 1.00 31.11 84 GLN B CA 1
ATOM 2989 C C . GLN B 1 92 ? -88.514 117.261 -29.577 1.00 31.27 84 GLN B C 1
ATOM 2990 O O . GLN B 1 92 ? -89.278 118.194 -29.823 1.00 33.21 84 GLN B O 1
ATOM 2992 N N . LEU B 1 93 ? -87.335 117.425 -29.000 1.00 29.26 85 LEU B N 1
ATOM 2993 C CA . LEU B 1 93 ? -86.905 118.669 -28.385 1.00 31.27 85 LEU B CA 1
ATOM 2994 C C . LEU B 1 93 ? -86.717 119.853 -29.331 1.00 29.25 85 LEU B C 1
ATOM 2995 O O . LEU B 1 93 ? -85.892 119.823 -30.262 1.00 29.09 85 LEU B O 1
ATOM 3000 N N . GLY B 1 94 ? -87.470 120.913 -29.057 1.00 26.67 86 GLY B N 1
ATOM 3001 C CA . GLY B 1 94 ? -87.659 121.972 -30.016 1.00 26.94 86 GLY B CA 1
ATOM 3002 C C . GLY B 1 94 ? -88.557 121.560 -31.170 1.00 26.52 86 GLY B C 1
ATOM 3003 O O . GLY B 1 94 ? -88.786 122.352 -32.036 1.00 27.59 86 GLY B O 1
ATOM 3004 N N . ARG B 1 95 ? -89.052 120.324 -31.194 1.00 25.91 87 ARG B N 1
ATOM 3005 C CA . ARG B 1 95 ? -89.816 119.808 -32.332 1.00 28.05 87 ARG B CA 1
ATOM 3006 C C . ARG B 1 95 ? -91.294 120.076 -32.160 1.00 26.86 87 ARG B C 1
ATOM 3007 O O . ARG B 1 95 ? -91.956 120.540 -33.064 1.00 30.37 87 ARG B O 1
ATOM 3009 N N . SER B 1 96 ? -91.822 119.772 -30.975 1.00 24.85 88 SER B N 1
ATOM 3010 C CA A SER B 1 96 ? -93.259 119.900 -30.766 0.50 24.08 88 SER B CA 1
ATOM 3011 C CA B SER B 1 96 ? -93.259 119.883 -30.733 0.50 24.31 88 SER B CA 1
ATOM 3012 C C . SER B 1 96 ? -93.655 121.168 -30.003 1.00 22.85 88 SER B C 1
ATOM 3013 O O . SER B 1 96 ? -94.824 121.515 -29.967 1.00 22.12 88 SER B O 1
ATOM 3018 N N . GLU B 1 97 ? -92.682 121.846 -29.404 1.00 20.47 89 GLU B N 1
ATOM 3019 C CA . GLU B 1 97 ? -92.919 123.073 -28.653 1.00 19.77 89 GLU B CA 1
ATOM 3020 C C . GLU B 1 97 ? -91.554 123.717 -28.438 1.00 18.44 89 GLU B C 1
ATOM 3021 O O . GLU B 1 97 ? -90.528 123.077 -28.676 1.00 18.07 89 GLU B O 1
ATOM 3027 N N . THR B 1 98 ? -91.513 124.933 -27.915 1.00 18.06 90 THR B N 1
ATOM 3028 C CA . THR B 1 98 ? -90.227 125.554 -27.633 1.00 17.93 90 THR B CA 1
ATOM 3029 C C . THR B 1 98 ? -89.490 124.800 -26.550 1.00 17.47 90 THR B C 1
ATOM 3030 O O . THR B 1 98 ? -90.093 124.144 -25.668 1.00 16.47 90 THR B O 1
ATOM 3034 N N . ILE B 1 99 ? -88.170 124.846 -26.611 1.00 17.04 91 ILE B N 1
ATOM 3035 C CA . ILE B 1 99 ? -87.359 124.264 -25.571 1.00 16.88 91 ILE B CA 1
ATOM 3036 C C . ILE B 1 99 ? -87.708 124.887 -24.206 1.00 16.53 91 ILE B C 1
ATOM 3037 O O . ILE B 1 99 ? -87.778 124.168 -23.178 1.00 16.27 91 ILE B O 1
ATOM 3042 N N . ALA B 1 100 ? -87.966 126.197 -24.176 1.00 17.27 92 ALA B N 1
ATOM 3043 C CA . ALA B 1 100 ? -88.387 126.883 -22.942 1.00 17.36 92 ALA B CA 1
ATOM 3044 C C . ALA B 1 100 ? -89.623 126.210 -22.336 1.00 16.61 92 ALA B C 1
ATOM 3045 O O . ALA B 1 100 ? -89.676 125.946 -21.132 1.00 16.43 92 ALA B O 1
ATOM 3047 N N . ASP B 1 101 ? -90.595 125.894 -23.176 1.00 16.29 93 ASP B N 1
ATOM 3048 C CA . ASP B 1 101 ? -91.815 125.274 -22.662 1.00 16.15 93 ASP B CA 1
ATOM 3049 C C . ASP B 1 101 ? -91.527 123.882 -22.140 1.00 15.26 93 ASP B C 1
ATOM 3050 O O . ASP B 1 101 ? -92.065 123.500 -21.093 1.00 15.16 93 ASP B O 1
ATOM 3055 N N . THR B 1 102 ? -90.702 123.099 -22.828 1.00 14.78 94 THR B N 1
ATOM 3056 C CA . THR B 1 102 ? -90.378 121.745 -22.381 1.00 14.86 94 THR B CA 1
ATOM 3057 C C . THR B 1 102 ? -89.658 121.810 -21.053 1.00 13.84 94 THR B C 1
ATOM 3058 O O . THR B 1 102 ? -89.982 121.065 -20.106 1.00 14.01 94 THR B O 1
ATOM 3062 N N . ALA B 1 103 ? -88.648 122.689 -20.967 1.00 13.50 95 ALA B N 1
ATOM 3063 C CA . ALA B 1 103 ? -87.884 122.872 -19.736 1.00 13.11 95 ALA B CA 1
ATOM 3064 C C . ALA B 1 103 ? -88.748 123.250 -18.562 1.00 13.05 95 ALA B C 1
ATOM 3065 O O . ALA B 1 103 ? -88.581 122.702 -17.459 1.00 12.41 95 ALA B O 1
ATOM 3067 N N . LYS B 1 104 ? -89.673 124.178 -18.761 1.00 13.52 96 LYS B N 1
ATOM 3068 C CA A LYS B 1 104 ? -90.501 124.677 -17.657 0.50 13.90 96 LYS B CA 1
ATOM 3069 C CA B LYS B 1 104 ? -90.471 124.654 -17.642 0.50 13.78 96 LYS B CA 1
ATOM 3070 C C . LYS B 1 104 ? -91.456 123.590 -17.172 1.00 13.50 96 LYS B C 1
ATOM 3071 O O . LYS B 1 104 ? -91.633 123.397 -15.981 1.00 12.75 96 LYS B O 1
ATOM 3082 N N . VAL B 1 105 ? -92.053 122.864 -18.096 1.00 13.25 97 VAL B N 1
ATOM 3083 C CA . VAL B 1 105 ? -92.964 121.797 -17.674 1.00 13.09 97 VAL B CA 1
ATOM 3084 C C . VAL B 1 105 ? -92.216 120.634 -17.048 1.00 12.27 97 VAL B C 1
ATOM 3085 O O . VAL B 1 105 ? -92.641 120.134 -15.994 1.00 11.67 97 VAL B O 1
ATOM 3089 N N . LEU B 1 106 ? -91.106 120.189 -17.630 1.00 12.11 98 LEU B N 1
ATOM 3090 C CA A LEU B 1 106 ? -90.408 119.077 -17.047 0.50 11.66 98 LEU B CA 1
ATOM 3091 C CA B LEU B 1 106 ? -90.313 119.117 -17.028 0.50 11.83 98 LEU B CA 1
ATOM 3092 C C . LEU B 1 106 ? -89.929 119.446 -15.622 1.00 11.66 98 LEU B C 1
ATOM 3093 O O . LEU B 1 106 ? -89.957 118.566 -14.734 1.00 11.58 98 LEU B O 1
ATOM 3102 N N . SER B 1 107 ? -89.552 120.725 -15.410 1.00 11.88 99 SER B N 1
ATOM 3103 C CA . SER B 1 107 ? -89.125 121.223 -14.091 1.00 12.44 99 SER B CA 1
ATOM 3104 C C . SER B 1 107 ? -90.226 121.151 -13.068 1.00 12.61 99 SER B C 1
ATOM 3105 O O . SER B 1 107 ? -89.941 121.132 -11.860 1.00 14.00 99 SER B O 1
ATOM 3108 N N . ARG B 1 108 ? -91.487 121.127 -13.514 1.00 11.83 100 ARG B N 1
ATOM 3109 C CA . ARG B 1 108 ? -92.620 120.954 -12.619 1.00 11.98 100 ARG B CA 1
ATOM 3110 C C . ARG B 1 108 ? -92.820 119.505 -12.162 1.00 11.51 100 ARG B C 1
ATOM 3111 O O . ARG B 1 108 ? -93.534 119.296 -11.161 1.00 12.47 100 ARG B O 1
ATOM 3119 N N . TYR B 1 109 ? -92.226 118.544 -12.849 1.00 10.72 101 TYR B N 1
ATOM 3120 C CA . TYR B 1 109 ? -92.416 117.132 -12.555 1.00 10.52 101 TYR B CA 1
ATOM 3121 C C . TYR B 1 109 ? -91.213 116.461 -11.944 1.00 10.66 101 TYR B C 1
ATOM 3122 O O . TYR B 1 109 ? -91.377 115.557 -11.106 1.00 11.71 101 TYR B O 1
ATOM 3131 N N . VAL B 1 110 ? -90.010 116.888 -12.321 1.00 10.71 102 VAL B N 1
ATOM 3132 C CA . VAL B 1 110 ? -88.783 116.200 -11.910 1.00 10.87 102 VAL B CA 1
ATOM 3133 C C . VAL B 1 110 ? -87.847 117.138 -11.181 1.00 11.13 102 VAL B C 1
ATOM 3134 O O . VAL B 1 110 ? -88.093 118.359 -11.128 1.00 11.91 102 VAL B O 1
ATOM 3138 N N . ASP B 1 111 ? -86.771 116.575 -10.629 1.00 11.23 103 ASP B N 1
ATOM 3139 C CA . ASP B 1 111 ? -85.832 117.339 -9.808 1.00 11.85 103 ASP B CA 1
ATOM 3140 C C . ASP B 1 111 ? -84.486 117.582 -10.420 1.00 11.77 103 ASP B C 1
ATOM 3141 O O . ASP B 1 111 ? -83.689 118.377 -9.894 1.00 12.58 103 ASP B O 1
ATOM 3146 N N . ALA B 1 112 ? -84.218 116.913 -11.534 1.00 11.21 104 ALA B N 1
ATOM 3147 C CA . ALA B 1 112 ? -82.982 117.110 -12.294 1.00 10.93 104 ALA B CA 1
ATOM 3148 C C . ALA B 1 112 ? -83.216 116.509 -13.670 1.00 10.84 104 ALA B C 1
ATOM 3149 O O . ALA B 1 112 ? -84.074 115.606 -13.823 1.00 10.09 104 ALA B O 1
ATOM 3151 N N . ILE B 1 113 ? -82.477 117.008 -14.644 1.00 10.84 105 ILE B N 1
ATOM 3152 C CA . ILE B 1 113 ? -82.610 116.554 -16.027 1.00 10.95 105 ILE B CA 1
ATOM 3153 C C . ILE B 1 113 ? -81.212 116.218 -16.544 1.00 11.04 105 ILE B C 1
ATOM 3154 O O . ILE B 1 113 ? -80.399 117.105 -16.716 1.00 12.87 105 ILE B O 1
ATOM 3159 N N . MET B 1 114 ? -80.967 114.956 -16.823 1.00 10.30 106 MET B N 1
ATOM 3160 C CA . MET B 1 114 ? -79.768 114.534 -17.499 1.00 10.69 106 MET B CA 1
ATOM 3161 C C . MET B 1 114 ? -80.059 114.602 -18.993 1.00 10.68 106 MET B C 1
ATOM 3162 O O . MET B 1 114 ? -81.156 114.229 -19.419 1.00 10.85 106 MET B O 1
ATOM 3167 N N . ILE B 1 115 ? -79.111 115.089 -19.786 1.00 10.57 107 ILE B N 1
ATOM 3168 C CA . ILE B 1 115 ? -79.281 115.063 -21.239 1.00 11.86 107 ILE B CA 1
ATOM 3169 C C . ILE B 1 115 ? -78.034 114.587 -21.971 1.00 12.12 107 ILE B C 1
ATOM 3170 O O . ILE B 1 115 ? -76.906 115.013 -21.690 1.00 10.72 107 ILE B O 1
ATOM 3175 N N . ARG B 1 116 ? -78.260 113.719 -22.949 1.00 12.82 108 ARG B N 1
ATOM 3176 C CA . ARG B 1 116 ? -77.251 113.325 -23.899 1.00 14.79 108 ARG B CA 1
ATOM 3177 C C . ARG B 1 116 ? -77.727 113.875 -25.218 1.00 15.18 108 ARG B C 1
ATOM 3178 O O . ARG B 1 116 ? -78.760 113.478 -25.767 1.00 13.77 108 ARG B O 1
ATOM 3186 N N . THR B 1 117 ? -76.988 114.821 -25.729 1.00 16.82 109 THR B N 1
ATOM 3187 C CA . THR B 1 117 ? -77.389 115.367 -27.006 1.00 18.70 109 THR B CA 1
ATOM 3188 C C . THR B 1 117 ? -76.250 115.473 -27.976 1.00 19.34 109 THR B C 1
ATOM 3189 O O . THR B 1 117 ? -75.145 114.944 -27.756 1.00 20.28 109 THR B O 1
ATOM 3193 N N . THR B 1 118 ? -76.581 116.013 -29.131 1.00 21.92 110 THR B N 1
ATOM 3194 C CA . THR B 1 118 ? -75.586 116.207 -30.161 1.00 23.29 110 THR B CA 1
ATOM 3195 C C . THR B 1 118 ? -75.027 117.599 -29.976 1.00 23.79 110 THR B C 1
ATOM 3196 O O . THR B 1 118 ? -73.918 117.769 -29.411 1.00 23.39 110 THR B O 1
ATOM 3200 N N . ALA B 1 119 ? -75.825 118.590 -30.369 1.00 24.52 111 ALA B N 1
ATOM 3201 C CA . ALA B 1 119 ? -75.405 119.990 -30.279 1.00 23.74 111 ALA B CA 1
ATOM 3202 C C . ALA B 1 119 ? -75.443 120.565 -28.853 1.00 21.64 111 ALA B C 1
ATOM 3203 O O . ALA B 1 119 ? -76.475 120.619 -28.194 1.00 21.89 111 ALA B O 1
ATOM 3205 N N . HIS B 1 120 ? -74.291 121.050 -28.429 1.00 19.63 112 HIS B N 1
ATOM 3206 C CA . HIS B 1 120 ? -74.129 121.653 -27.097 1.00 19.67 112 HIS B CA 1
ATOM 3207 C C . HIS B 1 120 ? -75.199 122.721 -26.834 1.00 19.44 112 HIS B C 1
ATOM 3208 O O . HIS B 1 120 ? -75.721 122.832 -25.719 1.00 17.53 112 HIS B O 1
ATOM 3215 N N . GLU B 1 121 ? -75.529 123.523 -27.844 1.00 19.46 113 GLU B N 1
ATOM 3216 C CA . GLU B 1 121 ? -76.430 124.659 -27.662 1.00 21.07 113 GLU B CA 1
ATOM 3217 C C . GLU B 1 121 ? -77.834 124.208 -27.206 1.00 20.20 113 GLU B C 1
ATOM 3218 O O . GLU B 1 121 ? -78.503 124.950 -26.509 1.00 19.39 113 GLU B O 1
ATOM 3224 N N . ARG B 1 122 ? -78.242 123.005 -27.593 1.00 20.27 114 ARG B N 1
ATOM 3225 C CA . ARG B 1 122 ? -79.569 122.467 -27.214 1.00 20.84 114 ARG B CA 1
ATOM 3226 C C . ARG B 1 122 ? -79.583 122.244 -25.700 1.00 19.07 114 ARG B C 1
ATOM 3227 O O . ARG B 1 122 ? -80.576 122.571 -25.017 1.00 18.62 114 ARG B O 1
ATOM 3235 N N . MET B 1 123 ? -78.490 121.690 -25.177 1.00 17.53 115 MET B N 1
ATOM 3236 C CA A MET B 1 123 ? -78.343 121.525 -23.728 0.50 17.49 115 MET B CA 1
ATOM 3237 C CA B MET B 1 123 ? -78.365 121.544 -23.729 0.50 15.76 115 MET B CA 1
ATOM 3238 C C . MET B 1 123 ? -78.325 122.894 -23.030 1.00 16.66 115 MET B C 1
ATOM 3239 O O . MET B 1 123 ? -78.942 123.084 -21.971 1.00 15.53 115 MET B O 1
ATOM 3248 N N . LEU B 1 124 ? -77.607 123.863 -23.594 1.00 16.77 116 LEU B N 1
ATOM 3249 C CA . LEU B 1 124 ? -77.588 125.181 -22.965 1.00 17.45 116 LEU B CA 1
ATOM 3250 C C . LEU B 1 124 ? -78.954 125.865 -22.919 1.00 18.28 116 LEU B C 1
ATOM 3251 O O . LEU B 1 124 ? -79.279 126.521 -21.940 1.00 18.68 116 LEU B O 1
ATOM 3256 N N . GLU B 1 125 ? -79.759 125.709 -23.967 1.00 18.80 117 GLU B N 1
ATOM 3257 C CA . GLU B 1 125 ? -81.083 126.290 -23.959 1.00 19.57 117 GLU B CA 1
ATOM 3258 C C . GLU B 1 125 ? -81.976 125.598 -22.914 1.00 18.30 117 GLU B C 1
ATOM 3259 O O . GLU B 1 125 ? -82.741 126.263 -22.224 1.00 18.48 117 GLU B O 1
ATOM 3265 N N . LEU B 1 126 ? -81.835 124.291 -22.778 1.00 17.37 118 LEU B N 1
ATOM 3266 C CA . LEU B 1 126 ? -82.598 123.556 -21.772 1.00 16.81 118 LEU B CA 1
ATOM 3267 C C . LEU B 1 126 ? -82.243 124.102 -20.396 1.00 17.06 118 LEU B C 1
ATOM 3268 O O . LEU B 1 126 ? -83.118 124.410 -19.580 1.00 16.68 118 LEU B O 1
ATOM 3273 N N . ALA B 1 127 ? -80.946 124.248 -20.129 1.00 16.12 119 ALA B N 1
ATOM 3274 C CA . ALA B 1 127 ? -80.505 124.761 -18.838 1.00 16.49 119 ALA B CA 1
ATOM 3275 C C . ALA B 1 127 ? -80.942 126.201 -18.581 1.00 18.08 119 ALA B C 1
ATOM 3276 O O . ALA B 1 127 ? -81.251 126.561 -17.462 1.00 19.26 119 ALA B O 1
ATOM 3278 N N . GLU B 1 128 ? -80.971 127.019 -19.626 1.00 18.51 120 GLU B N 1
ATOM 3279 C CA . GLU B 1 128 ? -81.396 128.409 -19.486 1.00 20.45 120 GLU B CA 1
ATOM 3280 C C . GLU B 1 128 ? -82.785 128.523 -18.861 1.00 19.79 120 GLU B C 1
ATOM 3281 O O . GLU B 1 128 ? -83.021 129.372 -18.005 1.00 20.53 120 GLU B O 1
ATOM 3287 N N . TYR B 1 129 ? -83.696 127.649 -19.293 1.00 18.33 121 TYR B N 1
ATOM 3288 C CA . TYR B 1 129 ? -85.101 127.768 -18.923 1.00 18.06 121 TYR B CA 1
ATOM 3289 C C . TYR B 1 129 ? -85.532 126.795 -17.837 1.00 16.95 121 TYR B C 1
ATOM 3290 O O . TYR B 1 129 ? -86.581 126.977 -17.246 1.00 17.39 121 TYR B O 1
ATOM 3299 N N . ALA B 1 130 ? -84.720 125.785 -17.556 1.00 15.54 122 ALA B N 1
ATOM 3300 C CA . ALA B 1 130 ? -85.048 124.842 -16.492 1.00 14.92 122 ALA B CA 1
ATOM 3301 C C . ALA B 1 130 ? -84.926 125.492 -15.129 1.00 15.53 122 ALA B C 1
ATOM 3302 O O . ALA B 1 130 ? -84.095 126.369 -14.930 1.00 16.85 122 ALA B O 1
ATOM 3304 N N . THR B 1 131 ? -85.738 125.047 -14.176 1.00 15.40 123 THR B N 1
ATOM 3305 C CA . THR B 1 131 ? -85.656 125.523 -12.799 1.00 16.39 123 THR B CA 1
ATOM 3306 C C . THR B 1 131 ? -85.084 124.459 -11.878 1.00 15.84 123 THR B C 1
ATOM 3307 O O . THR B 1 131 ? -85.144 124.564 -10.649 1.00 17.22 123 THR B O 1
ATOM 3311 N N . VAL B 1 132 ? -84.582 123.396 -12.497 1.00 14.11 124 VAL B N 1
ATOM 3312 C CA . VAL B 1 132 ? -83.875 122.317 -11.822 1.00 13.83 124 VAL B CA 1
ATOM 3313 C C . VAL B 1 132 ? -82.552 122.091 -12.556 1.00 13.17 124 VAL B C 1
ATOM 3314 O O . VAL B 1 132 ? -82.396 122.487 -13.694 1.00 12.87 124 VAL B O 1
ATOM 3318 N N . PRO B 1 133 ? -81.592 121.403 -11.921 1.00 12.96 125 PRO B N 1
ATOM 3319 C CA . PRO B 1 133 ? -80.280 121.200 -12.559 1.00 12.75 125 PRO B CA 1
ATOM 3320 C C . PRO B 1 133 ? -80.347 120.365 -13.814 1.00 12.37 125 PRO B C 1
ATOM 3321 O O . PRO B 1 133 ? -81.063 119.339 -13.836 1.00 12.28 125 PRO B O 1
ATOM 3325 N N . VAL B 1 134 ? -79.541 120.760 -14.783 1.00 12.54 126 VAL B N 1
ATOM 3326 C CA . VAL B 1 134 ? -79.337 120.040 -16.036 1.00 12.12 126 VAL B CA 1
ATOM 3327 C C . VAL B 1 134 ? -77.925 119.491 -16.004 1.00 11.90 126 VAL B C 1
ATOM 3328 O O . VAL B 1 134 ? -76.991 120.222 -15.627 1.00 11.91 126 VAL B O 1
ATOM 3332 N N . ILE B 1 135 ? -77.783 118.215 -16.336 1.00 10.77 127 ILE B N 1
ATOM 3333 C CA . ILE B 1 135 ? -76.511 117.502 -16.272 1.00 10.53 127 ILE B CA 1
ATOM 3334 C C . ILE B 1 135 ? -76.146 117.022 -17.676 1.00 10.46 127 ILE B C 1
ATOM 3335 O O . ILE B 1 135 ? -76.927 116.353 -18.345 1.00 10.22 127 ILE B O 1
ATOM 3340 N N . ASN B 1 136 ? -74.939 117.376 -18.100 1.00 10.24 128 ASN B N 1
ATOM 3341 C CA . ASN B 1 136 ? -74.375 116.956 -19.397 1.00 10.52 128 ASN B CA 1
ATOM 3342 C C . ASN B 1 136 ? -73.909 115.510 -19.293 1.00 10.50 128 ASN B C 1
ATOM 3343 O O . ASN B 1 136 ? -72.819 115.236 -18.745 1.00 10.50 128 ASN B O 1
ATOM 3348 N N . ALA B 1 137 ? -74.712 114.575 -19.814 1.00 11.29 129 ALA B N 1
ATOM 3349 C CA . ALA B 1 137 ? -74.348 113.168 -19.775 1.00 12.16 129 ALA B CA 1
ATOM 3350 C C . ALA B 1 137 ? -73.218 112.895 -20.719 1.00 13.86 129 ALA B C 1
ATOM 3351 O O . ALA B 1 137 ? -72.355 112.072 -20.381 1.00 15.26 129 ALA B O 1
ATOM 3353 N N . LEU B 1 138 ? -73.277 113.551 -21.890 1.00 13.46 130 LEU B N 1
ATOM 3354 C CA . LEU B 1 138 ? -72.274 113.775 -22.912 1.00 14.73 130 LEU B CA 1
ATOM 3355 C C . LEU B 1 138 ? -72.891 114.516 -24.138 1.00 14.80 130 LEU B C 1
ATOM 3356 O O . LEU B 1 138 ? -74.119 114.482 -24.394 1.00 14.13 130 LEU B O 1
ATOM 3361 N N . THR B 1 139 ? -72.042 115.224 -24.873 1.00 15.43 131 THR B N 1
ATOM 3362 C CA . THR B 1 139 ? -72.408 115.848 -26.129 1.00 16.52 131 THR B CA 1
ATOM 3363 C C . THR B 1 139 ? -71.347 115.422 -27.162 1.00 18.02 131 THR B C 1
ATOM 3364 O O . THR B 1 139 ? -70.430 114.681 -26.851 1.00 19.42 131 THR B O 1
ATOM 3368 N N . ASP B 1 140 ? -71.500 115.838 -28.399 1.00 21.20 132 ASP B N 1
ATOM 3369 C CA . ASP B 1 140 ? -70.419 115.477 -29.323 1.00 22.27 132 ASP B CA 1
ATOM 3370 C C . ASP B 1 140 ? -69.168 116.287 -29.040 1.00 21.56 132 ASP B C 1
ATOM 3371 O O . ASP B 1 140 ? -68.111 115.922 -29.545 1.00 23.37 132 ASP B O 1
ATOM 3376 N N . ASP B 1 141 ? -69.285 117.361 -28.240 1.00 19.50 133 ASP B N 1
ATOM 3377 C CA . ASP B 1 141 ? -68.151 118.253 -27.923 1.00 19.14 133 ASP B CA 1
ATOM 3378 C C . ASP B 1 141 ? -67.432 117.961 -26.604 1.00 16.54 133 ASP B C 1
ATOM 3379 O O . ASP B 1 141 ? -66.218 118.154 -26.517 1.00 15.25 133 ASP B O 1
ATOM 3384 N N . THR B 1 142 ? -68.158 117.526 -25.575 1.00 13.79 134 THR B N 1
ATOM 3385 C CA . THR B 1 142 ? -67.511 117.260 -24.286 1.00 13.02 134 THR B CA 1
ATOM 3386 C C . THR B 1 142 ? -68.137 116.051 -23.583 1.00 11.68 134 THR B C 1
ATOM 3387 O O . THR B 1 142 ? -69.237 115.599 -23.924 1.00 11.43 134 THR B O 1
ATOM 3391 N N . HIS B 1 143 ? -67.420 115.555 -22.576 1.00 11.15 135 HIS B N 1
ATOM 3392 C CA . HIS B 1 143 ? -67.865 114.380 -21.799 1.00 10.96 135 HIS B CA 1
ATOM 3393 C C . HIS B 1 143 ? -67.340 114.493 -20.379 1.00 10.49 135 HIS B C 1
ATOM 3394 O O . HIS B 1 143 ? -66.489 113.728 -19.953 1.00 11.00 135 HIS B O 1
ATOM 3401 N N . PRO B 1 144 ? -67.842 115.475 -19.638 1.00 10.42 136 PRO B N 1
ATOM 3402 C CA . PRO B 1 144 ? -67.308 115.697 -18.295 1.00 10.06 136 PRO B CA 1
ATOM 3403 C C . PRO B 1 144 ? -67.490 114.510 -17.333 1.00 10.10 136 PRO B C 1
ATOM 3404 O O . PRO B 1 144 ? -66.621 114.273 -16.496 1.00 10.34 136 PRO B O 1
ATOM 3408 N N . CYS B 1 145 ? -68.585 113.779 -17.448 1.00 9.98 137 CYS B N 1
ATOM 3409 C CA . CYS B 1 145 ? -68.798 112.641 -16.542 1.00 9.96 137 CYS B CA 1
ATOM 3410 C C . CYS B 1 145 ? -67.763 111.551 -16.741 1.00 9.66 137 CYS B C 1
ATOM 3411 O O . CYS B 1 145 ? -67.292 110.958 -15.792 1.00 10.05 137 CYS B O 1
ATOM 3414 N N . GLN B 1 146 ? -67.428 111.249 -17.986 1.00 9.41 138 GLN B N 1
ATOM 3415 C CA . GLN B 1 146 ? -66.401 110.248 -18.245 1.00 9.96 138 GLN B CA 1
ATOM 3416 C C . GLN B 1 146 ? -65.090 110.645 -17.585 1.00 10.14 138 GLN B C 1
ATOM 3417 O O . GLN B 1 146 ? -64.371 109.817 -17.030 1.00 9.93 138 GLN B O 1
ATOM 3423 N N . ILE B 1 147 ? -64.728 111.905 -17.709 1.00 9.75 139 ILE B N 1
ATOM 3424 C CA . ILE B 1 147 ? -63.452 112.338 -17.169 1.00 10.05 139 ILE B CA 1
ATOM 3425 C C . ILE B 1 147 ? -63.463 112.370 -15.649 1.00 9.76 139 ILE B C 1
ATOM 3426 O O . ILE B 1 147 ? -62.450 112.049 -15.022 1.00 9.88 139 ILE B O 1
ATOM 3431 N N . MET B 1 148 ? -64.590 112.718 -15.033 1.00 9.53 140 MET B N 1
ATOM 3432 C CA . MET B 1 148 ? -64.655 112.581 -13.577 1.00 9.67 140 MET B CA 1
ATOM 3433 C C . MET B 1 148 ? -64.410 111.110 -13.162 1.00 9.60 140 MET B C 1
ATOM 3434 O O . MET B 1 148 ? -63.693 110.841 -12.180 1.00 9.15 140 MET B O 1
ATOM 3439 N N . ALA B 1 149 ? -65.028 110.177 -13.885 1.00 8.94 141 ALA B N 1
ATOM 3440 C CA . ALA B 1 149 ? -64.748 108.763 -13.629 1.00 8.93 141 ALA B CA 1
ATOM 3441 C C . ALA B 1 149 ? -63.263 108.422 -13.821 1.00 9.47 141 ALA B C 1
ATOM 3442 O O . ALA B 1 149 ? -62.683 107.682 -13.013 1.00 10.10 141 ALA B O 1
ATOM 3444 N N . ASP B 1 150 ? -62.635 108.983 -14.857 1.00 9.30 142 ASP B N 1
ATOM 3445 C CA . ASP B 1 150 ? -61.218 108.732 -15.109 1.00 9.91 142 ASP B CA 1
ATOM 3446 C C . ASP B 1 150 ? -60.303 109.254 -13.993 1.00 10.32 142 ASP B C 1
ATOM 3447 O O . ASP B 1 150 ? -59.344 108.594 -13.602 1.00 10.21 142 ASP B O 1
ATOM 3452 N N . VAL B 1 151 ? -60.549 110.461 -13.526 1.00 10.07 143 VAL B N 1
ATOM 3453 C CA . VAL B 1 151 ? -59.750 111.036 -12.442 1.00 10.72 143 VAL B CA 1
ATOM 3454 C C . VAL B 1 151 ? -59.935 110.239 -11.160 1.00 10.55 143 VAL B C 1
ATOM 3455 O O . VAL B 1 151 ? -58.957 109.920 -10.492 1.00 11.12 143 VAL B O 1
ATOM 3459 N N . LEU B 1 152 ? -61.178 109.850 -10.841 1.00 10.07 144 LEU B N 1
ATOM 3460 C CA . LEU B 1 152 ? -61.420 109.001 -9.683 1.00 10.20 144 LEU B CA 1
ATOM 3461 C C . LEU B 1 152 ? -60.643 107.687 -9.791 1.00 10.21 144 LEU B C 1
ATOM 3462 O O . LEU B 1 152 ? -59.993 107.257 -8.824 1.00 10.69 144 LEU B O 1
ATOM 3467 N N . THR B 1 153 ? -60.637 107.087 -10.979 1.00 9.70 145 THR B N 1
ATOM 3468 C CA . THR B 1 153 ? -59.955 105.809 -11.162 1.00 10.17 145 THR B CA 1
ATOM 3469 C C . THR B 1 153 ? -58.461 105.978 -10.992 1.00 10.58 145 THR B C 1
ATOM 3470 O O . THR B 1 153 ? -57.812 105.153 -10.342 1.00 11.53 145 THR B O 1
ATOM 3474 N N . TYR B 1 154 ? -57.914 107.050 -11.578 1.00 10.51 146 TYR B N 1
ATOM 3475 C CA . TYR B 1 154 ? -56.476 107.325 -11.455 1.00 11.27 146 TYR B CA 1
ATOM 3476 C C . TYR B 1 154 ? -56.093 107.380 -9.975 1.00 11.64 146 TYR B C 1
ATOM 3477 O O . TYR B 1 154 ? -55.145 106.721 -9.535 1.00 12.26 146 TYR B O 1
ATOM 3486 N N . GLU B 1 155 ? -56.825 108.186 -9.207 1.00 11.78 147 GLU B N 1
ATOM 3487 C CA . GLU B 1 155 ? -56.473 108.392 -7.808 1.00 12.54 147 GLU B CA 1
ATOM 3488 C C . GLU B 1 155 ? -56.614 107.141 -6.959 1.00 12.74 147 GLU B C 1
ATOM 3489 O O . GLU B 1 155 ? -55.772 106.885 -6.098 1.00 12.85 147 GLU B O 1
ATOM 3495 N N . GLU B 1 156 ? -57.620 106.321 -7.235 1.00 11.87 148 GLU B N 1
ATOM 3496 C CA . GLU B 1 156 ? -57.753 105.064 -6.509 1.00 12.61 148 GLU B CA 1
ATOM 3497 C C . GLU B 1 156 ? -56.562 104.159 -6.738 1.00 13.17 148 GLU B C 1
ATOM 3498 O O . GLU B 1 156 ? -56.101 103.477 -5.827 1.00 14.86 148 GLU B O 1
ATOM 3504 N N . HIS B 1 157 ? -56.038 104.153 -7.946 1.00 12.73 149 HIS B N 1
ATOM 3505 C CA . HIS B 1 157 ? -54.923 103.258 -8.277 1.00 13.70 149 HIS B CA 1
ATOM 3506 C C . HIS B 1 157 ? -53.550 103.848 -7.971 1.00 14.75 149 HIS B C 1
ATOM 3507 O O . HIS B 1 157 ? -52.610 103.101 -7.730 1.00 16.40 149 HIS B O 1
ATOM 3514 N N . ARG B 1 158 ? -53.392 105.163 -8.091 1.00 14.23 150 ARG B N 1
ATOM 3515 C CA . ARG B 1 158 ? -52.060 105.775 -8.102 1.00 15.24 150 ARG B CA 1
ATOM 3516 C C . ARG B 1 158 ? -51.916 107.013 -7.247 1.00 15.04 150 ARG B C 1
ATOM 3517 O O . ARG B 1 158 ? -50.839 107.624 -7.201 1.00 16.37 150 ARG B O 1
ATOM 3525 N N . GLY B 1 159 ? -52.948 107.370 -6.511 1.00 14.52 151 GLY B N 1
ATOM 3526 C CA . GLY B 1 159 ? -52.879 108.511 -5.624 1.00 15.13 151 GLY B CA 1
ATOM 3527 C C . GLY B 1 159 ? -53.169 109.836 -6.284 1.00 15.38 151 GLY B C 1
ATOM 3528 O O . GLY B 1 159 ? -53.637 109.890 -7.438 1.00 13.87 151 GLY B O 1
ATOM 3529 N N . PRO B 1 160 ? -52.871 110.953 -5.589 1.00 16.61 152 PRO B N 1
ATOM 3530 C CA . PRO B 1 160 ? -53.303 112.258 -6.059 1.00 16.59 152 PRO B CA 1
ATOM 3531 C C . PRO B 1 160 ? -52.815 112.506 -7.481 1.00 15.86 152 PRO B C 1
ATOM 3532 O O . PRO B 1 160 ? -51.656 112.177 -7.824 1.00 16.21 152 PRO B O 1
ATOM 3536 N N . ILE B 1 161 ? -53.706 113.066 -8.291 1.00 14.85 153 ILE B N 1
ATOM 3537 C CA . ILE B 1 161 ? -53.407 113.283 -9.696 1.00 14.60 153 ILE B CA 1
ATOM 3538 C C . ILE B 1 161 ? -52.544 114.523 -9.938 1.00 15.37 153 ILE B C 1
ATOM 3539 O O . ILE B 1 161 ? -52.013 114.691 -11.025 1.00 15.41 153 ILE B O 1
ATOM 3544 N N . LYS B 1 162 ? -52.450 115.403 -8.957 1.00 16.70 154 LYS B N 1
ATOM 3545 C CA . LYS B 1 162 ? -51.752 116.686 -9.181 1.00 18.64 154 LYS B CA 1
ATOM 3546 C C . LYS B 1 162 ? -50.350 116.451 -9.748 1.00 18.70 154 LYS B C 1
ATOM 3547 O O . LYS B 1 162 ? -49.572 115.659 -9.208 1.00 18.29 154 LYS B O 1
ATOM 3553 N N . GLY B 1 163 ? -50.030 117.150 -10.837 1.00 18.21 155 GLY B N 1
ATOM 3554 C CA . GLY B 1 163 ? -48.702 117.116 -11.428 1.00 19.26 155 GLY B CA 1
ATOM 3555 C C . GLY B 1 163 ? -48.395 115.929 -12.303 1.00 19.04 155 GLY B C 1
ATOM 3556 O O . GLY B 1 163 ? -47.315 115.871 -12.881 1.00 20.48 155 GLY B O 1
ATOM 3557 N N . LYS B 1 164 ? -49.328 114.986 -12.434 1.00 17.75 156 LYS B N 1
ATOM 3558 C CA . LYS B 1 164 ? -49.094 113.809 -13.262 1.00 17.83 156 LYS B CA 1
ATOM 3559 C C . LYS B 1 164 ? -49.248 114.193 -14.726 1.00 17.41 156 LYS B C 1
ATOM 3560 O O . LYS B 1 164 ? -49.727 115.267 -15.026 1.00 17.44 156 LYS B O 1
ATOM 3566 N N . THR B 1 165 ? -48.855 113.289 -15.614 1.00 17.28 157 THR B N 1
ATOM 3567 C CA . THR B 1 165 ? -48.973 113.510 -17.050 1.00 17.52 157 THR B CA 1
ATOM 3568 C C . THR B 1 165 ? -49.769 112.395 -17.707 1.00 16.47 157 THR B C 1
ATOM 3569 O O . THR B 1 165 ? -49.429 111.221 -17.574 1.00 16.82 157 THR B O 1
ATOM 3573 N N . PHE B 1 166 ? -50.856 112.763 -18.399 1.00 15.65 158 PHE B N 1
ATOM 3574 C CA . PHE B 1 166 ? -51.635 111.814 -19.174 1.00 15.28 158 PHE B CA 1
ATOM 3575 C C . PHE B 1 166 ? -51.261 112.059 -20.623 1.00 15.43 158 PHE B C 1
ATOM 3576 O O . PHE B 1 166 ? -51.017 113.210 -20.999 1.00 16.35 158 PHE B O 1
ATOM 3584 N N . ALA B 1 167 ? -51.196 110.993 -21.404 1.00 15.39 159 ALA B N 1
ATOM 3585 C CA . ALA B 1 167 ? -50.901 111.090 -22.835 1.00 15.65 159 ALA B CA 1
ATOM 3586 C C . ALA B 1 167 ? -52.095 110.512 -23.608 1.00 15.50 159 ALA B C 1
ATOM 3587 O O . ALA B 1 167 ? -52.462 109.371 -23.415 1.00 15.74 159 ALA B O 1
ATOM 3589 N N . TRP B 1 168 ? -52.680 111.325 -24.471 1.00 15.28 160 TRP B N 1
ATOM 3590 C CA . TRP B 1 168 ? -53.768 110.921 -25.354 1.00 15.19 160 TRP B CA 1
ATOM 3591 C C . TRP B 1 168 ? -53.207 110.592 -26.734 1.00 16.04 160 TRP B C 1
ATOM 3592 O O . TRP B 1 168 ? -52.476 111.415 -27.307 1.00 16.82 160 TRP B O 1
ATOM 3603 N N . MET B 1 169 ? -53.548 109.407 -27.247 1.00 16.35 161 MET B N 1
ATOM 3604 C CA . MET B 1 169 ? -53.149 108.967 -28.590 1.00 18.11 161 MET B CA 1
ATOM 3605 C C . MET B 1 169 ? -54.326 109.047 -29.551 1.00 17.89 161 MET B C 1
ATOM 3606 O O . MET B 1 169 ? -55.384 108.456 -29.306 1.00 16.70 161 MET B O 1
ATOM 3611 N N A GLY B 1 170 ? -54.152 109.756 -30.672 0.50 18.38 162 GLY B N 1
ATOM 3612 N N B GLY B 1 170 ? -54.087 109.722 -30.670 0.50 18.38 162 GLY B N 1
ATOM 3613 C CA A GLY B 1 170 ? -55.166 109.778 -31.733 0.50 18.69 162 GLY B CA 1
ATOM 3614 C CA B GLY B 1 170 ? -55.087 109.908 -31.689 0.50 18.67 162 GLY B CA 1
ATOM 3615 C C A GLY B 1 170 ? -55.508 111.127 -32.372 0.50 19.17 162 GLY B C 1
ATOM 3616 C C B GLY B 1 170 ? -55.622 111.328 -31.711 0.50 18.87 162 GLY B C 1
ATOM 3617 O O A GLY B 1 170 ? -54.689 111.730 -33.016 0.50 19.52 162 GLY B O 1
ATOM 3618 O O B GLY B 1 170 ? -55.053 112.255 -31.120 0.50 18.63 162 GLY B O 1
ATOM 3619 N N . ASP B 1 171 ? -56.771 111.509 -32.324 1.00 19.28 163 ASP B N 1
ATOM 3620 C CA A ASP B 1 171 ? -57.235 112.855 -32.613 0.50 19.26 163 ASP B CA 1
ATOM 3621 C CA B ASP B 1 171 ? -57.192 112.867 -32.595 0.50 19.30 163 ASP B CA 1
ATOM 3622 C C . ASP B 1 171 ? -58.215 113.230 -31.522 1.00 18.32 163 ASP B C 1
ATOM 3623 O O . ASP B 1 171 ? -58.667 112.371 -30.745 1.00 17.52 163 ASP B O 1
ATOM 3632 N N . GLY B 1 172 ? -58.561 114.502 -31.449 1.00 18.64 164 GLY B N 1
ATOM 3633 C CA . GLY B 1 172 ? -59.482 114.960 -30.419 1.00 18.44 164 GLY B CA 1
ATOM 3634 C C . GLY B 1 172 ? -60.902 114.474 -30.582 1.00 17.60 164 GLY B C 1
ATOM 3635 O O . GLY B 1 172 ? -61.378 114.133 -31.673 1.00 18.80 164 GLY B O 1
ATOM 3636 N N . ASN B 1 173 ? -61.598 114.480 -29.457 1.00 15.92 165 ASN B N 1
ATOM 3637 C CA . ASN B 1 173 ? -63.002 114.215 -29.407 1.00 15.54 165 ASN B CA 1
ATOM 3638 C C . ASN B 1 173 ? -63.541 114.748 -28.071 1.00 14.49 165 ASN B C 1
ATOM 3639 O O . ASN B 1 173 ? -62.810 115.412 -27.334 1.00 14.14 165 ASN B O 1
ATOM 3644 N N . ASN B 1 174 ? -64.808 114.455 -27.803 1.00 14.58 166 ASN B N 1
ATOM 3645 C CA . ASN B 1 174 ? -65.484 114.921 -26.605 1.00 14.30 166 ASN B CA 1
ATOM 3646 C C . ASN B 1 174 ? -64.734 114.567 -25.319 1.00 13.46 166 ASN B C 1
ATOM 3647 O O . ASN B 1 174 ? -64.620 115.393 -24.417 1.00 13.00 166 ASN B O 1
ATOM 3652 N N . VAL B 1 175 ? -64.224 113.350 -25.234 1.00 12.71 167 VAL B N 1
ATOM 3653 C CA . VAL B 1 175 ? -63.528 112.871 -24.042 1.00 12.69 167 VAL B CA 1
ATOM 3654 C C . VAL B 1 175 ? -62.203 113.633 -23.863 1.00 12.31 167 VAL B C 1
ATOM 3655 O O . VAL B 1 175 ? -61.898 114.109 -22.773 1.00 11.64 167 VAL B O 1
ATOM 3659 N N . LEU B 1 176 ? -61.428 113.785 -24.927 1.00 12.20 168 LEU B N 1
ATOM 3660 C CA . LEU B 1 176 ? -60.168 114.533 -24.846 1.00 12.97 168 LEU B CA 1
ATOM 3661 C C . LEU B 1 176 ? -60.441 115.981 -24.476 1.00 12.58 168 LEU B C 1
ATOM 3662 O O . LEU B 1 176 ? -59.699 116.563 -23.668 1.00 12.42 168 LEU B O 1
ATOM 3667 N N . HIS B 1 177 ? -61.498 116.580 -25.038 1.00 12.33 169 HIS B N 1
ATOM 3668 C CA . HIS B 1 177 ? -61.836 117.960 -24.683 1.00 12.87 169 HIS B CA 1
ATOM 3669 C C . HIS B 1 177 ? -62.042 118.118 -23.189 1.00 12.35 169 HIS B C 1
ATOM 3670 O O . HIS B 1 177 ? -61.586 119.103 -22.591 1.00 13.26 169 HIS B O 1
ATOM 3677 N N . SER B 1 178 ? -62.776 117.193 -22.580 1.00 11.29 170 SER B N 1
ATOM 3678 C CA . SER B 1 178 ? -62.982 117.291 -21.140 1.00 10.76 170 SER B CA 1
ATOM 3679 C C . SER B 1 178 ? -61.710 116.941 -20.374 1.00 11.03 170 SER B C 1
ATOM 3680 O O . SER B 1 178 ? -61.506 117.435 -19.261 1.00 11.06 170 SER B O 1
ATOM 3683 N N . LEU B 1 179 ? -60.890 116.033 -20.894 1.00 11.00 171 LEU B N 1
ATOM 3684 C CA . LEU B 1 179 ? -59.642 115.696 -20.229 1.00 11.61 171 LEU B CA 1
ATOM 3685 C C . LEU B 1 179 ? -58.733 116.921 -20.118 1.00 12.13 171 LEU B C 1
ATOM 3686 O O . LEU B 1 179 ? -58.125 117.148 -19.089 1.00 12.00 171 LEU B O 1
ATOM 3691 N N . VAL B 1 180 ? -58.637 117.692 -21.183 1.00 12.60 172 VAL B N 1
ATOM 3692 C CA A VAL B 1 180 ? -57.905 118.962 -21.204 0.50 13.15 172 VAL B CA 1
ATOM 3693 C CA B VAL B 1 180 ? -57.817 118.904 -21.073 0.50 13.19 172 VAL B CA 1
ATOM 3694 C C . VAL B 1 180 ? -58.427 119.908 -20.100 1.00 13.32 172 VAL B C 1
ATOM 3695 O O . VAL B 1 180 ? -57.669 120.552 -19.351 1.00 13.67 172 VAL B O 1
ATOM 3702 N N . GLU B 1 181 ? -59.750 120.026 -20.021 1.00 12.89 173 GLU B N 1
ATOM 3703 C CA . GLU B 1 181 ? -60.361 120.878 -18.975 1.00 13.40 173 GLU B CA 1
ATOM 3704 C C . GLU B 1 181 ? -60.000 120.367 -17.581 1.00 13.35 173 GLU B C 1
ATOM 3705 O O . GLU B 1 181 ? -59.709 121.142 -16.674 1.00 14.15 173 GLU B O 1
ATOM 3711 N N . ALA B 1 182 ? -60.028 119.055 -17.390 1.00 12.68 174 ALA B N 1
ATOM 3712 C CA . ALA B 1 182 ? -59.648 118.454 -16.117 1.00 12.70 174 ALA B CA 1
ATOM 3713 C C . ALA B 1 182 ? -58.203 118.731 -15.720 1.00 13.31 174 ALA B C 1
ATOM 3714 O O . ALA B 1 182 ? -57.903 118.882 -14.530 1.00 13.50 174 ALA B O 1
ATOM 3716 N N . ALA B 1 183 ? -57.311 118.763 -16.692 1.00 13.78 175 ALA B N 1
ATOM 3717 C CA . ALA B 1 183 ? -55.892 119.051 -16.422 1.00 14.43 175 ALA B CA 1
ATOM 3718 C C . ALA B 1 183 ? -55.769 120.421 -15.772 1.00 15.09 175 ALA B C 1
ATOM 3719 O O . ALA B 1 183 ? -54.933 120.620 -14.884 1.00 15.67 175 ALA B O 1
ATOM 3721 N N . ALA B 1 184 ? -56.631 121.348 -16.159 1.00 15.06 176 ALA B N 1
ATOM 3722 C CA . ALA B 1 184 ? -56.654 122.654 -15.527 1.00 16.01 176 ALA B CA 1
ATOM 3723 C C . ALA B 1 184 ? -57.276 122.550 -14.149 1.00 15.76 176 ALA B C 1
ATOM 3724 O O . ALA B 1 184 ? -56.682 122.977 -13.178 1.00 16.33 176 ALA B O 1
ATOM 3726 N N . ARG B 1 185 ? -58.460 121.947 -14.064 1.00 15.32 177 ARG B N 1
ATOM 3727 C CA . ARG B 1 185 ? -59.182 121.881 -12.790 1.00 15.77 177 ARG B CA 1
ATOM 3728 C C . ARG B 1 185 ? -58.484 121.110 -11.678 1.00 15.73 177 ARG B C 1
ATOM 3729 O O . ARG B 1 185 ? -58.635 121.436 -10.488 1.00 16.69 177 ARG B O 1
ATOM 3737 N N . PHE B 1 186 ? -57.764 120.060 -12.049 1.00 15.89 178 PHE B N 1
ATOM 3738 C CA . PHE B 1 186 ? -57.102 119.188 -11.087 1.00 16.07 178 PHE B CA 1
ATOM 3739 C C . PHE B 1 186 ? -55.574 119.305 -11.150 1.00 17.05 178 PHE B C 1
ATOM 3740 O O . PHE B 1 186 ? -54.873 118.454 -10.594 1.00 17.21 178 PHE B O 1
ATOM 3748 N N . ASP B 1 187 ? -55.058 120.314 -11.858 1.00 17.39 179 ASP B N 1
ATOM 3749 C CA A ASP B 1 187 ? -53.630 120.647 -11.842 0.50 18.24 179 ASP B CA 1
ATOM 3750 C CA B ASP B 1 187 ? -53.631 120.656 -11.834 0.50 18.33 179 ASP B CA 1
ATOM 3751 C C . ASP B 1 187 ? -52.722 119.511 -12.305 1.00 18.00 179 ASP B C 1
ATOM 3752 O O . ASP B 1 187 ? -51.806 119.078 -11.594 1.00 18.94 179 ASP B O 1
ATOM 3761 N N . PHE B 1 188 ? -52.955 119.026 -13.521 1.00 16.90 180 PHE B N 1
ATOM 3762 C CA . PHE B 1 188 ? -52.070 118.033 -14.124 1.00 16.56 180 PHE B CA 1
ATOM 3763 C C . PHE B 1 188 ? -51.807 118.380 -15.572 1.00 16.95 180 PHE B C 1
ATOM 3764 O O . PHE B 1 188 ? -52.141 119.483 -16.010 1.00 17.82 180 PHE B O 1
ATOM 3772 N N . ASN B 1 189 ? -51.096 117.506 -16.264 1.00 17.13 181 ASN B N 1
ATOM 3773 C CA . ASN B 1 189 ? -50.620 117.800 -17.614 1.00 18.14 181 ASN B CA 1
ATOM 3774 C C . ASN B 1 189 ? -51.152 116.804 -18.600 1.00 16.99 181 ASN B C 1
ATOM 3775 O O . ASN B 1 189 ? -51.370 115.641 -18.240 1.00 15.88 181 ASN B O 1
ATOM 3780 N N . VAL B 1 190 ? -51.326 117.232 -19.859 1.00 17.29 182 VAL B N 1
ATOM 3781 C CA . VAL B 1 190 ? -51.709 116.317 -20.908 1.00 17.20 182 VAL B CA 1
ATOM 3782 C C . VAL B 1 190 ? -50.829 116.516 -22.137 1.00 17.89 182 VAL B C 1
ATOM 3783 O O . VAL B 1 190 ? -50.617 117.629 -22.578 1.00 18.18 182 VAL B O 1
ATOM 3787 N N . ASN B 1 191 ? -50.310 115.412 -22.636 1.00 18.03 183 ASN B N 1
ATOM 3788 C CA . ASN B 1 191 ? -49.595 115.348 -23.904 1.00 18.58 183 ASN B CA 1
ATOM 3789 C C . ASN B 1 191 ? -50.520 114.716 -24.913 1.00 18.03 183 ASN B C 1
ATOM 3790 O O . ASN B 1 191 ? -51.157 113.695 -24.612 1.00 17.53 183 ASN B O 1
ATOM 3795 N N . ILE B 1 192 ? -50.613 115.300 -26.099 1.00 17.93 184 ILE B N 1
ATOM 3796 C CA . ILE B 1 192 ? -51.617 114.870 -27.078 1.00 18.19 184 ILE B CA 1
ATOM 3797 C C . ILE B 1 192 ? -50.870 114.538 -28.355 1.00 19.61 184 ILE B C 1
ATOM 3798 O O . ILE B 1 192 ? -50.255 115.443 -28.941 1.00 20.53 184 ILE B O 1
ATOM 3803 N N . ALA B 1 193 ? -50.878 113.267 -28.767 1.00 19.31 185 ALA B N 1
ATOM 3804 C CA . ALA B 1 193 ? -50.203 112.826 -30.001 1.00 21.08 185 ALA B CA 1
ATOM 3805 C C . ALA B 1 193 ? -51.252 112.628 -31.075 1.00 21.72 185 ALA B C 1
ATOM 3806 O O . ALA B 1 193 ? -52.068 111.710 -31.013 1.00 20.04 185 ALA B O 1
ATOM 3808 N N . THR B 1 194 ? -51.203 113.491 -32.082 1.00 23.89 186 THR B N 1
ATOM 3809 C CA A THR B 1 194 ? -52.286 113.629 -33.036 0.50 24.89 186 THR B CA 1
ATOM 3810 C CA B THR B 1 194 ? -52.275 113.602 -33.041 0.50 25.02 186 THR B CA 1
ATOM 3811 C C . THR B 1 194 ? -51.691 113.844 -34.432 1.00 26.46 186 THR B C 1
ATOM 3812 O O . THR B 1 194 ? -50.672 114.511 -34.565 1.00 27.24 186 THR B O 1
ATOM 3819 N N . PRO B 1 195 ? -52.310 113.268 -35.479 1.00 27.80 187 PRO B N 1
ATOM 3820 C CA . PRO B 1 195 ? -51.751 113.545 -36.830 1.00 31.35 187 PRO B CA 1
ATOM 3821 C C . PRO B 1 195 ? -51.666 115.037 -37.180 1.00 34.80 187 PRO B C 1
ATOM 3822 O O . PRO B 1 195 ? -50.704 115.480 -37.821 1.00 38.03 187 PRO B O 1
ATOM 3826 N N . LYS B 1 196 ? -52.680 115.793 -36.770 1.00 39.66 188 LYS B N 1
ATOM 3827 C CA . LYS B 1 196 ? -52.713 117.263 -36.901 1.00 44.22 188 LYS B CA 1
ATOM 3828 C C . LYS B 1 196 ? -51.648 118.023 -36.078 1.00 46.23 188 LYS B C 1
ATOM 3829 O O . LYS B 1 196 ? -51.456 119.217 -36.279 1.00 48.52 188 LYS B O 1
ATOM 3831 N N . GLY B 1 197 ? -50.990 117.341 -35.144 1.00 47.54 189 GLY B N 1
ATOM 3832 C CA . GLY B 1 197 ? -49.781 117.850 -34.486 1.00 50.76 189 GLY B CA 1
ATOM 3833 C C . GLY B 1 197 ? -49.874 119.133 -33.676 1.00 53.51 189 GLY B C 1
ATOM 3834 O O . GLY B 1 197 ? -50.945 119.501 -33.188 1.00 52.53 189 GLY B O 1
ATOM 3835 N N . SER B 1 198 ? -48.726 119.806 -33.540 1.00 56.05 190 SER B N 1
ATOM 3836 C CA . SER B 1 198 ? -48.633 121.084 -32.825 1.00 57.82 190 SER B CA 1
ATOM 3837 C C . SER B 1 198 ? -49.389 122.187 -33.568 1.00 59.45 190 SER B C 1
ATOM 3838 O O . SER B 1 198 ? -50.258 122.854 -32.998 1.00 59.76 190 SER B O 1
ATOM 3840 N N . SER B 1 202 ? -57.557 124.727 -30.793 1.00 29.05 194 SER B N 1
ATOM 3841 C CA . SER B 1 202 ? -58.556 124.243 -29.849 1.00 26.22 194 SER B CA 1
ATOM 3842 C C . SER B 1 202 ? -58.940 125.283 -28.770 1.00 26.29 194 SER B C 1
ATOM 3843 O O . SER B 1 202 ? -58.083 125.719 -27.994 1.00 25.43 194 SER B O 1
ATOM 3846 N N . GLN B 1 203 ? -60.240 125.613 -28.679 1.00 24.98 195 GLN B N 1
ATOM 3847 C CA . GLN B 1 203 ? -60.738 126.457 -27.585 1.00 24.74 195 GLN B CA 1
ATOM 3848 C C . GLN B 1 203 ? -60.547 125.759 -26.240 1.00 23.81 195 GLN B C 1
ATOM 3849 O O . GLN B 1 203 ? -60.388 126.420 -25.222 1.00 22.94 195 GLN B O 1
ATOM 3851 N N . TYR B 1 204 ? -60.544 124.422 -26.229 1.00 22.53 196 TYR B N 1
ATOM 3852 C CA . TYR B 1 204 ? -60.370 123.683 -24.965 1.00 21.08 196 TYR B CA 1
ATOM 3853 C C . TYR B 1 204 ? -58.946 123.782 -24.449 1.00 20.79 196 TYR B C 1
ATOM 3854 O O . TYR B 1 204 ? -58.723 124.054 -23.280 1.00 19.86 196 TYR B O 1
ATOM 3863 N N . ILE B 1 205 ? -57.980 123.559 -25.335 1.00 21.51 197 ILE B N 1
ATOM 3864 C CA . ILE B 1 205 ? -56.576 123.724 -24.975 1.00 21.66 197 ILE B CA 1
ATOM 3865 C C . ILE B 1 205 ? -56.271 125.152 -24.543 1.00 22.79 197 ILE B C 1
ATOM 3866 O O . ILE B 1 205 ? -55.559 125.353 -23.566 1.00 22.57 197 ILE B O 1
ATOM 3871 N N . ASP B 1 206 ? -56.822 126.133 -25.253 1.00 23.68 198 ASP B N 1
ATOM 3872 C CA . ASP B 1 206 ? -56.575 127.538 -24.902 1.00 24.48 198 ASP B CA 1
ATOM 3873 C C . ASP B 1 206 ? -57.098 127.829 -23.493 1.00 23.37 198 ASP B C 1
ATOM 3874 O O . ASP B 1 206 ? -56.395 128.411 -22.687 1.00 24.22 198 ASP B O 1
ATOM 3879 N N . TRP B 1 207 ? -58.314 127.350 -23.193 1.00 21.79 199 TRP B N 1
ATOM 3880 C CA . TRP B 1 207 ? -58.910 127.575 -21.883 1.00 20.71 199 TRP B CA 1
ATOM 3881 C C . TRP B 1 207 ? -58.089 126.857 -20.828 1.00 20.35 199 TRP B C 1
ATOM 3882 O O . TRP B 1 207 ? -57.813 127.402 -19.750 1.00 20.45 199 TRP B O 1
ATOM 3893 N N . ALA B 1 208 ? -57.664 125.634 -21.133 1.00 19.62 200 ALA B N 1
ATOM 3894 C CA . ALA B 1 208 ? -56.960 124.834 -20.122 1.00 19.53 200 ALA B CA 1
ATOM 3895 C C . ALA B 1 208 ? -55.603 125.447 -19.767 1.00 20.93 200 ALA B C 1
ATOM 3896 O O . ALA B 1 208 ? -55.239 125.540 -18.587 1.00 20.90 200 ALA B O 1
ATOM 3898 N N . ARG B 1 209 ? -54.849 125.868 -20.777 1.00 22.30 201 ARG B N 1
ATOM 3899 C CA . ARG B 1 209 ? -53.558 126.522 -20.515 1.00 24.81 201 ARG B CA 1
ATOM 3900 C C . ARG B 1 209 ? -53.759 127.753 -19.648 1.00 25.89 201 ARG B C 1
ATOM 3901 O O . ARG B 1 209 ? -53.041 127.958 -18.673 1.00 26.81 201 ARG B O 1
ATOM 3909 N N . ALA B 1 210 ? -54.777 128.537 -19.994 1.00 25.94 202 ALA B N 1
ATOM 3910 C CA . ALA B 1 210 ? -55.083 129.769 -19.256 1.00 27.42 202 ALA B CA 1
ATOM 3911 C C . ALA B 1 210 ? -55.503 129.530 -17.801 1.00 27.76 202 ALA B C 1
ATOM 3912 O O . ALA B 1 210 ? -55.457 130.446 -16.967 1.00 29.89 202 ALA B O 1
ATOM 3914 N N . ASN B 1 211 ? -55.897 128.296 -17.486 1.00 26.05 203 ASN B N 1
ATOM 3915 C CA . ASN B 1 211 ? -56.455 127.979 -16.178 1.00 25.66 203 ASN B CA 1
ATOM 3916 C C . ASN B 1 211 ? -55.712 126.910 -15.389 1.00 26.34 203 ASN B C 1
ATOM 3917 O O . ASN B 1 211 ? -56.293 126.261 -14.508 1.00 26.62 203 ASN B O 1
ATOM 3922 N N . GLY B 1 212 ? -54.432 126.736 -15.705 1.00 27.68 204 GLY B N 1
ATOM 3923 C CA . GLY B 1 212 ? -53.525 125.958 -14.867 1.00 28.10 204 GLY B CA 1
ATOM 3924 C C . GLY B 1 212 ? -53.052 124.615 -15.406 1.00 27.71 204 GLY B C 1
ATOM 3925 O O . GLY B 1 212 ? -52.419 123.864 -14.666 1.00 30.62 204 GLY B O 1
ATOM 3926 N N . ALA B 1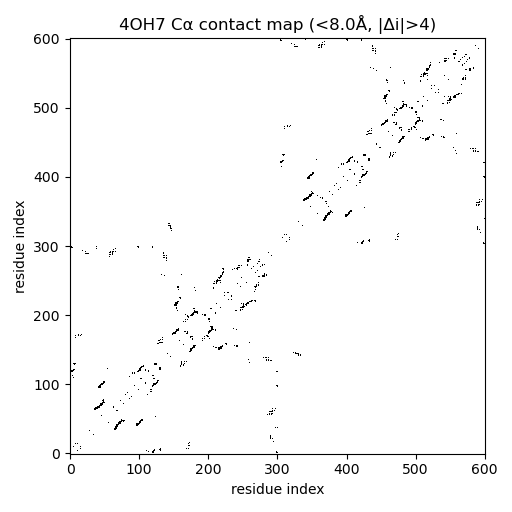 213 ? -53.352 124.297 -16.666 1.00 26.27 205 ALA B N 1
ATOM 3927 C CA . ALA B 1 213 ? -52.947 123.016 -17.251 1.00 25.11 205 ALA B CA 1
ATOM 3928 C C . ALA B 1 213 ? -51.653 123.141 -18.016 1.00 24.43 205 ALA B C 1
ATOM 3929 O O . ALA B 1 213 ? -51.404 124.142 -18.660 1.00 26.35 205 ALA B O 1
ATOM 3931 N N . GLY B 1 214 ? -50.845 122.092 -17.989 1.00 23.51 206 GLY B N 1
ATOM 3932 C CA . GLY B 1 214 ? -49.752 121.969 -18.945 1.00 23.00 206 GLY B CA 1
ATOM 3933 C C . GLY B 1 214 ? -50.219 121.103 -20.104 1.00 22.19 206 GLY B C 1
ATOM 3934 O O . GLY B 1 214 ? -50.659 119.971 -19.893 1.00 22.15 206 GLY B O 1
ATOM 3935 N N . ILE B 1 215 ? -50.166 121.629 -21.325 1.00 21.98 207 ILE B N 1
ATOM 3936 C CA . ILE B 1 215 ? -50.625 120.890 -22.492 1.00 21.66 207 ILE B CA 1
ATOM 3937 C C . ILE B 1 215 ? -49.533 120.901 -23.541 1.00 22.87 207 ILE B C 1
ATOM 3938 O O . ILE B 1 215 ? -49.049 121.984 -23.879 1.00 23.87 207 ILE B O 1
ATOM 3943 N N . MET B 1 216 ? -49.138 119.721 -24.020 1.00 22.72 208 MET B N 1
ATOM 3944 C CA . MET B 1 216 ? -48.174 119.575 -25.111 1.00 25.25 208 MET B CA 1
ATOM 3945 C C . MET B 1 216 ? -48.847 118.830 -26.273 1.00 25.51 208 MET B C 1
ATOM 3946 O O . MET B 1 216 ? -49.445 117.775 -26.083 1.00 24.60 208 MET B O 1
ATOM 3951 N N . SER B 1 217 ? -48.766 119.392 -27.475 1.00 26.33 209 SER B N 1
ATOM 3952 C CA . SER B 1 217 ? -49.326 118.765 -28.659 1.00 27.30 209 SER B CA 1
ATOM 3953 C C . SER B 1 217 ? -48.185 118.421 -29.605 1.00 27.30 209 SER B C 1
ATOM 3954 O O . SER B 1 217 ? -47.300 119.254 -29.826 1.00 28.75 209 SER B O 1
ATOM 3957 N N . THR B 1 218 ? -48.204 117.193 -30.116 1.00 26.23 210 THR B N 1
ATOM 3958 C CA . THR B 1 218 ? -47.175 116.665 -31.011 1.00 26.91 210 THR B CA 1
ATOM 3959 C C . THR B 1 218 ? -47.778 115.668 -31.996 1.00 26.57 210 THR B C 1
ATOM 3960 O O . THR B 1 218 ? -48.838 115.093 -31.726 1.00 25.19 210 THR B O 1
ATOM 3964 N N . THR B 1 219 ? -47.132 115.475 -33.157 1.00 26.68 211 THR B N 1
ATOM 3965 C CA . THR B 1 219 ? -47.476 114.348 -34.024 1.00 26.70 211 THR B CA 1
ATOM 3966 C C . THR B 1 219 ? -46.841 113.024 -33.587 1.00 26.69 211 THR B C 1
ATOM 3967 O O . THR B 1 219 ? -47.200 111.958 -34.103 1.00 27.09 211 THR B O 1
ATOM 3971 N N . ASP B 1 220 ? -45.902 113.075 -32.648 1.00 27.64 212 ASP B N 1
ATOM 3972 C CA . ASP B 1 220 ? -45.061 111.930 -32.331 1.00 28.09 212 ASP B CA 1
ATOM 3973 C C . ASP B 1 220 ? -45.580 111.200 -31.088 1.00 27.24 212 ASP B C 1
ATOM 3974 O O . ASP B 1 220 ? -45.505 111.749 -29.978 1.00 26.40 212 ASP B O 1
ATOM 3979 N N . PRO B 1 221 ? -46.078 109.957 -31.262 1.00 27.50 213 PRO B N 1
ATOM 3980 C CA . PRO B 1 221 ? -46.663 109.241 -30.121 1.00 26.79 213 PRO B CA 1
ATOM 3981 C C . PRO B 1 221 ? -45.684 108.862 -29.030 1.00 26.38 213 PRO B C 1
ATOM 3982 O O . PRO B 1 221 ? -46.029 108.932 -27.852 1.00 24.73 213 PRO B O 1
ATOM 3986 N N . GLU B 1 222 ? -44.474 108.462 -29.419 1.00 26.91 214 GLU B N 1
ATOM 3987 C CA . GLU B 1 222 ? -43.413 108.163 -28.460 1.00 27.54 214 GLU B CA 1
ATOM 3988 C C . GLU B 1 222 ? -43.061 109.395 -27.619 1.0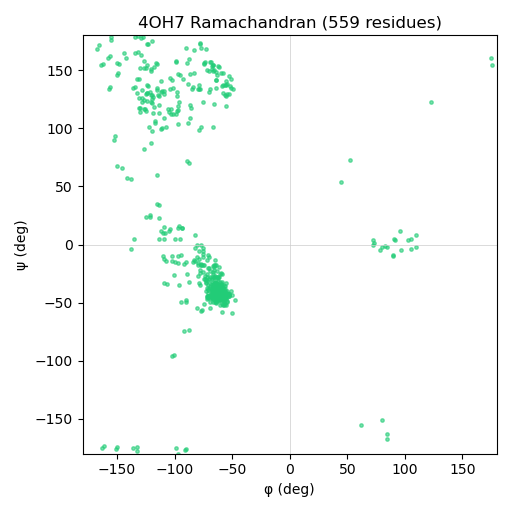0 26.70 214 GLU B C 1
ATOM 3989 O O . GLU B 1 222 ? -42.818 109.280 -26.413 1.00 27.03 214 GLU B O 1
ATOM 3991 N N . LYS B 1 223 ? -43.056 110.570 -28.236 1.00 26.23 215 LYS B N 1
ATOM 3992 C CA . LYS B 1 223 ? -42.755 111.813 -27.511 1.00 26.52 215 LYS B CA 1
ATOM 3993 C C . LYS B 1 223 ? -43.830 112.062 -26.445 1.00 24.47 215 LYS B C 1
ATOM 3994 O O . LYS B 1 223 ? -43.523 112.318 -25.285 1.00 24.56 215 LYS B O 1
ATOM 4000 N N . ALA B 1 224 ? -45.089 111.970 -26.844 1.00 23.13 216 ALA B N 1
ATOM 4001 C CA . ALA B 1 224 ? -46.195 112.138 -25.909 1.00 22.19 216 ALA B CA 1
ATOM 4002 C C . ALA B 1 224 ? -46.203 111.070 -24.815 1.00 20.91 216 ALA B C 1
ATOM 4003 O O . ALA B 1 224 ? -46.470 111.376 -23.654 1.00 21.00 216 ALA B O 1
ATOM 4005 N N . ALA B 1 225 ? -45.930 109.814 -25.178 1.00 21.04 217 ALA B N 1
ATOM 4006 C CA . ALA B 1 225 ? -45.997 108.715 -24.211 1.00 20.33 217 ALA B CA 1
ATOM 4007 C C . ALA B 1 225 ? -44.833 108.645 -23.211 1.00 20.35 217 ALA B C 1
ATOM 4008 O O . ALA B 1 225 ? -44.996 108.125 -22.115 1.00 19.95 217 ALA B O 1
ATOM 4010 N N . SER B 1 226 ? -43.679 109.204 -23.563 1.00 21.03 218 SER B N 1
ATOM 4011 C CA A SER B 1 226 ? -42.491 109.062 -22.737 0.50 21.42 218 SER B CA 1
ATOM 4012 C CA B SER B 1 226 ? -42.493 109.044 -22.731 0.50 21.42 218 SER B CA 1
ATOM 4013 C C . SER B 1 226 ? -42.677 109.550 -21.303 1.00 21.07 218 SER B C 1
ATOM 4014 O O . SER B 1 226 ? -42.973 110.728 -21.079 1.00 20.91 218 SER B O 1
ATOM 4019 N N . GLY B 1 227 ? -42.500 108.644 -20.350 1.00 21.05 219 GLY B N 1
ATOM 4020 C CA . GLY B 1 227 ? -42.589 108.973 -18.939 1.00 21.28 219 GLY B CA 1
ATOM 4021 C C . GLY B 1 227 ? -43.988 109.226 -18.395 1.00 20.68 219 GLY B C 1
ATOM 4022 O O . GLY B 1 227 ? -44.136 109.527 -17.207 1.00 20.78 219 GLY B O 1
ATOM 4023 N N . ALA B 1 228 ? -45.006 109.096 -19.242 1.00 19.56 220 ALA B N 1
ATOM 4024 C CA . ALA B 1 228 ? -46.377 109.461 -18.865 1.00 18.56 220 ALA B CA 1
ATOM 4025 C C . ALA B 1 228 ? -46.914 108.520 -17.811 1.00 17.81 220 ALA B C 1
ATOM 4026 O O . ALA B 1 228 ? -46.565 107.342 -17.763 1.00 18.06 220 ALA B O 1
ATOM 4028 N N . ASP B 1 229 ? -47.813 109.046 -16.993 1.00 17.00 221 ASP B N 1
ATOM 4029 C CA . ASP B 1 229 ? -48.416 108.307 -15.896 1.00 16.89 221 ASP B CA 1
ATOM 4030 C C . ASP B 1 229 ? -49.697 107.575 -16.279 1.00 15.81 221 ASP B C 1
ATOM 4031 O O . ASP B 1 229 ? -50.135 106.686 -15.564 1.00 15.52 221 ASP B O 1
ATOM 4036 N N . CYS B 1 230 ? -50.272 107.932 -17.428 1.00 15.93 222 CYS B N 1
ATOM 4037 C CA . CYS B 1 230 ? -51.475 107.269 -17.927 1.00 15.56 222 CYS B CA 1
ATOM 4038 C C . CYS B 1 230 ? -51.498 107.474 -19.441 1.00 15.69 222 CYS B C 1
ATOM 4039 O O . CYS B 1 230 ? -51.243 108.575 -19.917 1.00 16.20 222 CYS B O 1
ATOM 4042 N N . ILE B 1 231 ? -51.795 106.401 -20.160 1.00 15.13 223 ILE B N 1
ATOM 4043 C CA . ILE B 1 231 ? -51.975 106.411 -21.607 1.00 15.14 223 ILE B CA 1
ATOM 4044 C C . ILE B 1 231 ? -53.455 106.198 -21.884 1.00 14.83 223 ILE B C 1
ATOM 4045 O O . ILE B 1 231 ? -54.065 105.268 -21.353 1.00 14.20 223 ILE B O 1
ATOM 4050 N N . VAL B 1 232 ? -54.028 107.072 -22.714 1.00 15.04 224 VAL B N 1
ATOM 4051 C CA . VAL B 1 232 ? -55.469 107.046 -22.997 1.00 14.77 224 VAL B CA 1
ATOM 4052 C C . VAL B 1 232 ? -55.672 107.096 -24.515 1.00 14.24 224 VAL B C 1
ATOM 4053 O O . VAL B 1 232 ? -54.932 107.798 -25.225 1.00 14.25 224 VAL B O 1
ATOM 4057 N N . THR B 1 233 ? -56.661 106.373 -25.013 1.00 13.56 225 THR B N 1
ATOM 4058 C CA . THR B 1 233 ? -57.029 106.511 -26.426 1.00 14.12 225 THR B CA 1
ATOM 4059 C C . THR B 1 233 ? -58.551 106.212 -26.534 1.00 13.37 225 THR B C 1
ATOM 4060 O O . THR B 1 233 ? -59.255 106.071 -25.526 1.00 13.24 225 THR B O 1
ATOM 4064 N N . ASP B 1 234 ? -59.051 106.174 -27.766 1.00 13.86 226 ASP B N 1
ATOM 4065 C CA . ASP B 1 234 ? -60.445 105.915 -28.031 1.00 13.94 226 ASP B CA 1
ATOM 4066 C C . ASP B 1 234 ? -60.530 105.340 -29.454 1.00 14.32 226 ASP B C 1
ATOM 4067 O O . ASP B 1 234 ? -59.518 105.246 -30.144 1.00 14.86 226 ASP B O 1
ATOM 4072 N N . THR B 1 235 ? -61.728 104.946 -29.865 1.00 14.92 227 THR B N 1
ATOM 4073 C CA . THR B 1 235 ? -61.874 104.296 -31.158 1.00 15.60 227 THR B CA 1
ATOM 4074 C C . THR B 1 235 ? -61.608 105.270 -32.298 1.00 16.55 227 THR B C 1
ATOM 4075 O O . THR B 1 235 ? -61.773 106.478 -32.168 1.00 16.26 227 THR B O 1
ATOM 4079 N N . TRP B 1 236 ? -61.254 104.714 -33.440 1.00 17.21 228 TRP B N 1
ATOM 4080 C CA . TRP B 1 236 ? -60.982 105.520 -34.621 1.00 18.31 228 TRP B CA 1
ATOM 4081 C C . TRP B 1 236 ? -62.234 106.312 -35.059 1.00 18.12 228 TRP B C 1
ATOM 4082 O O . TRP B 1 236 ? -62.130 107.494 -35.411 1.00 18.39 228 TRP B O 1
ATOM 4093 N N . VAL B 1 237 ? -63.404 105.695 -34.987 1.00 18.10 229 VAL B N 1
ATOM 4094 C CA . VAL B 1 237 ? -64.650 106.388 -35.293 1.00 18.44 229 VAL B CA 1
ATOM 4095 C C . VAL B 1 237 ? -64.915 107.536 -34.326 1.00 18.41 229 VAL B C 1
ATOM 4096 O O . VAL B 1 237 ? -65.278 108.623 -34.758 1.00 19.28 229 VAL B O 1
ATOM 4100 N N . SER B 1 238 ? -64.672 107.321 -33.034 1.00 17.89 230 SER B N 1
ATOM 4101 C CA . SER B 1 238 ? -64.890 108.371 -32.030 1.00 17.39 230 SER B CA 1
ATOM 4102 C C . SER B 1 238 ? -63.939 109.542 -32.271 1.00 18.05 230 SER B C 1
ATOM 4103 O O . SER B 1 238 ? -64.252 110.679 -31.898 1.00 18.07 230 SER B O 1
ATOM 4106 N N . MET B 1 239 ? -62.780 109.265 -32.870 1.00 18.61 231 MET B N 1
ATOM 4107 C CA . MET B 1 239 ? -61.776 110.297 -33.138 1.00 18.97 231 MET B CA 1
ATOM 4108 C C . MET B 1 239 ? -61.893 110.906 -34.539 1.00 19.77 231 MET B C 1
ATOM 4109 O O . MET B 1 239 ? -60.990 111.594 -34.981 1.00 21.14 231 MET B O 1
ATOM 4114 N N . GLY B 1 240 ? -63.022 110.656 -35.203 1.00 20.33 232 GLY B N 1
ATOM 4115 C CA . GLY B 1 240 ? -63.428 111.415 -36.387 1.00 21.69 232 GLY B CA 1
ATOM 4116 C C . GLY B 1 240 ? -63.265 110.699 -37.719 1.00 22.91 232 GLY B C 1
ATOM 4117 O O . GLY B 1 240 ? -63.612 111.260 -38.762 1.00 24.86 232 GLY B O 1
ATOM 4118 N N . GLN B 1 241 ? -62.708 109.488 -37.711 1.00 22.79 233 GLN B N 1
ATOM 4119 C CA . GLN B 1 241 ? -62.537 108.720 -38.963 1.00 23.98 233 GLN B CA 1
ATOM 4120 C C . GLN B 1 241 ? -63.655 107.723 -39.160 1.00 25.16 233 GLN B C 1
ATOM 4121 O O . GLN B 1 241 ? -63.714 106.675 -38.507 1.00 23.60 233 GLN B O 1
ATOM 4127 N N . GLU B 1 242 ? -64.583 108.062 -40.051 1.00 26.24 234 GLU B N 1
ATOM 4128 C CA . GLU B 1 242 ? -65.807 107.288 -40.198 1.00 28.07 234 GLU B CA 1
ATOM 4129 C C . GLU B 1 242 ? -65.535 105.936 -40.873 1.00 29.92 234 GLU B C 1
ATOM 4130 O O . GLU B 1 242 ? -66.276 104.978 -40.644 1.00 31.41 234 GLU B O 1
ATOM 4136 N N . ASP B 1 243 ? -64.473 105.871 -41.662 1.00 32.18 235 ASP B N 1
ATOM 4137 C CA . ASP B 1 243 ? -64.215 104.707 -42.511 1.00 35.12 235 ASP B CA 1
ATOM 4138 C C . ASP B 1 243 ? -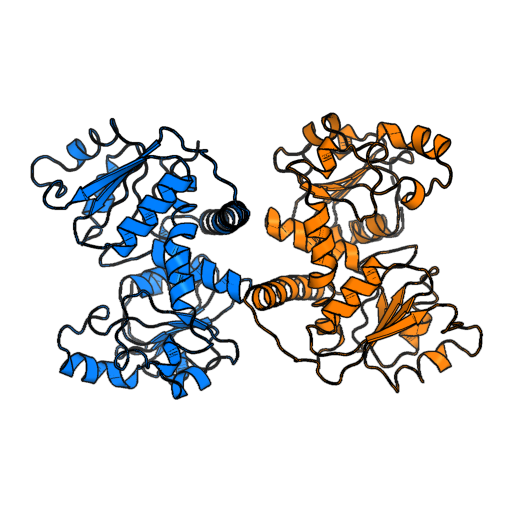62.999 103.927 -42.060 1.00 35.17 235 ASP B C 1
ATOM 4139 O O . ASP B 1 243 ? -61.975 104.490 -41.665 1.00 33.92 235 ASP B O 1
ATOM 4144 N N . HIS B 1 244 ? -63.124 102.609 -42.141 1.00 35.95 236 HIS B N 1
ATOM 4145 C CA . HIS B 1 244 ? -62.243 101.707 -41.411 1.00 36.09 236 HIS B CA 1
ATOM 4146 C C . HIS B 1 244 ? -60.816 101.671 -41.960 1.00 35.96 236 HIS B C 1
ATOM 4147 O O . HIS B 1 244 ? -59.845 101.733 -41.196 1.00 35.96 236 HIS B O 1
ATOM 4154 N N . ALA B 1 245 ? -60.673 101.584 -43.280 1.00 36.22 237 ALA B N 1
ATOM 4155 C CA . ALA B 1 245 ? -59.346 101.511 -43.890 1.00 36.86 237 ALA B CA 1
ATOM 4156 C C . ALA B 1 245 ? -58.549 102.808 -43.707 1.00 36.32 237 ALA B C 1
ATOM 4157 O O . ALA B 1 245 ? -57.370 102.794 -43.328 1.00 34.49 237 ALA B O 1
ATOM 4159 N N . ARG B 1 246 ? -59.213 103.923 -43.989 1.00 37.24 238 ARG B N 1
ATOM 4160 C CA . ARG B 1 246 ? -58.655 105.253 -43.781 1.00 36.80 238 ARG B CA 1
ATOM 4161 C C . ARG B 1 246 ? -58.290 105.495 -42.304 1.00 33.46 238 ARG B C 1
ATOM 4162 O O . ARG B 1 246 ? -57.205 106.006 -42.006 1.00 33.06 238 ARG B O 1
ATOM 4170 N N . GLY B 1 247 ? -59.194 105.119 -41.410 1.00 31.70 239 GLY B N 1
ATOM 4171 C CA . GLY B 1 247 ? -58.960 105.221 -39.961 1.00 29.60 239 GLY B CA 1
ATOM 4172 C C . GLY B 1 247 ? -57.714 104.457 -39.586 1.00 29.00 239 GLY B C 1
ATOM 4173 O O . GLY B 1 247 ? -56.850 104.960 -38.876 1.00 27.18 239 GLY B O 1
ATOM 4174 N N . HIS B 1 248 ? -57.594 103.236 -40.110 1.00 29.16 240 HIS B N 1
ATOM 4175 C CA . HIS B 1 248 ? -56.411 102.440 -39.859 1.00 28.97 240 HIS B CA 1
ATOM 4176 C C . HIS B 1 248 ? -55.156 103.154 -40.319 1.00 29.39 240 HIS B C 1
ATOM 4177 O O . HIS B 1 248 ? -54.177 103.195 -39.605 1.00 29.25 240 HIS B O 1
ATOM 4184 N N . ASN B 1 249 ? -55.162 103.669 -41.545 1.00 30.08 241 ASN B N 1
ATOM 4185 C CA . ASN B 1 249 ? -53.963 104.270 -42.080 1.00 30.69 241 ASN B CA 1
ATOM 4186 C C . ASN B 1 249 ? -53.567 105.576 -41.390 1.00 30.23 241 ASN B C 1
ATOM 4187 O O . ASN B 1 249 ? -52.379 105.857 -41.242 1.00 31.58 241 ASN B O 1
ATOM 4192 N N . VAL B 1 250 ? -54.560 106.351 -40.960 1.00 29.64 242 VAL B N 1
ATOM 4193 C CA . VAL B 1 250 ? -54.329 107.584 -40.195 1.00 28.57 242 VAL B CA 1
ATOM 4194 C C . VAL B 1 250 ? -53.865 107.267 -38.762 1.00 26.25 242 VAL B C 1
ATOM 4195 O O . VAL B 1 250 ? -52.934 107.902 -38.261 1.00 26.03 242 VAL B O 1
ATOM 4199 N N . PHE B 1 251 ? -54.450 106.246 -38.138 1.00 25.24 243 PHE B N 1
ATOM 4200 C CA . PHE B 1 251 ? -54.291 106.061 -36.680 1.00 24.03 243 PHE B CA 1
ATOM 4201 C C . PHE B 1 251 ? -53.394 104.911 -36.239 1.00 24.83 243 PHE B C 1
ATOM 4202 O O . PHE B 1 251 ? -52.980 104.862 -35.078 1.00 23.56 243 PHE B O 1
ATOM 4210 N N . ILE B 1 252 ? -53.057 103.987 -37.135 1.00 26.10 244 ILE B N 1
ATOM 4211 C CA . ILE B 1 252 ? -52.217 102.867 -36.703 1.00 26.74 244 ILE B CA 1
ATOM 4212 C C . ILE B 1 252 ? -50.884 103.292 -36.054 1.00 26.58 244 ILE B C 1
ATOM 4213 O O . ILE B 1 252 ? -50.432 102.629 -35.106 1.00 26.14 244 ILE B O 1
ATOM 4218 N N . PRO B 1 253 ? -50.258 104.421 -36.498 1.00 27.12 245 PRO B N 1
ATOM 4219 C CA . PRO B 1 253 ? -49.028 104.796 -35.796 1.00 27.05 245 PRO B CA 1
ATOM 4220 C C . PRO B 1 253 ? -49.222 105.192 -34.334 1.00 25.68 245 PRO B C 1
ATOM 4221 O O . PRO B 1 253 ? -48.242 105.197 -33.578 1.00 25.41 245 PRO B O 1
ATOM 4225 N N . TYR B 1 254 ? -50.472 105.498 -33.973 1.00 24.10 246 TYR B N 1
ATOM 4226 C CA . TYR B 1 254 ? -50.855 105.949 -32.625 1.00 22.96 246 TYR B CA 1
ATOM 4227 C C . TYR B 1 254 ? -51.441 104.828 -31.788 1.00 21.94 246 TYR B C 1
ATOM 4228 O O . TYR B 1 254 ? -51.877 105.062 -30.636 1.00 20.72 246 TYR B O 1
ATOM 4237 N N . GLN B 1 255 ? -51.443 103.612 -32.330 1.00 21.63 247 GLN B N 1
ATOM 4238 C CA . GLN B 1 255 ? -51.981 102.466 -31.601 1.00 20.77 247 GLN B CA 1
ATOM 4239 C C . GLN B 1 255 ? -51.314 102.336 -30.238 1.00 19.84 247 GLN B C 1
ATOM 4240 O O . GLN B 1 255 ? -50.080 102.422 -30.114 1.00 20.15 247 GLN B O 1
ATOM 4246 N N . VAL B 1 256 ? -52.108 102.039 -29.224 1.00 18.57 248 VAL B N 1
ATOM 4247 C CA . VAL B 1 256 ? -51.559 101.716 -27.939 1.00 18.30 248 VAL B CA 1
ATOM 4248 C C . VAL B 1 256 ? -51.296 100.221 -27.905 1.00 19.11 248 VAL B C 1
ATOM 4249 O O . VAL B 1 256 ? -52.219 99.404 -27.782 1.00 19.58 248 VAL B O 1
ATOM 4253 N N . ASN B 1 257 ? -50.006 99.899 -28.019 1.00 20.64 249 ASN B N 1
ATOM 4254 C CA . ASN B 1 257 ? -49.509 98.529 -27.969 1.00 21.87 249 ASN B CA 1
ATOM 4255 C C . ASN B 1 257 ? -48.399 98.409 -26.932 1.00 22.78 249 ASN B C 1
ATOM 4256 O O . ASN B 1 257 ? -48.036 99.402 -26.284 1.00 22.16 249 ASN B O 1
ATOM 4261 N N . ALA B 1 258 ? -47.856 97.199 -26.755 1.00 23.85 250 ALA B N 1
ATOM 4262 C CA . ALA B 1 258 ? -46.826 96.978 -25.747 1.00 24.48 250 ALA B CA 1
ATOM 4263 C C . ALA B 1 258 ? -45.644 97.934 -25.909 1.00 25.31 250 ALA B C 1
ATOM 4264 O O . ALA B 1 258 ? -45.131 98.476 -24.927 1.00 24.67 250 ALA B O 1
ATOM 4266 N N . ASN B 1 259 ? -45.230 98.161 -27.151 1.00 27.02 251 ASN B N 1
ATOM 4267 C CA . ASN B 1 259 ? -44.104 99.046 -27.405 1.00 28.50 251 ASN B CA 1
ATOM 4268 C C . ASN B 1 259 ? -44.338 100.477 -26.912 1.00 27.35 251 ASN B C 1
ATOM 4269 O O . ASN B 1 259 ? -43.438 101.083 -26.320 1.00 27.28 251 ASN B O 1
ATOM 4274 N N . LEU B 1 260 ? -45.554 100.997 -27.107 1.00 25.50 252 LEU B N 1
ATOM 4275 C CA . LEU B 1 260 ? -45.861 102.349 -26.665 1.00 24.49 252 LEU B CA 1
ATOM 4276 C C . LEU B 1 260 ? -45.962 102.413 -25.149 1.00 23.12 252 LEU B C 1
ATOM 4277 O O . LEU B 1 260 ? -45.421 103.309 -24.539 1.00 22.57 252 LEU B O 1
ATOM 4282 N N . MET B 1 261 ? -46.644 101.442 -24.536 1.00 22.32 253 MET B N 1
ATOM 4283 C CA . MET B 1 261 ? -46.735 101.402 -23.078 1.00 22.01 253 MET B CA 1
ATOM 4284 C C . MET B 1 261 ? -45.370 101.351 -22.409 1.00 22.97 253 MET B C 1
ATOM 4285 O O . MET B 1 261 ? -45.185 101.923 -21.346 1.00 22.89 253 MET B O 1
ATOM 4290 N N . ALA B 1 262 ? -44.423 100.649 -23.025 1.00 24.13 254 ALA B N 1
ATOM 4291 C CA . ALA B 1 262 ? -43.083 100.539 -22.456 1.00 25.42 254 ALA B CA 1
ATOM 4292 C C . ALA B 1 262 ? -42.339 101.869 -22.435 1.00 25.63 254 ALA B C 1
ATOM 4293 O O . ALA B 1 262 ? -41.327 102.006 -21.728 1.00 26.24 254 ALA B O 1
ATOM 4295 N N . LYS B 1 263 ? -42.788 102.834 -23.232 1.00 25.41 255 LYS B N 1
ATOM 4296 C CA . LYS B 1 263 ? -42.215 104.186 -23.197 1.00 25.69 255 LYS B CA 1
ATOM 4297 C C . LYS B 1 263 ? -42.716 105.004 -22.023 1.00 24.39 255 LYS B C 1
ATOM 4298 O O . LYS B 1 263 ? -42.087 105.970 -21.622 1.00 24.77 255 LYS B O 1
ATOM 4304 N N . ALA B 1 264 ? -43.889 104.665 -21.507 1.00 22.94 256 ALA B N 1
ATOM 4305 C CA . ALA B 1 264 ? -44.446 105.409 -20.389 1.00 22.16 256 ALA B CA 1
ATOM 4306 C C . ALA B 1 264 ? -43.788 105.021 -19.063 1.00 22.38 256 ALA B C 1
ATOM 4307 O O . ALA B 1 264 ? -42.945 104.093 -19.007 1.00 23.29 256 ALA B O 1
ATOM 4309 N N . ASP B 1 265 ? -44.112 105.752 -18.000 1.00 22.19 257 ASP B N 1
ATOM 4310 C CA . ASP B 1 265 ? -43.648 105.404 -16.661 1.00 22.20 257 ASP B CA 1
ATOM 4311 C C . ASP B 1 265 ? -43.962 103.942 -16.381 1.00 22.14 257 ASP B C 1
ATOM 4312 O O . ASP B 1 265 ? -45.026 103.444 -16.783 1.00 21.07 257 ASP B O 1
ATOM 4317 N N . PRO B 1 266 ? -43.063 103.230 -15.690 1.00 22.81 258 PRO B N 1
ATOM 4318 C CA . PRO B 1 266 ? -43.343 101.810 -15.478 1.00 23.28 258 PRO B CA 1
ATOM 4319 C C . PRO B 1 266 ? -44.651 101.520 -14.744 1.00 23.21 258 PRO B C 1
ATOM 4320 O O . PRO B 1 266 ? -45.198 100.437 -14.928 1.00 24.50 258 PRO B O 1
ATOM 4324 N N . LYS B 1 267 ? -45.145 102.466 -13.933 1.00 22.75 259 LYS B N 1
ATOM 4325 C CA . LYS B 1 267 ? -46.416 102.300 -13.223 1.00 22.56 259 LYS B CA 1
ATOM 4326 C C . LYS B 1 267 ? -47.597 102.944 -13.938 1.00 20.08 259 LYS B C 1
ATOM 4327 O O . LYS B 1 267 ? -48.655 103.124 -13.352 1.00 19.55 259 LYS B O 1
ATOM 4333 N N . ALA B 1 268 ? -47.412 103.271 -15.203 1.00 19.06 260 ALA B N 1
ATOM 4334 C CA . ALA B 1 268 ? -48.485 103.900 -15.968 1.00 17.85 260 ALA B CA 1
ATOM 4335 C C . ALA B 1 268 ? -49.737 103.043 -16.002 1.00 17.07 260 ALA B C 1
ATOM 4336 O O . ALA B 1 268 ? -49.675 101.805 -16.023 1.00 18.05 260 ALA B O 1
ATOM 4338 N N . LEU B 1 269 ? -50.874 103.721 -16.043 1.00 15.89 261 LEU B N 1
ATOM 4339 C CA . LEU B 1 269 ? -52.159 103.056 -16.285 1.00 15.47 261 LEU B CA 1
ATOM 4340 C C . LEU B 1 269 ? -52.541 103.225 -17.756 1.00 15.16 261 LEU B C 1
ATOM 4341 O O . LEU B 1 269 ? -52.047 104.122 -18.413 1.00 15.83 261 LEU B O 1
ATOM 4346 N N . PHE B 1 270 ? -53.403 102.335 -18.226 1.00 14.18 262 PHE B N 1
ATOM 4347 C CA . PHE B 1 270 ? -54.069 102.474 -19.518 1.00 13.97 262 PHE B CA 1
ATOM 4348 C C . PHE B 1 270 ? -55.569 102.679 -19.339 1.00 13.35 262 PHE B C 1
ATOM 4349 O O . PHE B 1 270 ? -56.207 101.894 -18.645 1.00 13.52 262 PHE B O 1
ATOM 4357 N N . MET B 1 271 ? -56.089 103.735 -19.966 1.00 12.77 263 MET B N 1
ATOM 4358 C CA . MET B 1 271 ? -57.540 104.068 -19.924 1.00 12.76 263 MET B CA 1
ATOM 4359 C C . MET B 1 271 ? -58.138 104.175 -21.321 1.00 12.68 263 MET B C 1
ATOM 4360 O O . MET B 1 271 ? -57.460 104.490 -22.286 1.00 12.76 263 MET B O 1
ATOM 4365 N N . HIS B 1 272 ? -59.441 103.932 -21.388 1.00 12.54 264 HIS B N 1
ATOM 4366 C CA . HIS B 1 272 ? -60.190 103.960 -22.635 1.00 12.99 264 HIS B CA 1
ATOM 4367 C C . HIS B 1 272 ? -61.671 103.986 -22.241 1.00 12.79 264 HIS B C 1
ATOM 4368 O O . HIS B 1 272 ? -62.129 103.085 -21.516 1.00 13.56 264 HIS B O 1
ATOM 4375 N N A CYS B 1 273 ? -62.363 105.047 -22.681 0.50 13.21 265 CYS B N 1
ATOM 4376 N N B CYS B 1 273 ? -62.439 104.953 -22.721 0.50 12.57 265 CYS B N 1
ATOM 4377 C CA A CYS B 1 273 ? -63.830 105.141 -22.632 0.50 14.48 265 CYS B CA 1
ATOM 4378 C CA B CYS B 1 273 ? -63.833 105.110 -22.242 0.50 12.91 265 CYS B CA 1
ATOM 4379 C C A CYS B 1 273 ? -64.364 104.204 -23.676 0.50 15.21 265 CYS B C 1
ATOM 4380 C C B CYS B 1 273 ? -64.908 104.069 -22.626 0.50 14.25 265 CYS B C 1
ATOM 4381 O O A CYS B 1 273 ? -64.351 104.481 -24.866 0.50 17.76 265 CYS B O 1
ATOM 4382 O O B CYS B 1 273 ? -66.009 104.152 -22.101 0.50 13.88 265 CYS B O 1
ATOM 4387 N N . LEU B 1 274 ? -64.541 102.990 -23.284 1.00 16.64 266 LEU B N 1
ATOM 4388 C CA . LEU B 1 274 ? -65.425 102.047 -23.965 1.00 15.71 266 LEU B CA 1
ATOM 4389 C C . LEU B 1 274 ? -66.633 102.564 -24.783 1.00 15.87 266 LEU B C 1
ATOM 4390 O O . LEU B 1 274 ? -67.235 103.607 -24.479 1.00 18.06 266 LEU B O 1
ATOM 4395 N N . PRO B 1 275 ? -66.986 101.830 -25.833 1.00 15.29 267 PRO B N 1
ATOM 4396 C CA . PRO B 1 275 ? -66.401 100.562 -26.264 1.00 15.13 267 PRO B CA 1
ATOM 4397 C C . PRO B 1 275 ? -65.030 100.678 -26.919 1.00 15.42 267 PRO B C 1
ATOM 4398 O O . PRO B 1 275 ? -64.681 101.747 -27.433 1.00 15.61 267 PRO B O 1
ATOM 4402 N N . ALA B 1 276 ? -64.265 99.592 -26.864 1.00 15.01 268 ALA B N 1
ATOM 4403 C CA . ALA B 1 276 ? -62.948 99.494 -27.483 1.00 15.93 268 ALA B CA 1
ATOM 4404 C C . ALA B 1 276 ? -62.956 98.425 -28.569 1.00 17.22 268 ALA B C 1
ATOM 4405 O O . ALA B 1 276 ? -63.800 97.533 -28.583 1.00 17.13 268 ALA B O 1
ATOM 4407 N N . HIS B 1 277 ? -62.029 98.557 -29.505 1.00 18.62 269 HIS B N 1
ATOM 4408 C CA . HIS B 1 277 ? -61.830 97.566 -30.562 1.00 20.50 269 HIS B CA 1
ATOM 4409 C C . HIS B 1 277 ? -60.433 97.029 -30.558 1.00 20.36 269 HIS B C 1
ATOM 4410 O O . HIS B 1 277 ? -59.485 97.673 -31.054 1.00 20.54 269 HIS B O 1
ATOM 4417 N N . ARG B 1 278 ? -60.289 95.835 -29.991 1.00 20.42 270 ARG B N 1
ATOM 4418 C CA . ARG B 1 278 ? -58.988 95.210 -29.885 1.00 20.97 270 ARG B CA 1
ATOM 4419 C C . ARG B 1 278 ? -58.374 95.027 -31.266 1.00 21.57 270 ARG B C 1
ATOM 4420 O O . ARG B 1 278 ? -59.047 94.625 -32.205 1.00 22.93 270 ARG B O 1
ATOM 4428 N N . GLY B 1 279 ? -57.094 95.336 -31.354 1.00 21.40 271 GLY B N 1
ATOM 4429 C CA . GLY B 1 279 ? -56.354 95.231 -32.600 1.00 22.07 271 GLY B CA 1
ATOM 4430 C C . GLY B 1 279 ? -56.376 96.496 -33.438 1.00 22.07 271 GLY B C 1
ATOM 4431 O O . GLY B 1 279 ? -55.685 96.583 -34.461 1.00 22.70 271 GLY B O 1
ATOM 4432 N N . GLU B 1 280 ? -57.198 97.463 -33.047 1.00 21.33 272 GLU B N 1
ATOM 4433 C CA . GLU B 1 280 ? -57.267 98.745 -33.734 1.00 21.10 272 GLU B CA 1
ATOM 4434 C C . GLU B 1 280 ? -56.510 99.791 -32.917 1.00 20.11 272 GLU B C 1
ATOM 4435 O O . GLU B 1 280 ? -55.289 99.815 -32.998 1.00 20.43 272 GLU B O 1
ATOM 4441 N N . GLU B 1 281 ? -57.198 100.581 -32.077 1.00 18.48 273 GLU B N 1
ATOM 4442 C CA . GLU B 1 281 ? -56.527 101.623 -31.280 1.00 17.67 273 GLU B CA 1
ATOM 4443 C C . GLU B 1 281 ? -55.728 101.079 -30.091 1.00 17.45 273 GLU B C 1
ATOM 4444 O O . GLU B 1 281 ? -54.903 101.781 -29.533 1.00 16.97 273 GLU B O 1
ATOM 4450 N N . VAL B 1 282 ? -55.997 99.832 -29.693 1.00 17.53 274 VAL B N 1
ATOM 4451 C CA . VAL B 1 282 ? -55.281 99.203 -28.599 1.00 17.75 274 VAL B CA 1
ATOM 4452 C C . VAL B 1 282 ? -55.218 97.698 -28.859 1.00 18.93 274 VAL B C 1
ATOM 4453 O O . VAL B 1 282 ? -56.147 97.131 -29.431 1.00 19.21 274 VAL B O 1
ATOM 4457 N N . THR B 1 283 ? -54.139 97.056 -28.420 1.00 19.93 275 THR B N 1
ATOM 4458 C CA . THR B 1 283 ? -54.011 95.615 -28.554 1.00 21.11 275 THR B CA 1
ATOM 4459 C C . THR B 1 283 ? -54.593 94.866 -27.366 1.00 21.77 275 THR B C 1
ATOM 4460 O O . THR B 1 283 ? -54.712 95.434 -26.255 1.00 20.77 275 THR B O 1
ATOM 4464 N N . ASP B 1 284 ? -54.966 93.593 -27.597 1.00 23.30 276 ASP B N 1
ATOM 4465 C CA . ASP B 1 284 ? -55.500 92.754 -26.498 1.00 24.77 276 ASP B CA 1
ATOM 4466 C C . ASP B 1 284 ? -54.558 92.753 -25.328 1.00 23.88 276 ASP B C 1
ATOM 4467 O O . ASP B 1 284 ? -55.011 92.779 -24.173 1.00 23.03 276 ASP B O 1
ATOM 4472 N N . GLU B 1 285 ? -53.252 92.634 -25.593 1.00 24.03 277 GLU B N 1
ATOM 4473 C CA . GLU B 1 285 ? -52.355 92.476 -24.480 1.00 24.46 277 GLU B CA 1
ATOM 4474 C C . GLU B 1 285 ? -52.238 93.729 -23.623 1.00 22.47 277 GLU B C 1
ATOM 4475 O O . GLU B 1 285 ? -51.879 93.617 -22.470 1.00 22.71 277 GLU B O 1
ATOM 4481 N N . VAL B 1 286 ? -52.537 94.910 -24.162 1.00 20.91 278 VAL B N 1
ATOM 4482 C CA . VAL B 1 286 ? -52.570 96.112 -23.316 1.00 19.71 278 VAL B CA 1
ATOM 4483 C C . VAL B 1 286 ? -53.910 96.184 -22.564 1.00 18.36 278 VAL B C 1
ATOM 4484 O O . VAL B 1 286 ? -53.916 96.250 -21.329 1.00 17.63 278 VAL B O 1
ATOM 4488 N N . ILE B 1 287 ? -55.025 96.126 -23.290 1.00 17.89 279 ILE B N 1
ATOM 4489 C CA . ILE B 1 287 ? -56.337 96.363 -22.667 1.00 17.47 279 ILE B CA 1
ATOM 4490 C C . ILE B 1 287 ? -56.734 95.267 -21.667 1.00 17.67 279 ILE B C 1
ATOM 4491 O O . ILE B 1 287 ? -57.434 95.543 -20.683 1.00 16.59 279 ILE B O 1
ATOM 4496 N N . ASP B 1 288 ? -56.244 94.040 -21.872 1.00 18.58 280 ASP B N 1
ATOM 4497 C CA . ASP B 1 288 ? -56.503 92.910 -20.990 1.00 20.39 280 ASP B CA 1
ATOM 4498 C C . ASP B 1 288 ? -55.263 92.599 -20.139 1.00 20.95 280 ASP B C 1
ATOM 4499 O O . ASP B 1 288 ? -55.227 91.592 -19.435 1.00 24.29 280 ASP B O 1
ATOM 4504 N N . GLY B 1 289 ? -54.301 93.510 -20.156 1.00 19.96 281 GLY B N 1
ATOM 4505 C CA . GLY B 1 289 ? -53.037 93.373 -19.427 1.00 21.01 281 GLY B CA 1
ATOM 4506 C C . GLY B 1 289 ? -53.025 94.084 -18.087 1.00 21.04 281 GLY B C 1
ATOM 4507 O O . GLY B 1 289 ? -53.993 94.738 -17.688 1.00 20.22 281 GLY B O 1
ATOM 4508 N N . PRO B 1 290 ? -51.903 93.994 -17.387 1.00 21.64 282 PRO B N 1
ATOM 4509 C CA . PRO B 1 290 ? -51.833 94.428 -15.988 1.00 21.76 282 PRO B CA 1
ATOM 4510 C C . PRO B 1 290 ? -51.788 95.937 -15.766 1.00 21.04 282 PRO B C 1
ATOM 4511 O O . PRO B 1 290 ? -51.883 96.378 -14.624 1.00 22.73 282 PRO B O 1
ATOM 4515 N N . GLN B 1 291 ? -51.655 96.734 -16.826 1.00 18.78 283 GLN B N 1
ATOM 4516 C CA . GLN B 1 291 ? -51.671 98.184 -16.685 1.00 18.11 283 GLN B CA 1
ATOM 4517 C C . GLN B 1 291 ? -53.065 98.759 -16.986 1.00 16.43 283 GLN B C 1
ATOM 4518 O O . GLN B 1 291 ? -53.313 99.920 -16.738 1.00 16.19 283 GLN B O 1
ATOM 4524 N N . SER B 1 292 ? -53.953 97.938 -17.507 1.00 16.06 284 SER B N 1
ATOM 4525 C CA . SER B 1 292 ? -55.283 98.408 -17.899 1.00 15.19 284 SER B CA 1
ATOM 4526 C C . SER B 1 292 ? -56.203 98.564 -16.691 1.00 14.74 284 SER B C 1
ATOM 4527 O O . SER B 1 292 ? -56.297 97.666 -15.851 1.00 15.37 284 SER B O 1
ATOM 4530 N N . VAL B 1 293 ? -56.900 99.700 -16.637 1.00 13.77 285 VAL B N 1
ATOM 4531 C CA . VAL B 1 293 ? -57.948 99.910 -15.630 1.00 13.90 285 VAL B CA 1
ATOM 4532 C C . VAL B 1 293 ? -59.300 100.199 -16.277 1.00 13.18 285 VAL B C 1
ATOM 4533 O O . VAL B 1 293 ? -60.190 100.768 -15.634 1.00 12.68 285 VAL B O 1
ATOM 4537 N N . VAL B 1 294 ? -59.512 99.743 -17.520 1.00 13.19 286 VAL B N 1
ATOM 4538 C CA . VAL B 1 294 ? -60.709 100.132 -18.253 1.00 13.06 286 VAL B CA 1
ATOM 4539 C C . VAL B 1 294 ? -62.000 99.6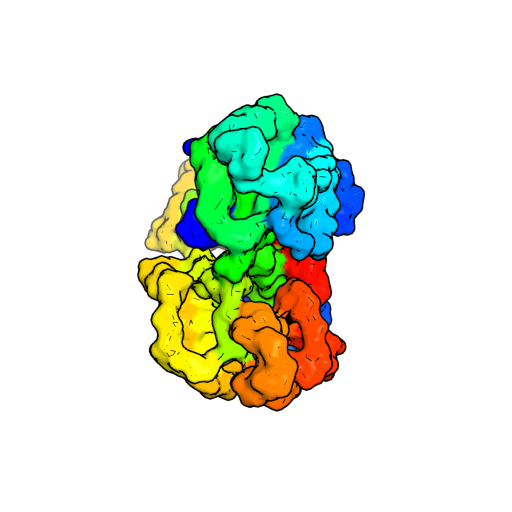58 -17.601 1.00 12.39 286 VAL B C 1
ATOM 4540 O O . VAL B 1 294 ? -63.001 100.358 -17.707 1.00 11.92 286 VAL B O 1
ATOM 4544 N N . PHE B 1 295 ? -62.008 98.485 -16.946 1.00 12.50 287 PHE B N 1
ATOM 4545 C CA . PHE B 1 295 ? -63.251 98.021 -16.317 1.00 12.39 287 PHE B CA 1
ATOM 4546 C C . PHE B 1 295 ? -63.526 98.717 -14.985 1.00 11.93 287 PHE B C 1
ATOM 4547 O O . PHE B 1 295 ? -64.680 99.041 -14.700 1.00 10.79 287 PHE B O 1
ATOM 4555 N N . ASP B 1 296 ? -62.472 99.061 -14.227 1.00 12.98 288 ASP B N 1
ATOM 4556 C CA . ASP B 1 296 ? -62.619 99.914 -13.043 1.00 12.76 288 ASP B CA 1
ATOM 4557 C C . ASP B 1 296 ? -63.106 101.304 -13.455 1.00 12.06 288 ASP B C 1
ATOM 4558 O O . ASP B 1 296 ? -63.958 101.922 -12.783 1.00 11.32 288 ASP B O 1
ATOM 4563 N N . GLU B 1 297 ? -62.585 101.802 -14.557 1.00 11.56 289 GLU B N 1
ATOM 4564 C CA . GLU B 1 297 ? -62.930 103.067 -15.108 1.00 11.76 289 GLU B CA 1
ATOM 4565 C C . GLU B 1 297 ? -64.422 103.104 -15.506 1.00 10.68 289 GLU B C 1
ATOM 4566 O O . GLU B 1 297 ? -65.146 104.036 -15.197 1.00 10.32 289 GLU B O 1
ATOM 4572 N N . ALA B 1 298 ? -64.871 102.016 -16.155 1.00 10.44 290 ALA B N 1
ATOM 4573 C CA . ALA B 1 298 ? -66.268 101.868 -16.511 1.00 10.33 290 ALA B CA 1
ATOM 4574 C C . ALA B 1 298 ? -67.143 101.840 -15.263 1.00 9.44 290 ALA B C 1
ATOM 4575 O O . ALA B 1 298 ? -68.152 102.545 -15.169 1.00 9.18 290 ALA B O 1
ATOM 4577 N N . GLU B 1 299 ? -66.739 101.048 -14.275 1.00 9.55 291 GLU B N 1
ATOM 4578 C CA . GLU B 1 299 ? -67.505 100.998 -13.019 1.00 9.47 291 GLU B CA 1
ATOM 4579 C C . GLU B 1 299 ? -67.647 102.395 -12.414 1.00 9.04 291 GLU B C 1
ATOM 4580 O O . GLU B 1 299 ? -68.684 102.766 -11.889 1.00 9.02 291 GLU B O 1
ATOM 4586 N N . ASN B 1 300 ? -66.574 103.169 -12.486 1.00 8.77 292 ASN B N 1
ATOM 4587 C CA . ASN B 1 300 ? -66.576 104.462 -11.862 1.00 8.58 292 ASN B CA 1
ATOM 4588 C C . ASN B 1 300 ? -67.459 105.498 -12.534 1.00 8.36 292 ASN B C 1
ATOM 4589 O O . ASN B 1 300 ? -67.659 106.597 -11.994 1.00 8.26 292 ASN B O 1
ATOM 4594 N N . ARG B 1 301 ? -67.991 105.186 -13.724 1.00 8.19 293 ARG B N 1
ATOM 4595 C CA . ARG B 1 301 ? -69.089 106.028 -14.221 1.00 8.70 293 ARG B CA 1
ATOM 4596 C C . ARG B 1 301 ? -70.216 106.067 -13.203 1.00 8.33 293 ARG B C 1
ATOM 4597 O O . ARG B 1 301 ? -70.823 107.123 -12.963 1.00 8.35 293 ARG B O 1
ATOM 4605 N N . LEU B 1 302 ? -70.590 104.911 -12.648 1.00 8.03 294 LEU B N 1
ATOM 4606 C CA . LEU B 1 302 ? -71.631 104.849 -11.643 1.00 8.13 294 LEU B CA 1
ATOM 4607 C C . LEU B 1 302 ? -71.244 105.714 -10.433 1.00 7.95 294 LEU B C 1
ATOM 4608 O O . LEU B 1 302 ? -71.988 106.585 -9.998 1.00 7.87 294 LEU B O 1
ATOM 4613 N N . HIS B 1 303 ? -70.046 105.497 -9.916 1.00 7.89 295 HIS B N 1
ATOM 4614 C CA . HIS B 1 303 ? -69.677 106.134 -8.632 1.00 8.07 295 HIS B CA 1
ATOM 4615 C C . HIS B 1 303 ? -69.469 107.642 -8.777 1.00 8.33 295 HIS B C 1
ATOM 4616 O O . HIS B 1 303 ? -69.911 108.429 -7.924 1.00 8.62 295 HIS B O 1
ATOM 4623 N N . ALA B 1 304 ? -68.871 108.067 -9.885 1.00 8.17 296 ALA B N 1
ATOM 4624 C CA . ALA B 1 304 ? -68.667 109.507 -10.122 1.00 8.53 296 ALA B CA 1
ATOM 4625 C C . ALA B 1 304 ? -70.005 110.188 -10.382 1.00 8.43 296 ALA B C 1
ATOM 4626 O O . ALA B 1 304 ? -70.274 111.257 -9.878 1.00 8.84 296 ALA B O 1
ATOM 4628 N N . GLN B 1 305 ? -70.834 109.578 -11.229 1.00 8.54 297 GLN B N 1
ATOM 4629 C CA . GLN B 1 305 ? -72.125 110.195 -11.568 1.00 8.59 297 GLN B CA 1
ATOM 4630 C C . GLN B 1 305 ? -73.037 110.294 -10.376 1.00 9.06 297 GLN B C 1
ATOM 4631 O O . GLN B 1 305 ? -73.811 111.263 -10.263 1.00 9.09 297 GLN B O 1
ATOM 4637 N N . LYS B 1 306 ? -72.946 109.342 -9.452 1.00 9.15 298 LYS B N 1
ATOM 4638 C CA A LYS B 1 306 ? -73.741 109.423 -8.243 0.50 9.16 298 LYS B CA 1
ATOM 4639 C CA B LYS B 1 306 ? -73.730 109.427 -8.208 0.50 9.72 298 LYS B CA 1
ATOM 4640 C C . LYS B 1 306 ? -73.372 110.682 -7.443 1.00 9.60 298 LYS B C 1
ATOM 4641 O O . LYS B 1 306 ? -74.228 111.377 -6.908 1.00 10.07 298 LYS B O 1
ATOM 4652 N N . ALA B 1 307 ? -72.074 110.962 -7.313 1.00 9.31 299 ALA B N 1
ATOM 4653 C CA . ALA B 1 307 ? -71.657 112.157 -6.595 1.00 9.77 299 ALA B CA 1
ATOM 4654 C C . ALA B 1 307 ? -72.057 113.426 -7.332 1.00 9.60 299 ALA B C 1
ATOM 4655 O O . ALA B 1 307 ? -72.409 114.432 -6.713 1.00 10.35 299 ALA B O 1
ATOM 4657 N N . ILE B 1 308 ? -72.030 113.376 -8.669 1.00 9.21 300 ILE B N 1
ATOM 4658 C CA . ILE B 1 308 ? -72.500 114.543 -9.430 1.00 9.04 300 ILE B CA 1
ATOM 4659 C C . ILE B 1 308 ? -74.001 114.766 -9.152 1.00 8.93 300 ILE B C 1
ATOM 4660 O O . ILE B 1 308 ? -74.420 115.895 -8.912 1.00 9.37 300 ILE B O 1
ATOM 4665 N N . LEU B 1 309 ? -74.787 113.711 -9.226 1.00 8.92 301 LEU B N 1
ATOM 4666 C CA . LEU B 1 309 ? -76.222 113.798 -8.915 1.00 9.19 301 LEU B CA 1
ATOM 4667 C C . LEU B 1 309 ? -76.457 114.380 -7.528 1.00 9.83 301 LEU B C 1
ATOM 4668 O O . LEU B 1 309 ? -77.290 115.273 -7.360 1.00 10.10 301 LEU B O 1
ATOM 4673 N N . ALA B 1 310 ? -75.746 113.852 -6.542 1.00 9.67 302 ALA B N 1
ATOM 4674 C CA . ALA B 1 310 ? -75.940 114.321 -5.185 1.00 10.37 302 ALA B CA 1
ATOM 4675 C C . ALA B 1 310 ? -75.606 115.801 -5.046 1.00 11.21 302 ALA B C 1
ATOM 4676 O O . ALA B 1 310 ? -76.310 116.525 -4.318 1.00 12.40 302 ALA B O 1
ATOM 4678 N N . TRP B 1 311 ? -74.558 116.248 -5.727 1.00 11.04 303 TRP B N 1
ATOM 4679 C CA . TRP B 1 311 ? -74.159 117.647 -5.730 1.00 11.64 303 TRP B CA 1
ATOM 4680 C C . TRP B 1 311 ? -75.240 118.536 -6.337 1.00 12.29 303 TRP B C 1
ATOM 4681 O O . TRP B 1 311 ? -75.581 119.627 -5.821 1.00 13.11 303 TRP B O 1
ATOM 4692 N N . CYS B 1 312 ? -75.753 118.087 -7.474 1.00 11.95 304 CYS B N 1
ATOM 4693 C CA . CYS B 1 312 ? -76.846 118.836 -8.143 1.00 12.86 304 CYS B CA 1
ATOM 4694 C C . CYS B 1 312 ? -78.118 118.913 -7.295 1.00 13.61 304 CYS B C 1
ATOM 4695 O O . CYS B 1 312 ? -78.773 119.956 -7.254 1.00 13.86 304 CYS B O 1
ATOM 4698 N N . LEU B 1 313 ? -78.443 117.829 -6.588 1.00 14.04 305 LEU B N 1
ATOM 4699 C CA . LEU B 1 313 ? -79.715 117.706 -5.845 1.00 15.18 305 LEU B CA 1
ATOM 4700 C C . LEU B 1 313 ? -79.693 118.325 -4.467 1.00 17.47 305 LEU B C 1
ATOM 4701 O O . LEU B 1 313 ? -80.754 118.572 -3.905 1.00 19.01 305 LEU B O 1
ATOM 4706 N N . GLN B 1 314 ? -78.504 118.615 -3.963 1.00 18.81 306 GLN B N 1
ATOM 4707 C CA . GLN B 1 314 ? -78.323 119.125 -2.596 1.00 20.79 306 GLN B CA 1
ATOM 4708 C C . GLN B 1 314 ? -79.134 120.392 -2.325 1.00 23.10 306 GLN B C 1
ATOM 4709 O O . GLN B 1 314 ? -79.252 121.242 -3.173 1.00 24.47 306 GLN B O 1
ATOM 4711 N N . ASP B 1 315 ? -79.702 120.475 -1.119 1.00 28.06 307 ASP B N 1
ATOM 4712 C CA . ASP B 1 315 ? -80.283 121.717 -0.533 1.00 32.73 307 ASP B CA 1
ATOM 4713 C C . ASP B 1 315 ? -81.693 122.057 -0.993 1.00 35.72 307 ASP B C 1
ATOM 4714 O O . ASP B 1 315 ? -82.320 122.966 -0.422 1.00 43.26 307 ASP B O 1
#

InterPro domains:
  IPR002292 Ornithine/putrescine carbamoyltransferase [PR00102] (51-65)
  IPR002292 Ornithine/putrescine carbamoyltransferase [PR00102] (84-97)
  IPR002292 Ornithine/putrescine carbamoyltransferase [PR00102] (124-138)
  IPR002292 Ornithine/putrescine carbamoyltransferase [PR00102] (223-233)
  IPR002292 Ornithine/putrescine carbamoyltransferase [PR00102] (284-295)
  IPR002292 Ornithine/putrescine carbamoyltransferase [TIGR00658] (8-305)
  IPR006130 Aspartate/ornithine carbamoyltransferase [PR00100] (53-72)
  IPR006130 Aspartate/ornithine carbamoyltransferase [PR00100] (135-146)
  IPR006130 Aspartate/ornithine carbamoyltransferase [PR00100] (258-267)
  IPR006130 Aspartate/ornithine carbamoyltransferase [PR00100] (270-293)
  IPR006130 Aspartate/ornithine carbamoyltransferase [PS00097] (53-60)
  IPR006131 Aspartate/ornithine carbamoyltransferase, Asp/Orn-binding domain [PF00185] (154-304)
  IPR006132 Aspartate/ornithine carbamoyltransferase, carbamoyl-P binding [PF02729] (8-148)
  IPR024904 Ornithine carbamoyltransferase [MF_01109] (7-306)
  IPR036901 Aspartate/ornithine carbamoyltransferase superfamily [G3DSA:3.40.50.1370] (10-301)
  IPR036901 Aspartate/ornithine carbamoyltransferase superfamily [G3DSA:3.40.50.1370] (138-292)
  IPR036901 Aspartate/ornithine carbamoyltransferase superfamily [SSF53671] (7-307)

Secondary structure (DSSP, 8-state):
----B--GGGS-HHHHHHHHHHHHHHHHHHHTT----TTTT-EEEEEESS--HHHHHHHHHHHHHTT-EEEEEETTT--TTSSS-HHHHHHHHHHH-SEEEEE-SSHHHHHHHHHH-SS-EEEEE-S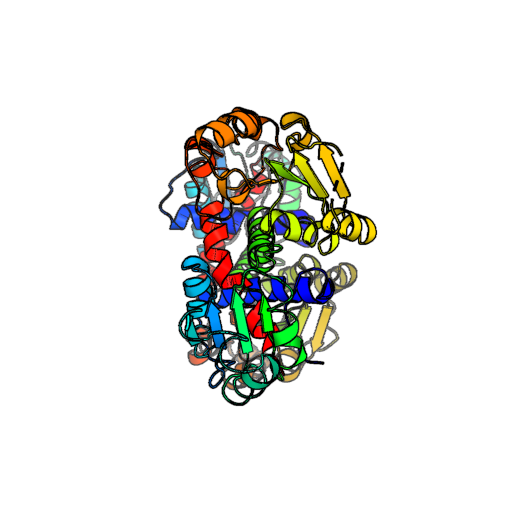S--HHHHHHHHHHHHHHHS--TT-EEEEES---HHHHHHHHHHHHTT-EEEEE-TTTT----HHHHHHHHTT-EEEEES-HHHHHTT-SEEEE--TTTTT--SHHHHHHHHGGG-B-HHHHTTS-TT-EEEE-S---BTTTB-HHHHTSTTB-HHHHHHHHHHHHHHHHHHHH--/----B--GGGS-HHHHHHHHHHHHHHHHHHHTT----TTTT-EEEEEESS--HHHHHHHHHHHHHTT-EEEEEEHHHH-TTTSS-HHHHHHHHHHH-SEEEEE-SSHHHHHHHHHH-SS-EEEEE-SS--HHHHHHHHHHHHHHHS--TT-EEEEESS--HHHHHHHHHHHHTT-EEEEE-TT---HHHHHHHHTT-EEEEES-HHHHHTT-SEEEE--TTTTT--SHHHHHHHHGGG-B-HHHHTTS-TT-EEEE-S---BTTTB-HHHHTSTTB-HHHHHHHHHHHHHHHHHHHH--

Foldseek 3Di:
DFDAAQALLPDALVVLVVLLVVLVVLVVCVVVPDQDAQPAPAEEEEEEADDDVLLVVLLQVLQVSNNYYYDYHYVVNPDAPDPDHLLVVQDVVLVPHAEYEYEEADSVSQVVSCVRHPHYYYDSDYFAAHQLLLSLVCSLLCVQPNQQAAAEEEEFEADTRHVLRNLSVQLSSHYEYEYAYCCAQPNPDPSNVSSVVRHYHYHYGNALLVRQAAHQEYEYEDLVRRPDPDPVVSCVRRVNRAAEPVSNVRYNPQHAYEYADDDDDPRNYHPCRCVHDRYPHVSSSSSSNSSSSSVVCSSNDD/DFDAAQALLVDALVVLVVLLVVLVVLVVCVVVPDQDAQPAPAEEEEEEQDDDVLLVVLLQVLQVSNNYHYDYHYCVRCCACHPDDLLVVQDVVLVPHAEYEYEEEDSVSQVSSCVNHPHYYYDCDYFAAHQLLVSLVLSLLCVQPNQQAAAEEEEFEADTRHVLRNLSVCLSRHYEYEYAYCVWPDPSNVVSVVRHYHYHTGVQLLVRAAQHQEYEYEALVRRPDVDDVVSQVRGVNRAAEPVSNVRYNPQHAYEYADDDDDPGNYHCCRCVHDRYPHVSSSSSSNSSSSSVVCSSNDD

Solvent-accessible surface area: 24233 Å² total; per-residue (Å²): 124,77,65,43,0,15,10,0,32,84,2,75,38,107,65,0,76,52,3,2,57,45,2,60,45,35,30,63,82,46,129,78,60,83,143,57,140,70,32,57,62,72,27,0,0,0,0,8,34,111,151,22,80,99,1,96,79,12,0,19,59,0,0,140,52,2,0,7,87,28,84,60,33,51,16,95,122,41,27,6,44,140,108,78,86,14,20,70,7,0,114,73,21,15,208,162,6,42,0,0,0,0,15,0,50,54,35,71,71,0,88,68,0,11,125,84,4,96,16,15,0,0,0,0,15,0,73,59,2,6,0,0,5,0,1,0,3,0,0,0,3,12,50,24,39,4,40,1,156,50,64,29,0,0,0,0,0,24,28,12,21,4,11,37,0,2,1,7,0,0,5,46,8,73,2,49,0,21,6,0,3,60,117,6,98,79,35,106,24,134,29,10,92,67,0,122,86,61,54,11,31,17,57,12,9,76,66,24,42,117,0,0,74,47,0,27,0,0,4,2,9,11,19,106,45,9,62,51,98,82,76,66,35,0,33,108,62,3,86,82,18,22,0,44,41,116,15,9,85,104,8,48,121,63,0,4,0,0,1,16,29,78,19,86,106,50,60,2,0,31,83,120,8,3,90,19,145,49,24,10,2,130,62,1,38,68,0,9,29,4,3,0,9,1,0,0,4,36,6,14,40,155,126,77,69,43,0,14,10,0,31,83,1,75,38,107,65,0,76,54,3,0,56,45,0,40,15,35,31,12,23,48,127,45,58,43,141,39,145,65,34,56,63,70,27,0,0,1,0,8,41,90,151,20,79,99,1,100,80,12,0,23,61,0,0,149,52,1,0,6,86,29,82,55,29,56,24,108,109,34,34,9,44,76,100,84,85,18,18,68,9,0,111,73,22,13,205,162,6,42,0,0,0,0,16,0,53,51,45,114,75,0,65,60,0,10,126,79,4,91,18,14,0,0,0,0,16,0,68,60,2,6,0,0,4,1,0,0,3,0,0,0,4,12,64,67,89,20,105,0,146,50,66,29,1,0,0,0,0,28,36,13,22,4,8,41,0,2,2,7,0,0,4,45,9,66,2,49,0,21,7,0,16,51,92,13,126,84,81,50,26,94,68,0,125,86,64,52,12,31,16,50,27,11,71,64,25,38,115,0,0,73,46,0,27,0,0,4,2,9,6,10,96,46,8,56,42,155,97,120,74,152,0,73,99,27,2,61,81,19,22,0,43,46,116,14,9,85,108,9,47,120,132,0,3,0,0,1,18,27,78,19,80,105,49,40,2,0,27,83,122,10,4,88,17,144,49,25,10,1,128,63,1,37,68,0,9,29,3,1,0,8,1,0,0,4,35,6,13,37,153

B-factor: mean 20.25, std 8.64, range [7.87, 59.76]

Sequence (601 aa):
GIKHFIDLSTVPATELRAILLEDAKARKARLKAGEVERPYAGKVLAMIFEKKLSTRTRVSFDVGMRQLGGETIMLTGSEEMMQLGRSETIADTAKKVLLSRYVDAIMMIRTTAHHERMLELAEYATVPVINALTDDTHPCQIMADVLTYEEHRGPIKGKTFAWMGGDGNNVLHSLVVEAAARFDDFNVNIATTPKGSEPKSQYIDWARANGAGIMSTTDPEKAASGADCIVTDTWVVSMGQEDHARGHNVFIPYQVNANLMAKADPKALFMHCCLPAHRGEEVTDEVIDGPQSVVFDEAENRLHAQKKAILAWCLQDGIKHFIDLSTVPATELRAILEDAKARKARLKAGEVERPYAGKVLAMIFEKKLSTRTRVSFDVGMRRQLGGEETIMLTGSEMMQLGRSSETIADTAKKVLLSRYVDAIMIRTTAHERMMLELAEYATVPVINALTDDTHPCQIMADVLTYEEHRGPIKGKTFAWMGGDDGNNVLHSLVVEAAARFDDFNVNIATTPKGSSQYIDWARANGAGIMSTTDPEKAASSGADCIVTDTWVSMGQEDHARGHNVFIPYQVNANLMAKADPKALFMHCCLPAHRGEEVTDEVIDGPQSVVFDEAENRLHAQKKAILAWCLQD

Organism: Brucella melitensis biotype 2 (strain ATCC 23457) (NCBI:txid546272)

Nearest PDB structures (foldseek):
  4oh7-assembly1_A  TM=1.003E+00  e=8.112E-60  Brucella melitensis ATCC 23457
  7nov-assembly2_E  TM=9.191E-01  e=7.804E-33  Mycobacterium tuberculosis H37Rv
  7nnv-assembly2_F  TM=9.102E-01  e=1.028E-32  Mycobacterium tuberculosis H37Rv
  7x99-assembly1_A  TM=9.201E-01  e=9.834E-32  Psychrobacter sp. PAMC 21119
  3txx-assembly3_I  TM=9.249E-01  e=1.085E-27  Enterococcus faecalis